Protein AF-I7MDF4-F1 (afdb_monomer_lite)

Organism: Tetrahymena thermophila (strain SB210) (NCBI:txid312017)

Sequence (665 aa):
MFRKQDFKKLDLLGSGKKHTKIFKVQHLQTGKIYALKEIEAKTLDKLNEYKEEAVQLSKVQNCNNVIKFHGYYFSETQYQTFRLGIITEFMDHNTNLEMIYRKRKKLGIQWKESELVTIMFSLISVCSLLQQKGICHRDIKPANIFIMENGEVKLIDFGESKDYFYDPEDESKNTYTMATIRGTPQYLSPILWKAHVVDGNSRYVEHNIYKSDVFSSGLLIYQLAAIEEVTGFNNKTPQTDGEQLIKQALIELEKKYSNQFVNIIALMLIFEESGRPSFVEIEQLFIEHENQARETANLKEPKKRKLNEYIRMYNQQFNTLLKAQPIGSQSVSKSTQLISQQQSNNLSKQSNKENQNINGDSNTNGNPTSTKSAINKENYGQFYKESTLILNENCYWFEFGGSSIGKFSIHKQKWKIAQNPDKTNFPYHFSTIYIPEQKGYFLLGGQSNINFRTFVNGKMAISKNPMPVIKNFFPAVYYSHRVYTFGGYDSNLKVQLSSCECYNIQAEKWQSIGDLIIPRSQSAGCRINDNEILIFGGYNKEKGTLDSIERYLINENKFEVTNIKLPIPLRRFMVVRVSNNNALILGGLTKFSKESQKVFKLEYDKKEIIELESLEKGGVIENEILVDNEDYMHIFLEHANGTSPHSHIKYYYDPKATRYVTKQE

Structure (mmCIF, N/CA/C/O backbone):
data_AF-I7MDF4-F1
#
_entry.id   AF-I7MDF4-F1
#
loop_
_atom_site.group_PDB
_atom_site.id
_atom_site.type_symbol
_atom_site.label_atom_id
_atom_site.label_alt_id
_atom_site.label_comp_id
_atom_site.label_asym_id
_atom_site.label_entity_id
_atom_site.label_seq_id
_atom_site.pdbx_PDB_ins_code
_atom_site.Cartn_x
_atom_site.Cartn_y
_atom_site.Cartn_z
_atom_site.occupancy
_atom_site.B_iso_or_equiv
_atom_site.auth_seq_id
_atom_site.auth_comp_id
_atom_site.auth_asym_id
_atom_site.auth_atom_id
_atom_site.pdbx_PDB_model_num
ATOM 1 N N . MET A 1 1 ? -19.307 -7.081 -9.061 1.00 60.81 1 MET A N 1
ATOM 2 C CA . MET A 1 1 ? -18.605 -5.789 -8.886 1.00 60.81 1 MET A CA 1
ATOM 3 C C . MET A 1 1 ? -19.633 -4.691 -9.094 1.00 60.81 1 MET A C 1
ATOM 5 O O . MET A 1 1 ? -20.417 -4.829 -10.024 1.00 60.81 1 MET A O 1
ATOM 9 N N . PHE A 1 2 ? -19.682 -3.676 -8.230 1.00 80.88 2 PHE A N 1
ATOM 10 C CA . PHE A 1 2 ? -20.614 -2.557 -8.404 1.00 80.88 2 PHE A CA 1
ATOM 11 C C . PHE A 1 2 ? -20.127 -1.568 -9.467 1.00 80.88 2 PHE A C 1
ATOM 13 O O . PHE A 1 2 ? -18.939 -1.508 -9.787 1.00 80.88 2 PHE A O 1
ATOM 20 N N . ARG A 1 3 ? -21.048 -0.745 -9.961 1.00 85.62 3 ARG A N 1
ATOM 21 C CA . ARG A 1 3 ? -20.817 0.388 -10.859 1.00 85.62 3 ARG A CA 1
ATOM 22 C C . ARG A 1 3 ? -21.513 1.623 -10.289 1.00 85.62 3 ARG A C 1
ATOM 24 O O . ARG A 1 3 ? -22.535 1.519 -9.616 1.00 85.62 3 ARG A O 1
ATOM 31 N N . LYS A 1 4 ? -21.026 2.811 -10.652 1.00 86.50 4 LYS A N 1
ATOM 32 C CA . LYS A 1 4 ? -21.635 4.111 -10.301 1.00 86.50 4 LYS A CA 1
ATOM 33 C C . LYS A 1 4 ? -23.145 4.186 -10.584 1.00 86.50 4 LYS A C 1
ATOM 35 O O . LYS A 1 4 ? -23.876 4.801 -9.819 1.00 86.50 4 LYS A O 1
ATOM 40 N N . GLN A 1 5 ? -23.597 3.571 -11.679 1.00 90.50 5 GLN A N 1
ATOM 41 C CA . GLN A 1 5 ? -24.998 3.575 -12.117 1.00 90.50 5 GLN A CA 1
ATOM 42 C C . GLN A 1 5 ? -25.924 2.667 -11.293 1.00 90.50 5 GLN A C 1
ATOM 44 O O . GLN A 1 5 ? -27.137 2.793 -11.405 1.00 90.50 5 GLN A O 1
ATOM 49 N N . ASP A 1 6 ? -25.380 1.765 -10.472 1.00 90.69 6 ASP A N 1
ATOM 50 C CA . ASP A 1 6 ? -26.178 0.815 -9.686 1.00 90.69 6 ASP A CA 1
ATOM 51 C C . ASP A 1 6 ? -26.769 1.471 -8.413 1.00 90.69 6 ASP A C 1
ATOM 53 O O . ASP A 1 6 ? -27.542 0.845 -7.686 1.00 90.69 6 ASP A O 1
ATOM 57 N N . PHE A 1 7 ? -26.430 2.741 -8.141 1.00 94.50 7 PHE A N 1
ATOM 58 C CA . PHE A 1 7 ? -26.804 3.475 -6.930 1.00 94.50 7 PHE A CA 1
ATOM 59 C C . PHE A 1 7 ? -27.512 4.808 -7.212 1.00 94.50 7 PHE A C 1
ATOM 61 O O . PHE A 1 7 ? -27.009 5.667 -7.937 1.00 94.50 7 PHE A O 1
ATOM 68 N N . LYS A 1 8 ? -28.629 5.042 -6.517 1.00 96.06 8 LYS A N 1
ATOM 69 C CA . LYS A 1 8 ? -29.268 6.358 -6.377 1.00 96.06 8 LYS A CA 1
ATOM 70 C C . LYS A 1 8 ? -28.742 7.050 -5.120 1.00 96.06 8 LYS A C 1
ATOM 72 O O . LYS A 1 8 ? -28.795 6.476 -4.035 1.00 96.06 8 LYS A O 1
ATOM 77 N N . LYS A 1 9 ? -28.276 8.295 -5.240 1.00 96.31 9 LYS A N 1
ATOM 78 C CA . LYS A 1 9 ? -27.936 9.131 -4.075 1.00 96.31 9 LYS A CA 1
ATOM 79 C C . LYS A 1 9 ? -29.210 9.657 -3.417 1.00 96.31 9 LYS A C 1
ATOM 81 O O . LYS A 1 9 ? -30.132 10.063 -4.122 1.00 96.31 9 LYS A O 1
ATOM 86 N N . LEU A 1 10 ? -29.245 9.616 -2.087 1.00 95.50 10 LEU A N 1
ATOM 87 C CA . LEU A 1 10 ? -30.339 10.137 -1.269 1.00 95.50 10 LEU A CA 1
ATOM 88 C C . LEU A 1 10 ? -29.880 11.409 -0.550 1.00 95.50 10 LEU A C 1
ATOM 90 O O . LEU A 1 10 ? -30.269 12.503 -0.941 1.00 95.50 10 LEU A O 1
ATOM 94 N N . ASP A 1 11 ? -28.966 11.257 0.412 1.00 94.62 11 ASP A N 1
ATOM 95 C CA . ASP A 1 11 ? -28.508 12.329 1.301 1.00 94.62 11 ASP A CA 1
ATOM 96 C C . ASP A 1 11 ? -26.980 12.504 1.208 1.00 94.62 11 ASP A C 1
ATOM 98 O O . ASP A 1 11 ? -26.244 11.535 0.989 1.00 94.62 11 ASP A O 1
ATOM 102 N N . LEU A 1 12 ? -26.477 13.725 1.419 1.00 92.69 12 LEU A N 1
ATOM 103 C CA . LEU A 1 12 ? -25.055 13.979 1.687 1.00 92.69 12 LEU A CA 1
ATOM 104 C C . LEU A 1 12 ? -24.830 13.900 3.203 1.00 92.69 12 LEU A C 1
ATOM 106 O O . LEU A 1 12 ? -25.300 14.760 3.939 1.00 92.69 12 LEU A O 1
ATOM 110 N N . LEU A 1 13 ? -24.099 12.883 3.657 1.00 86.44 13 LEU A N 1
ATOM 111 C CA . LEU A 1 13 ? -23.798 12.649 5.075 1.00 86.44 13 LEU A CA 1
ATOM 112 C C . LEU A 1 13 ? -22.610 13.488 5.566 1.00 86.44 13 LEU A C 1
ATOM 114 O O . LEU A 1 13 ? -22.514 13.789 6.751 1.00 86.44 13 LEU A O 1
ATOM 118 N N . GLY A 1 14 ? -21.707 13.883 4.664 1.00 81.69 14 GLY A N 1
ATOM 119 C CA . GLY A 1 14 ? -20.625 14.810 4.988 1.00 81.69 14 GLY A CA 1
ATOM 120 C C . GLY A 1 14 ? -19.620 15.021 3.858 1.00 81.69 14 GLY A C 1
ATOM 121 O O . GLY A 1 14 ? -19.549 14.254 2.896 1.00 81.69 14 GLY A O 1
ATOM 122 N N . SER A 1 15 ? -18.806 16.067 3.990 1.00 77.75 15 SER A N 1
ATOM 123 C CA . SER A 1 15 ? -17.621 16.314 3.162 1.00 77.75 15 SER A CA 1
ATOM 124 C C . SER A 1 15 ? -16.358 16.066 3.985 1.00 77.75 15 SER A C 1
ATOM 126 O O . SER A 1 15 ? -16.105 16.778 4.956 1.00 77.75 15 SER A O 1
ATOM 128 N N . GLY A 1 16 ? -15.572 15.063 3.600 1.00 64.81 16 GLY A N 1
ATOM 129 C CA . GLY A 1 16 ? -14.300 14.745 4.246 1.00 64.81 16 GLY A CA 1
ATOM 130 C C . GLY A 1 16 ? -13.157 15.652 3.779 1.00 64.81 16 GLY A C 1
ATOM 131 O O . GLY A 1 16 ? -13.315 16.504 2.900 1.00 64.81 16 GLY A O 1
ATOM 132 N N . LYS A 1 17 ? -11.957 15.433 4.329 1.00 62.03 17 LYS A N 1
ATOM 133 C CA . LYS A 1 17 ? -10.730 16.084 3.839 1.00 62.03 17 LYS A CA 1
ATOM 134 C C . LYS A 1 17 ? -10.488 15.722 2.356 1.00 62.03 17 LYS A C 1
ATOM 136 O O . LYS A 1 17 ? -10.841 14.631 1.912 1.00 62.03 17 LYS A O 1
ATOM 141 N N . LYS A 1 18 ? -9.839 16.625 1.604 1.00 59.88 18 LYS A N 1
ATOM 142 C CA . LYS A 1 18 ? -9.292 16.395 0.242 1.00 59.88 18 LYS A CA 1
ATOM 143 C C . LYS A 1 18 ? -10.295 15.785 -0.765 1.00 59.88 18 LYS A C 1
ATOM 145 O O . LYS A 1 18 ? -10.162 14.631 -1.149 1.00 59.88 18 LYS A O 1
ATOM 150 N N . HIS A 1 19 ? -11.273 16.572 -1.223 1.00 71.94 19 HIS A N 1
ATOM 151 C CA . HIS A 1 19 ? -12.239 16.183 -2.276 1.00 71.94 19 HIS A CA 1
ATOM 152 C C . HIS A 1 19 ? -13.082 14.916 -1.987 1.00 71.94 19 HIS A C 1
ATOM 154 O O . HIS A 1 19 ? -13.641 14.322 -2.909 1.00 71.94 19 HIS A O 1
ATOM 160 N N . THR A 1 20 ? -13.221 14.532 -0.715 1.00 84.12 20 THR A N 1
ATOM 161 C CA . THR A 1 20 ? -14.034 13.385 -0.279 1.00 84.12 20 THR A CA 1
ATOM 162 C C . THR A 1 20 ? -15.472 13.808 0.030 1.00 84.12 20 THR A C 1
ATOM 164 O O . THR A 1 20 ? -15.693 14.806 0.720 1.00 84.12 20 THR A O 1
ATOM 167 N N . LYS A 1 21 ? -16.467 13.033 -0.412 1.00 90.44 21 LYS A N 1
ATOM 168 C CA . LYS A 1 21 ? -17.887 13.197 -0.055 1.00 90.44 21 LYS A CA 1
ATOM 169 C C . LYS A 1 21 ? -18.497 11.856 0.338 1.00 90.44 21 LYS A C 1
ATOM 171 O O . LYS A 1 21 ? -18.356 10.878 -0.390 1.00 90.44 21 LYS A O 1
ATOM 176 N N . ILE A 1 22 ? -19.196 11.826 1.467 1.00 91.25 22 ILE A N 1
ATOM 177 C CA . ILE A 1 22 ? -19.890 10.642 1.977 1.00 91.25 22 ILE A CA 1
ATOM 178 C C . ILE A 1 22 ? -21.384 10.820 1.706 1.00 91.25 22 ILE A C 1
ATOM 180 O O . ILE A 1 22 ? -21.995 11.778 2.177 1.00 91.25 22 ILE A O 1
ATOM 184 N N . PHE A 1 23 ? -21.972 9.906 0.941 1.00 94.50 23 PHE A N 1
ATOM 185 C CA . PHE A 1 23 ? -23.389 9.903 0.580 1.00 94.50 23 PHE A CA 1
ATOM 186 C C . PHE A 1 23 ? -24.104 8.698 1.186 1.00 94.50 23 PHE A C 1
ATOM 188 O O . PHE A 1 23 ? -23.566 7.592 1.200 1.00 94.50 23 PHE A O 1
ATOM 195 N N . LYS A 1 24 ? -25.359 8.886 1.583 1.00 96.06 24 LYS A N 1
ATOM 196 C CA . LYS A 1 24 ? -26.319 7.795 1.759 1.00 96.06 24 LYS A CA 1
ATOM 197 C C . LYS A 1 24 ? -26.858 7.432 0.382 1.00 96.06 24 LYS A C 1
ATOM 199 O O . LYS A 1 24 ? -27.324 8.310 -0.352 1.00 96.06 24 LYS A O 1
ATOM 204 N N . VAL A 1 25 ? -26.794 6.158 0.021 1.00 97.06 25 VAL A N 1
ATOM 205 C CA . VAL A 1 25 ? -27.221 5.678 -1.298 1.00 97.06 25 VAL A CA 1
ATOM 206 C C . VAL A 1 25 ? -28.153 4.487 -1.186 1.00 97.06 25 VAL A C 1
ATOM 208 O O . VAL A 1 25 ? -28.050 3.687 -0.261 1.00 97.06 25 VAL A O 1
ATOM 211 N N . GLN A 1 26 ? -29.042 4.356 -2.162 1.00 97.12 26 GLN A N 1
ATOM 212 C CA . GLN A 1 26 ? -29.882 3.186 -2.364 1.00 97.12 26 GLN A CA 1
ATOM 213 C C . GLN A 1 26 ? -29.363 2.399 -3.567 1.00 97.12 26 GLN A C 1
ATOM 215 O O . GLN A 1 26 ? -29.218 2.961 -4.653 1.00 97.12 26 GLN A O 1
ATOM 220 N N . HIS A 1 27 ? -29.098 1.106 -3.392 1.00 95.94 27 HIS A N 1
ATOM 221 C CA . HIS A 1 27 ? -28.790 0.212 -4.506 1.00 95.94 27 HIS A CA 1
ATOM 222 C C . HIS A 1 27 ? -30.072 -0.093 -5.287 1.00 95.94 27 HIS A C 1
ATOM 224 O O . HIS A 1 27 ? -31.027 -0.633 -4.726 1.00 95.94 27 HIS A O 1
ATOM 230 N N . LEU A 1 28 ? -30.106 0.260 -6.572 1.00 94.44 28 LEU A N 1
ATOM 231 C CA . LEU A 1 28 ? -31.332 0.265 -7.378 1.00 94.44 28 LEU A CA 1
ATOM 232 C C . LEU A 1 28 ? -31.963 -1.125 -7.522 1.00 94.44 28 LEU A C 1
ATOM 234 O O . LEU A 1 28 ? -33.180 -1.246 -7.463 1.00 94.44 28 LEU A O 1
ATOM 238 N N . GLN A 1 29 ? -31.149 -2.174 -7.669 1.00 92.56 29 GLN A N 1
ATOM 239 C CA . GLN A 1 29 ? -31.643 -3.535 -7.907 1.00 92.56 29 GLN A CA 1
ATOM 240 C C . GLN A 1 29 ? -32.225 -4.207 -6.650 1.00 92.56 29 GLN A C 1
ATOM 242 O O . GLN A 1 29 ? -33.046 -5.110 -6.770 1.00 92.56 29 GLN A O 1
ATOM 247 N N . THR A 1 30 ? -31.793 -3.810 -5.446 1.00 94.56 30 THR A N 1
ATOM 248 C CA . THR A 1 30 ? -32.175 -4.491 -4.188 1.00 94.56 30 THR A CA 1
ATOM 249 C C . THR A 1 30 ? -32.876 -3.587 -3.177 1.00 94.56 30 THR A C 1
ATOM 251 O O . THR A 1 30 ? -33.207 -4.040 -2.086 1.00 94.56 30 THR A O 1
ATOM 254 N N . GLY A 1 31 ? -33.043 -2.295 -3.477 1.00 93.81 31 GLY A N 1
ATOM 255 C CA . GLY A 1 31 ? -33.636 -1.300 -2.579 1.00 93.81 31 GLY A CA 1
ATOM 256 C C . GLY A 1 31 ? -32.829 -0.991 -1.308 1.00 93.81 31 GLY A C 1
ATOM 257 O O . GLY A 1 31 ? -33.184 -0.054 -0.590 1.00 93.81 31 GLY A O 1
ATOM 258 N N . LYS A 1 32 ? -31.748 -1.733 -1.022 1.00 96.25 32 LYS A N 1
ATOM 259 C CA . LYS A 1 32 ? -30.967 -1.629 0.219 1.00 96.25 32 LYS A CA 1
ATOM 260 C C . LYS A 1 32 ? -30.160 -0.328 0.289 1.00 96.25 32 LYS A C 1
ATOM 262 O O . LYS A 1 32 ? -29.596 0.128 -0.708 1.00 96.25 32 LYS A O 1
ATOM 267 N N . ILE A 1 33 ? -30.088 0.233 1.497 1.00 97.25 33 ILE A N 1
ATOM 268 C CA . ILE A 1 33 ? -29.319 1.436 1.827 1.00 97.25 33 ILE A CA 1
ATOM 269 C C . ILE A 1 33 ? -27.865 1.084 2.177 1.00 97.25 33 ILE A C 1
ATOM 271 O O . ILE A 1 33 ? -27.599 0.095 2.864 1.00 97.25 33 ILE A O 1
ATOM 275 N N . TYR A 1 34 ? -26.941 1.922 1.711 1.00 96.56 34 TYR A N 1
ATOM 276 C CA . TYR A 1 34 ? -25.495 1.842 1.923 1.00 96.56 34 TYR A CA 1
ATOM 277 C C . TYR A 1 34 ? -24.912 3.245 2.146 1.00 96.56 34 TYR A C 1
ATOM 279 O O . TYR A 1 34 ? -25.547 4.252 1.813 1.00 96.56 34 TYR A O 1
ATOM 287 N N . ALA A 1 35 ? -23.685 3.316 2.662 1.00 95.19 35 ALA A N 1
ATOM 288 C CA . ALA A 1 35 ? -22.870 4.523 2.590 1.00 95.19 35 ALA A CA 1
ATOM 289 C C . ALA A 1 35 ? -21.884 4.423 1.411 1.00 95.19 35 ALA A C 1
ATOM 291 O O . ALA A 1 35 ? -21.319 3.364 1.138 1.00 95.19 35 ALA A O 1
ATOM 292 N N . LEU A 1 36 ? -21.696 5.537 0.703 1.00 94.50 36 LEU A N 1
ATOM 293 C CA . LEU A 1 36 ? -20.773 5.700 -0.420 1.00 94.50 36 LEU A CA 1
ATOM 294 C C . LEU A 1 36 ? -19.778 6.813 -0.083 1.00 94.50 36 LEU A C 1
ATOM 296 O O . LEU A 1 36 ? -20.155 7.985 -0.064 1.00 94.50 36 LEU A O 1
ATOM 300 N N . LYS A 1 37 ? -18.507 6.463 0.125 1.00 92.06 37 LYS A N 1
ATOM 301 C CA . LYS A 1 37 ? -17.389 7.418 0.186 1.00 92.06 37 LYS A CA 1
ATOM 302 C C . LYS A 1 37 ? -16.888 7.623 -1.248 1.00 92.06 37 LYS A C 1
ATOM 304 O O . LYS A 1 37 ? -16.191 6.769 -1.792 1.00 92.06 37 LYS A O 1
ATOM 309 N N . GLU A 1 38 ? -17.300 8.717 -1.892 1.00 91.44 38 GLU A N 1
ATOM 310 C CA . GLU A 1 38 ? -16.703 9.174 -3.154 1.00 91.44 38 GLU A CA 1
ATOM 311 C C . GLU A 1 38 ? -15.456 10.005 -2.855 1.00 91.44 38 GLU A C 1
ATOM 313 O O . GLU A 1 38 ? -15.526 10.988 -2.116 1.00 91.44 38 GLU A O 1
ATOM 318 N N . ILE A 1 39 ? -14.336 9.652 -3.481 1.00 88.88 39 ILE A N 1
ATOM 319 C CA . ILE A 1 39 ? -13.084 10.408 -3.418 1.00 88.88 39 ILE A CA 1
ATOM 320 C C . ILE A 1 39 ? -12.669 10.750 -4.849 1.00 88.88 39 ILE A C 1
ATOM 322 O O . ILE A 1 39 ? -12.568 9.858 -5.694 1.00 88.88 39 ILE A O 1
ATOM 326 N N . GLU A 1 40 ? -12.449 12.036 -5.136 1.00 87.69 40 GLU A N 1
ATOM 327 C CA . GLU A 1 40 ? -11.988 12.502 -6.450 1.00 87.69 40 GLU A CA 1
ATOM 328 C C . GLU A 1 40 ? -10.484 12.820 -6.445 1.00 87.69 40 GLU A C 1
ATOM 330 O O . GLU A 1 40 ? -9.979 13.528 -5.571 1.00 87.69 40 GLU A O 1
ATOM 335 N N . ALA A 1 41 ? -9.766 12.307 -7.445 1.00 82.25 41 ALA A N 1
ATOM 336 C CA . ALA A 1 41 ? -8.324 12.443 -7.596 1.00 82.25 41 ALA A CA 1
ATOM 337 C C . ALA A 1 41 ? -7.945 12.886 -9.018 1.00 82.25 41 ALA A C 1
ATOM 339 O O . ALA A 1 41 ? -8.498 12.407 -10.006 1.00 82.25 41 ALA A O 1
ATOM 340 N N . LYS A 1 42 ? -6.945 13.769 -9.131 1.00 80.88 42 LYS A N 1
ATOM 341 C CA . LYS A 1 42 ? -6.417 14.235 -10.429 1.00 80.88 42 LYS A CA 1
ATOM 342 C C . LYS A 1 42 ? -5.504 13.220 -11.135 1.00 80.88 42 LYS A C 1
ATOM 344 O O . LYS A 1 42 ? -5.193 13.410 -12.301 1.00 80.88 42 LYS A O 1
ATOM 349 N N . THR A 1 43 ? -5.043 12.177 -10.442 1.00 74.94 43 THR A N 1
ATOM 350 C CA . THR A 1 43 ? -4.139 11.149 -10.987 1.00 74.94 43 THR A CA 1
ATOM 351 C C . THR A 1 43 ? -4.493 9.764 -10.454 1.00 74.94 43 THR A C 1
ATOM 353 O O . THR A 1 43 ? -5.035 9.634 -9.353 1.00 74.94 43 THR A O 1
ATOM 356 N N . LEU A 1 44 ? -4.140 8.725 -11.219 1.00 71.25 44 LEU A N 1
ATOM 357 C CA . LEU A 1 44 ? -4.299 7.326 -10.810 1.00 71.25 44 LEU A CA 1
ATOM 358 C C . LEU A 1 44 ? -3.415 6.966 -9.608 1.00 71.25 44 LEU A C 1
ATOM 360 O O . LEU A 1 44 ? -3.873 6.226 -8.747 1.00 71.25 44 LEU A O 1
ATOM 364 N N . ASP A 1 45 ? -2.210 7.540 -9.483 1.00 70.31 45 ASP A N 1
ATOM 365 C CA . ASP A 1 45 ? -1.362 7.396 -8.283 1.00 70.31 45 ASP A CA 1
ATOM 366 C C . ASP A 1 45 ? -2.130 7.769 -7.005 1.00 70.31 45 ASP A C 1
ATOM 368 O O . ASP A 1 45 ? -2.265 6.974 -6.077 1.00 70.31 45 ASP A O 1
ATOM 372 N N . LYS A 1 46 ? -2.710 8.977 -6.993 1.00 69.38 46 LYS A N 1
ATOM 373 C CA . LYS A 1 46 ? -3.443 9.518 -5.844 1.00 69.38 46 LYS A CA 1
ATOM 374 C C . LYS A 1 46 ? -4.725 8.723 -5.571 1.00 69.38 46 LYS A C 1
ATOM 376 O O . LYS A 1 46 ? -5.121 8.587 -4.419 1.00 69.38 46 LYS A O 1
ATOM 381 N N . LEU A 1 47 ? -5.354 8.185 -6.619 1.00 75.62 47 LEU A N 1
ATOM 382 C CA . LEU A 1 47 ? -6.512 7.297 -6.525 1.00 75.62 47 LEU A CA 1
ATOM 383 C C . LEU A 1 47 ? -6.149 5.917 -5.949 1.00 75.62 47 LEU A C 1
ATOM 385 O O . LEU A 1 47 ? -6.942 5.344 -5.208 1.00 75.62 47 LEU A O 1
ATOM 389 N N . ASN A 1 48 ? -4.960 5.399 -6.265 1.00 70.38 48 ASN A N 1
ATOM 390 C CA . ASN A 1 48 ? -4.443 4.142 -5.729 1.00 70.38 48 ASN A CA 1
ATOM 391 C C . ASN A 1 48 ? -4.038 4.274 -4.254 1.00 70.38 48 ASN A C 1
ATOM 393 O O . ASN A 1 48 ? -4.332 3.360 -3.493 1.00 70.38 48 ASN A O 1
ATOM 397 N N . GLU A 1 49 ? -3.497 5.416 -3.815 1.00 72.06 49 GLU A N 1
ATOM 398 C CA . GLU A 1 49 ? -3.369 5.707 -2.373 1.00 72.06 49 GLU A CA 1
ATOM 399 C C . GLU A 1 49 ? -4.739 5.647 -1.670 1.00 72.06 49 GLU A C 1
ATOM 401 O O . GLU A 1 49 ? -4.876 5.035 -0.618 1.00 72.06 49 GLU A O 1
ATOM 406 N N . TYR A 1 50 ? -5.794 6.217 -2.264 1.00 75.31 50 TYR A N 1
ATOM 407 C CA . TYR A 1 50 ? -7.149 6.128 -1.699 1.00 75.31 50 TYR A CA 1
ATOM 408 C C . TYR A 1 50 ? -7.776 4.723 -1.807 1.00 75.31 50 TYR A C 1
ATOM 410 O O . TYR A 1 50 ? -8.693 4.395 -1.056 1.00 75.31 50 TYR A O 1
ATOM 418 N N . LYS A 1 51 ? -7.277 3.868 -2.708 1.00 80.56 51 LYS A N 1
ATOM 419 C CA . LYS A 1 51 ? -7.660 2.451 -2.816 1.00 80.56 51 LYS A CA 1
ATOM 420 C C . LYS A 1 51 ? -7.113 1.626 -1.645 1.00 80.56 51 LYS A C 1
ATOM 422 O O . LYS A 1 51 ? -7.704 0.592 -1.340 1.00 80.56 51 LYS A O 1
ATOM 427 N N . GLU A 1 52 ? -6.042 2.067 -0.973 1.00 77.69 52 GLU A N 1
ATOM 428 C CA . GLU A 1 52 ? -5.472 1.363 0.187 1.00 77.69 52 GLU A CA 1
ATOM 429 C C . GLU A 1 52 ? -6.520 1.151 1.288 1.00 77.69 52 GLU A C 1
ATOM 431 O O . GLU A 1 52 ? -6.623 0.040 1.796 1.00 77.69 52 GLU A O 1
ATOM 436 N N . GLU A 1 53 ? -7.380 2.137 1.572 1.00 80.38 53 GLU A N 1
ATOM 437 C CA . GLU A 1 53 ? -8.493 2.012 2.533 1.00 80.38 53 GLU A CA 1
ATOM 438 C C . GLU A 1 53 ? -9.428 0.839 2.191 1.00 80.38 53 GLU A C 1
ATOM 440 O O . GLU A 1 53 ? -9.760 0.022 3.050 1.00 80.38 53 GLU A O 1
ATOM 445 N N . ALA A 1 54 ? -9.823 0.715 0.920 1.00 80.19 54 ALA A N 1
ATOM 446 C CA . ALA A 1 54 ? -10.674 -0.379 0.454 1.00 80.19 54 ALA A CA 1
ATOM 447 C C . ALA A 1 54 ? -9.966 -1.746 0.545 1.00 80.19 54 ALA A C 1
ATOM 449 O O . ALA A 1 54 ? -10.618 -2.765 0.783 1.00 80.19 54 ALA A O 1
ATOM 450 N N . VAL A 1 55 ? -8.635 -1.777 0.401 1.00 81.38 55 VAL A N 1
ATOM 451 C CA . VAL A 1 55 ? -7.820 -2.983 0.619 1.00 81.38 55 VAL A CA 1
ATOM 452 C C . VAL A 1 55 ? -7.742 -3.328 2.110 1.00 81.38 55 VAL A C 1
ATOM 454 O O . VAL A 1 55 ? -8.004 -4.484 2.446 1.00 81.38 55 VAL A O 1
ATOM 457 N N . GLN A 1 56 ? -7.486 -2.361 3.002 1.00 80.69 56 GLN A N 1
ATOM 458 C CA . GLN A 1 56 ? -7.489 -2.579 4.458 1.00 80.69 56 GLN A CA 1
ATOM 459 C C . GLN A 1 56 ? -8.835 -3.152 4.909 1.00 80.69 56 GLN A C 1
ATOM 461 O O . GLN A 1 56 ? -8.886 -4.232 5.498 1.00 80.69 56 GLN A O 1
ATOM 466 N N . LEU A 1 57 ? -9.937 -2.489 4.537 1.00 83.38 57 LEU A N 1
ATOM 467 C CA . LEU A 1 57 ? -11.294 -2.940 4.847 1.00 83.38 57 LEU A CA 1
ATOM 468 C C . LEU A 1 57 ? -11.562 -4.364 4.340 1.00 83.38 57 LEU A C 1
ATOM 470 O O . LEU A 1 57 ? -12.180 -5.149 5.058 1.00 83.38 57 LEU A O 1
ATOM 474 N N . SER A 1 58 ? -11.075 -4.737 3.150 1.00 83.06 58 SER A N 1
ATOM 475 C CA . SER A 1 58 ? -11.281 -6.086 2.599 1.00 83.06 58 SER A CA 1
ATOM 476 C C . SER A 1 58 ? -10.663 -7.208 3.451 1.00 83.06 58 SER A C 1
ATOM 478 O O . SER A 1 58 ? -11.256 -8.282 3.555 1.00 83.06 58 SER A O 1
ATOM 480 N N . LYS A 1 59 ? -9.536 -6.951 4.133 1.00 81.44 59 LYS A N 1
ATOM 481 C CA . LYS A 1 59 ? -8.829 -7.921 5.001 1.00 81.44 59 LYS A CA 1
ATOM 482 C C . LYS A 1 59 ? -9.542 -8.189 6.334 1.00 81.44 59 LYS A C 1
ATOM 484 O O . LYS A 1 59 ? -9.284 -9.190 7.011 1.00 81.44 59 LYS A O 1
ATOM 489 N N . VAL A 1 60 ? -10.452 -7.300 6.726 1.00 82.06 60 VAL A N 1
ATOM 490 C CA . VAL A 1 60 ? -11.107 -7.297 8.045 1.00 82.06 60 VAL A CA 1
ATOM 491 C C . VAL A 1 60 ? -12.618 -7.537 7.969 1.00 82.06 60 VAL A C 1
ATOM 493 O O . VAL A 1 60 ? -13.321 -7.359 8.955 1.00 82.06 60 VAL A O 1
ATOM 496 N N . GLN A 1 61 ? -13.133 -8.028 6.835 1.00 79.19 61 GLN A N 1
ATOM 497 C CA . GLN A 1 61 ? -14.577 -8.251 6.630 1.00 79.19 61 GLN A CA 1
ATOM 498 C C . GLN A 1 61 ? -15.235 -9.336 7.489 1.00 79.19 61 GLN A C 1
ATOM 500 O O . GLN A 1 61 ? -16.462 -9.381 7.573 1.00 79.19 61 GLN A O 1
ATOM 505 N N . ASN A 1 62 ? -14.439 -10.161 8.167 1.00 76.69 62 ASN A N 1
ATOM 506 C CA . ASN A 1 62 ? -14.932 -11.135 9.142 1.00 76.69 62 ASN A CA 1
ATOM 507 C C . ASN A 1 62 ? -14.972 -10.565 10.579 1.00 76.69 62 ASN A C 1
ATOM 509 O O . ASN A 1 62 ? -15.293 -11.297 11.509 1.00 76.69 62 ASN A O 1
ATOM 513 N N . CYS A 1 63 ? -14.626 -9.287 10.780 1.00 83.06 63 CYS A N 1
ATOM 514 C CA . CYS A 1 63 ? -14.611 -8.626 12.085 1.00 83.06 63 CYS A CA 1
ATOM 515 C C . CYS A 1 63 ? -15.908 -7.815 12.281 1.00 83.06 63 CYS A C 1
ATOM 517 O O . CYS A 1 63 ? -16.064 -6.753 11.680 1.00 83.06 63 CYS A O 1
ATOM 519 N N . ASN A 1 64 ? -16.834 -8.278 13.130 1.00 85.25 64 ASN A N 1
ATOM 520 C CA . ASN A 1 64 ? -18.139 -7.618 13.333 1.00 85.25 64 ASN A CA 1
ATOM 521 C C . ASN A 1 64 ? -18.023 -6.159 13.814 1.00 85.25 64 ASN A C 1
ATOM 523 O O . ASN A 1 64 ? -18.811 -5.308 13.399 1.00 85.25 64 ASN A O 1
ATOM 527 N N . ASN A 1 65 ? -17.009 -5.865 14.630 1.00 90.69 65 ASN A N 1
ATOM 528 C CA . ASN A 1 65 ? -16.709 -4.548 15.205 1.00 90.69 65 ASN A CA 1
ATOM 529 C C . ASN A 1 65 ? -15.917 -3.627 14.250 1.00 90.69 65 ASN A C 1
ATOM 531 O O . ASN A 1 65 ? -15.426 -2.574 14.651 1.00 90.69 65 ASN A O 1
ATOM 535 N N . VAL A 1 66 ? -15.810 -3.988 12.968 1.00 92.69 66 VAL A N 1
ATOM 536 C CA . VAL A 1 66 ? -15.337 -3.112 11.885 1.00 92.69 66 VAL A CA 1
ATOM 537 C C . VAL A 1 66 ? -16.490 -2.842 10.915 1.00 92.69 66 VAL A C 1
ATOM 539 O O . VAL A 1 66 ? -17.427 -3.637 10.806 1.00 92.69 66 VAL A O 1
ATOM 542 N N . ILE A 1 67 ? -16.469 -1.703 10.222 1.00 92.44 67 ILE A N 1
ATOM 543 C CA . ILE A 1 67 ? -17.463 -1.388 9.193 1.00 92.44 67 ILE A CA 1
ATOM 544 C C . ILE A 1 67 ? -17.418 -2.374 8.011 1.00 92.44 67 ILE A C 1
ATOM 546 O O . ILE A 1 67 ? -16.372 -2.653 7.415 1.00 92.44 67 ILE A O 1
ATOM 550 N N . LYS A 1 68 ? -18.588 -2.901 7.647 1.00 91.62 68 LYS A N 1
ATOM 551 C CA . LYS A 1 68 ? -18.741 -3.851 6.546 1.00 91.62 68 LYS A CA 1
ATOM 552 C C . LYS A 1 68 ? -18.590 -3.148 5.201 1.00 91.62 68 LYS A C 1
ATOM 554 O O . LYS A 1 68 ? -19.357 -2.250 4.861 1.00 91.62 68 LYS A O 1
ATOM 559 N N . PHE A 1 69 ? -17.617 -3.586 4.419 1.00 91.69 69 PHE A N 1
ATOM 560 C CA . PHE A 1 69 ? -17.321 -3.142 3.066 1.00 91.69 69 PHE A CA 1
ATOM 561 C C . PHE A 1 69 ? -17.983 -4.090 2.066 1.00 91.69 69 PHE A C 1
ATOM 563 O O . PHE A 1 69 ? -17.760 -5.298 2.070 1.00 91.69 69 PHE A O 1
ATOM 570 N N . HIS A 1 70 ? -18.812 -3.528 1.192 1.00 89.94 70 HIS A N 1
ATOM 571 C CA . HIS A 1 70 ? -19.571 -4.285 0.199 1.00 89.94 70 HIS A CA 1
ATOM 572 C C . HIS A 1 70 ? -18.941 -4.243 -1.201 1.00 89.94 70 HIS A C 1
ATOM 574 O O . HIS A 1 70 ? -19.340 -5.013 -2.073 1.00 89.94 70 HIS A O 1
ATOM 580 N N . GLY A 1 71 ? -17.954 -3.374 -1.424 1.00 89.69 71 GLY A N 1
ATOM 581 C CA . GLY A 1 71 ? -17.184 -3.304 -2.662 1.00 89.69 71 GLY A CA 1
ATOM 582 C C . GLY A 1 71 ? -16.826 -1.874 -3.048 1.00 89.69 71 GLY A C 1
ATOM 583 O O . GLY A 1 71 ? -17.133 -0.919 -2.341 1.00 89.69 71 GLY A O 1
ATOM 584 N N . TYR A 1 72 ? -16.183 -1.724 -4.201 1.00 90.62 72 TYR A N 1
ATOM 585 C CA . TYR A 1 72 ? -15.787 -0.427 -4.738 1.00 90.62 72 TYR A CA 1
ATOM 586 C C . TYR A 1 72 ? -15.997 -0.363 -6.251 1.00 90.62 72 TYR A C 1
ATOM 588 O O . TYR A 1 72 ? -16.129 -1.399 -6.909 1.00 90.62 72 TYR A O 1
ATOM 596 N N . TYR A 1 73 ? -16.026 0.853 -6.793 1.00 88.62 73 TYR A N 1
ATOM 597 C CA . TYR A 1 73 ? -16.012 1.117 -8.230 1.00 88.62 73 TYR A CA 1
ATOM 598 C C . TYR A 1 73 ? -15.076 2.279 -8.571 1.00 88.62 73 TYR A C 1
ATOM 600 O O . TYR A 1 73 ? -14.833 3.165 -7.749 1.00 88.62 73 TYR A O 1
ATOM 608 N N . PHE A 1 74 ? -14.616 2.309 -9.820 1.00 86.19 74 PHE A N 1
ATOM 609 C CA . PHE A 1 74 ? -13.991 3.483 -10.424 1.00 86.19 74 PHE A CA 1
ATOM 610 C C . PHE A 1 74 ? -14.933 4.123 -11.448 1.00 86.19 74 PHE A C 1
ATOM 612 O O . PHE A 1 74 ? -15.750 3.443 -12.071 1.00 86.19 74 PHE A O 1
ATOM 619 N N . SER A 1 75 ? -14.818 5.435 -11.633 1.00 82.88 75 SER A N 1
ATOM 620 C CA . SER A 1 75 ? -15.425 6.148 -12.759 1.00 82.88 75 SER A CA 1
ATOM 621 C C . SER A 1 75 ? -14.613 7.390 -13.102 1.00 82.88 75 SER A C 1
ATOM 623 O O . SER A 1 75 ? -14.291 8.168 -12.203 1.00 82.88 75 SER A O 1
ATOM 625 N N . GLU A 1 76 ? -14.344 7.613 -14.382 1.00 79.00 76 GLU A N 1
ATOM 626 C CA . GLU A 1 76 ? -13.791 8.875 -14.877 1.00 79.00 76 GLU A CA 1
ATOM 627 C C . GLU A 1 76 ? -14.836 10.009 -14.789 1.00 79.00 76 GLU A C 1
ATOM 629 O O . GLU A 1 76 ? -16.049 9.765 -14.705 1.00 79.00 76 GLU A O 1
ATOM 634 N N . THR A 1 77 ? -14.375 11.259 -14.752 1.00 73.81 77 THR A N 1
ATOM 635 C CA . THR A 1 77 ? -15.224 12.457 -14.783 1.00 73.81 77 THR A CA 1
ATOM 636 C C . THR A 1 77 ? -15.097 13.213 -16.105 1.00 73.81 77 THR A C 1
ATOM 638 O O . THR A 1 77 ? -14.167 13.026 -16.881 1.00 73.81 77 THR A O 1
ATOM 641 N N . GLN A 1 78 ? -16.014 14.159 -16.309 1.00 68.81 78 GLN A N 1
ATOM 642 C CA . GLN A 1 78 ? -16.020 15.113 -17.425 1.00 68.81 78 GLN A CA 1
ATOM 643 C C . GLN A 1 78 ? -14.738 15.968 -17.525 1.00 68.81 78 GLN A C 1
ATOM 645 O O . GLN A 1 78 ? -14.506 16.593 -18.554 1.00 68.81 78 GLN A O 1
ATOM 650 N N . TYR A 1 79 ? -13.917 16.010 -16.469 1.00 66.06 79 TYR A N 1
ATOM 651 C CA . TYR A 1 79 ? -12.751 16.888 -16.335 1.00 66.06 79 TYR A CA 1
ATOM 652 C C . TYR A 1 79 ? -11.418 16.120 -16.298 1.00 66.06 79 TYR A C 1
ATOM 654 O O . TYR A 1 79 ? -10.442 16.626 -15.747 1.00 66.06 79 TYR A O 1
ATOM 662 N N . GLN A 1 80 ? -11.379 14.891 -16.833 1.00 70.50 80 GLN A N 1
ATOM 663 C CA . GLN A 1 80 ? -10.201 14.001 -16.812 1.00 70.50 80 GLN A CA 1
ATOM 664 C C . GLN A 1 80 ? -9.677 13.704 -15.388 1.00 70.50 80 GLN A C 1
ATOM 666 O O . GLN A 1 80 ? -8.501 13.400 -15.186 1.00 70.50 80 GLN A O 1
ATOM 671 N N . THR A 1 81 ? -10.551 13.790 -14.378 1.00 78.69 81 THR A N 1
ATOM 672 C CA . THR A 1 81 ? -10.270 13.324 -13.013 1.00 78.69 81 THR A CA 1
ATOM 673 C C . THR A 1 81 ? -10.886 11.946 -12.793 1.00 78.69 81 THR A C 1
ATOM 675 O O . THR A 1 81 ? -11.837 11.546 -13.467 1.00 78.69 81 THR A O 1
ATOM 678 N N . PHE A 1 82 ? -10.362 11.208 -11.821 1.00 83.06 82 PHE A N 1
ATOM 679 C CA . PHE A 1 82 ? -10.836 9.876 -11.469 1.00 83.06 82 PHE A CA 1
ATOM 680 C C . PHE A 1 82 ? -11.617 9.929 -10.157 1.00 83.06 82 PHE A C 1
ATOM 682 O O . PHE A 1 82 ? -11.199 10.594 -9.208 1.00 83.06 82 PHE A O 1
ATOM 689 N N . ARG A 1 83 ? -12.729 9.194 -10.070 1.00 87.69 83 ARG A N 1
ATOM 690 C CA . ARG A 1 83 ? -13.449 8.954 -8.814 1.00 87.69 83 ARG A CA 1
ATOM 691 C C . ARG A 1 83 ? -13.376 7.494 -8.407 1.00 87.69 83 ARG A C 1
ATOM 693 O O . ARG A 1 83 ? -13.654 6.605 -9.211 1.00 87.69 83 ARG A O 1
ATOM 700 N N . LEU A 1 84 ? -13.067 7.286 -7.134 1.00 89.88 84 LEU A N 1
ATOM 701 C CA . LEU A 1 84 ? -13.206 6.028 -6.414 1.00 89.88 84 LEU A CA 1
ATOM 702 C C . LEU A 1 84 ? -14.479 6.134 -5.572 1.00 89.88 84 LEU A C 1
ATOM 704 O O . LEU A 1 84 ? -14.627 7.082 -4.803 1.00 89.88 84 LEU A O 1
ATOM 708 N N . GLY A 1 85 ? -15.399 5.187 -5.735 1.00 91.75 85 GLY A N 1
ATOM 709 C CA . GLY A 1 85 ? -16.542 5.007 -4.845 1.00 91.75 85 GLY A CA 1
ATOM 710 C C . GLY A 1 85 ? -16.331 3.776 -3.973 1.00 91.75 85 GLY A C 1
ATOM 711 O O . GLY A 1 85 ? -16.317 2.666 -4.501 1.00 91.75 85 GLY A O 1
ATOM 712 N N . ILE A 1 86 ? -16.171 3.962 -2.663 1.00 91.81 86 ILE A N 1
ATOM 713 C CA . ILE A 1 86 ? -16.097 2.885 -1.662 1.00 91.81 86 ILE A CA 1
ATOM 714 C C . ILE A 1 86 ? -17.503 2.699 -1.076 1.00 91.81 86 ILE A C 1
ATOM 716 O O . ILE A 1 86 ? -18.090 3.666 -0.590 1.00 91.81 86 ILE A O 1
ATOM 720 N N . ILE A 1 87 ? -18.045 1.478 -1.131 1.00 93.62 87 ILE A N 1
ATOM 721 C CA . ILE A 1 87 ? -19.377 1.127 -0.618 1.00 93.62 87 ILE A CA 1
ATOM 722 C C . ILE A 1 87 ? -19.242 0.370 0.701 1.00 93.62 87 ILE A C 1
ATOM 724 O O . ILE A 1 87 ? -18.660 -0.719 0.747 1.00 93.62 87 ILE A O 1
ATOM 728 N N . THR A 1 88 ? -19.850 0.900 1.757 1.00 93.94 88 THR A N 1
ATOM 729 C CA . THR A 1 88 ? -19.957 0.247 3.068 1.00 93.94 88 THR A CA 1
ATOM 730 C C . THR A 1 88 ? -21.414 0.112 3.501 1.00 93.94 88 THR A C 1
ATOM 732 O O . THR A 1 88 ? -22.325 0.674 2.887 1.00 93.94 88 THR A O 1
ATOM 735 N N . GLU A 1 89 ? -21.664 -0.631 4.576 1.00 93.62 89 GLU A N 1
ATOM 736 C CA . GLU A 1 89 ? -22.930 -0.521 5.301 1.00 93.62 89 GLU A CA 1
ATOM 737 C C . GLU A 1 89 ? -23.192 0.932 5.737 1.00 93.62 89 GLU A C 1
ATOM 739 O O . GLU A 1 89 ? -22.266 1.731 5.911 1.00 93.62 89 GLU A O 1
ATOM 744 N N . PHE A 1 90 ? -24.472 1.288 5.843 1.00 94.62 90 PHE A N 1
ATOM 745 C CA . PHE A 1 90 ? -24.902 2.590 6.339 1.00 94.62 90 PHE A CA 1
ATOM 746 C C . PHE A 1 90 ? -25.054 2.530 7.860 1.00 94.62 90 PHE A C 1
ATOM 748 O O . PHE A 1 90 ? -25.810 1.703 8.364 1.00 94.62 90 PHE A O 1
ATOM 755 N N . MET A 1 91 ? -24.373 3.435 8.560 1.00 92.88 91 MET A N 1
ATOM 756 C CA . MET A 1 91 ? -24.524 3.657 9.998 1.00 92.88 91 MET A CA 1
ATOM 757 C C . MET A 1 91 ? -25.319 4.946 10.228 1.00 92.88 91 MET A C 1
ATOM 759 O O . MET A 1 91 ? -25.060 5.948 9.557 1.00 92.88 91 MET A O 1
ATOM 763 N N . ASP A 1 92 ? -26.258 4.950 11.177 1.00 90.75 92 ASP A N 1
ATOM 764 C CA . ASP A 1 92 ? -26.961 6.182 11.538 1.00 90.75 92 ASP A CA 1
ATOM 765 C C . ASP A 1 92 ? -26.037 7.121 12.329 1.00 90.75 92 ASP A C 1
ATOM 767 O O . ASP A 1 92 ? -25.459 6.748 13.347 1.00 90.75 92 ASP A O 1
ATOM 771 N N . HIS A 1 93 ? -25.931 8.373 11.884 1.00 88.25 93 HIS A N 1
ATOM 772 C CA . HIS A 1 93 ? -25.139 9.420 12.528 1.00 88.25 93 HIS A CA 1
ATOM 773 C C . HIS A 1 93 ? -25.483 9.645 14.013 1.00 88.25 93 HIS A C 1
ATOM 775 O O . HIS A 1 93 ? -24.617 10.080 14.772 1.00 88.25 93 HIS A O 1
ATOM 781 N N . ASN A 1 94 ? -26.704 9.308 14.449 1.00 90.75 94 ASN A N 1
ATOM 782 C CA . ASN A 1 94 ? -27.109 9.384 15.855 1.00 90.75 94 ASN A CA 1
ATOM 783 C C . ASN A 1 94 ? -26.334 8.416 16.764 1.00 90.75 94 ASN A C 1
ATOM 785 O O . ASN A 1 94 ? -26.216 8.694 17.958 1.00 90.75 94 ASN A O 1
ATOM 789 N N . THR A 1 95 ? -25.805 7.306 16.230 1.00 94.81 95 THR A N 1
ATOM 790 C CA . THR A 1 95 ? -25.025 6.330 17.009 1.00 94.81 95 THR A CA 1
ATOM 791 C C . THR A 1 95 ? -23.513 6.570 16.948 1.00 94.81 95 THR A C 1
ATOM 793 O O . THR A 1 95 ? -22.742 5.818 17.541 1.00 94.81 95 THR A O 1
ATOM 796 N N . ASN A 1 96 ? -23.062 7.643 16.287 1.00 95.75 96 ASN A N 1
ATOM 797 C CA . ASN A 1 96 ? -21.661 8.059 16.298 1.00 95.75 96 ASN A CA 1
ATOM 798 C C . ASN A 1 96 ? -21.235 8.559 17.691 1.00 95.75 96 ASN A C 1
ATOM 800 O O . ASN A 1 96 ? -21.925 9.370 18.317 1.00 95.75 96 ASN A O 1
ATOM 804 N N . LEU A 1 97 ? -20.074 8.117 18.171 1.00 96.81 97 LEU A N 1
ATOM 805 C CA . LEU A 1 97 ? -19.638 8.350 19.547 1.00 96.81 97 LEU A CA 1
ATOM 806 C C . LEU A 1 97 ? -19.323 9.828 19.841 1.00 96.81 97 LEU A C 1
ATOM 808 O O . LEU A 1 97 ? -19.611 10.291 20.943 1.00 96.81 97 LEU A O 1
ATOM 812 N N . GLU A 1 98 ? -18.840 10.605 18.863 1.00 95.19 98 GLU A N 1
ATOM 813 C CA . GLU A 1 98 ? -18.680 12.067 18.993 1.00 95.19 98 GLU A CA 1
ATOM 814 C C . GLU A 1 98 ? -20.034 12.762 19.222 1.00 95.19 98 GLU A C 1
ATOM 816 O O . GLU A 1 98 ? -20.154 13.641 20.078 1.00 95.19 98 GLU A O 1
ATOM 821 N N . MET A 1 99 ? -21.078 12.351 18.492 1.00 95.19 99 MET A N 1
ATOM 822 C CA . MET A 1 99 ? -22.431 12.902 18.643 1.00 95.19 99 MET A CA 1
ATOM 823 C C . MET A 1 99 ? -23.032 12.544 20.008 1.00 95.19 99 MET A C 1
ATOM 825 O O . MET A 1 99 ? -23.595 13.412 20.683 1.00 95.19 99 MET A O 1
ATOM 829 N N . ILE A 1 100 ? -22.863 11.292 20.447 1.00 96.44 100 ILE A N 1
ATOM 830 C CA . ILE A 1 100 ? -23.299 10.819 21.769 1.00 96.44 100 ILE A CA 1
ATOM 831 C C . ILE A 1 100 ? -22.570 11.585 22.884 1.00 96.44 100 ILE A C 1
ATOM 833 O O . ILE A 1 100 ? -23.225 12.095 23.795 1.00 96.44 100 ILE A O 1
ATOM 837 N N . TYR A 1 101 ? -21.242 11.728 22.794 1.00 96.50 101 TYR A N 1
ATOM 838 C CA . TYR A 1 101 ? -20.422 12.488 23.744 1.00 96.50 101 TYR A CA 1
ATOM 839 C C . TYR A 1 101 ? -20.864 13.955 23.827 1.00 96.50 101 TYR A C 1
ATOM 841 O O . TYR A 1 101 ? -21.160 14.440 24.920 1.00 96.50 101 TYR A O 1
ATOM 849 N N . ARG A 1 102 ? -21.014 14.652 22.691 1.00 95.44 102 ARG A N 1
ATOM 850 C CA . ARG A 1 102 ? -21.488 16.050 22.656 1.00 95.44 102 ARG A CA 1
ATOM 851 C C . ARG A 1 102 ? -22.879 16.210 23.262 1.00 95.44 102 ARG A C 1
ATOM 853 O O . ARG A 1 102 ? -23.109 17.157 24.015 1.00 95.44 102 ARG A O 1
ATOM 860 N N . LYS A 1 103 ? -23.803 15.288 22.968 1.00 95.62 103 LYS A N 1
ATOM 861 C CA . LYS A 1 103 ? -25.161 15.283 23.535 1.00 95.62 103 LYS A CA 1
ATOM 862 C C . LYS A 1 103 ? -25.131 15.077 25.051 1.00 95.62 103 LYS A C 1
ATOM 864 O O . LYS A 1 103 ? -25.794 15.824 25.765 1.00 95.62 103 LYS A O 1
ATOM 869 N N . ARG A 1 104 ? -24.332 14.124 25.544 1.00 96.50 104 ARG A N 1
ATOM 870 C CA . ARG A 1 104 ? -24.122 13.873 26.980 1.00 96.50 104 ARG A CA 1
ATOM 871 C C . ARG A 1 104 ? -23.506 15.080 27.691 1.00 96.50 104 ARG A C 1
ATOM 873 O O . ARG A 1 104 ? -24.107 15.574 28.642 1.00 96.50 104 ARG A O 1
ATOM 880 N N . LYS A 1 105 ? -22.405 15.630 27.164 1.00 95.38 105 LYS A N 1
ATOM 881 C CA . LYS A 1 105 ? -21.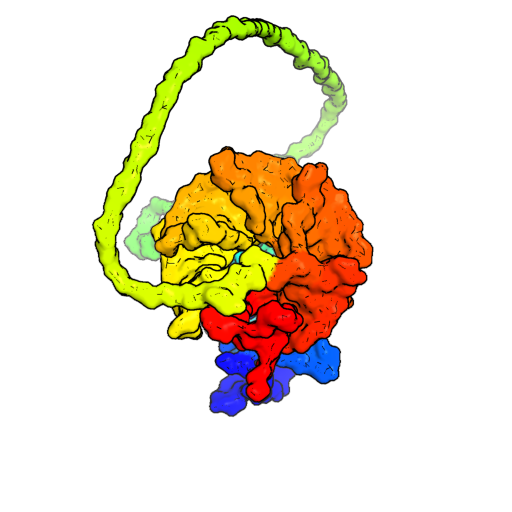719 16.831 27.677 1.00 95.38 105 LYS A CA 1
ATOM 882 C C . LYS A 1 105 ? -22.651 18.043 27.759 1.00 95.38 105 LYS A C 1
ATOM 884 O O . LYS A 1 105 ? -22.710 18.687 28.800 1.00 95.38 105 LYS A O 1
ATOM 889 N N . LYS A 1 106 ? -23.451 18.309 26.715 1.00 95.94 106 LYS A N 1
ATOM 890 C CA . LYS A 1 106 ? -24.447 19.402 26.708 1.00 95.94 106 LYS A CA 1
ATOM 891 C C . LYS A 1 106 ? -25.551 19.230 27.764 1.00 95.94 106 LYS A C 1
ATOM 893 O O . LYS A 1 106 ? -26.097 20.226 28.226 1.00 95.94 106 LYS A O 1
ATOM 898 N N . LEU A 1 107 ? -25.897 17.993 28.119 1.00 95.69 107 LEU A N 1
ATOM 899 C CA . LEU A 1 107 ? -26.949 17.671 29.091 1.00 95.69 107 LEU A CA 1
ATOM 900 C C . LEU A 1 107 ? -26.411 17.405 30.512 1.00 95.69 107 LEU A C 1
ATOM 902 O O . LEU A 1 107 ? -27.196 17.069 31.392 1.00 95.69 107 LEU A O 1
ATOM 906 N N . GLY A 1 108 ? -25.095 17.505 30.741 1.00 93.88 108 GLY A N 1
ATOM 907 C CA . GLY A 1 108 ? -24.459 17.150 32.019 1.00 93.88 108 GLY A CA 1
ATOM 908 C C . GLY A 1 108 ? -24.496 15.651 32.362 1.00 93.88 108 GLY A C 1
ATOM 909 O O . GLY A 1 108 ? -24.178 15.269 33.487 1.00 93.88 108 GLY A O 1
ATOM 910 N N . ILE A 1 109 ? -24.884 14.793 31.413 1.00 95.25 109 ILE A N 1
ATOM 911 C CA . ILE A 1 109 ? -25.090 13.357 31.636 1.00 95.25 109 ILE A CA 1
ATOM 912 C C . ILE A 1 109 ? -23.737 12.641 31.640 1.00 95.25 109 ILE A C 1
ATOM 914 O O . ILE A 1 109 ? -23.090 12.515 30.600 1.00 95.25 109 ILE A O 1
ATOM 918 N N . GLN A 1 110 ? -23.345 12.129 32.805 1.00 94.50 110 GLN A N 1
ATOM 919 C CA . GLN A 1 110 ? -22.203 11.226 32.957 1.00 94.50 110 GLN A CA 1
ATOM 920 C C . GLN A 1 110 ? -22.505 9.845 32.345 1.00 94.50 110 GLN A C 1
ATOM 922 O O . GLN A 1 110 ? -23.666 9.462 32.168 1.00 94.50 110 GLN A O 1
ATOM 927 N N . TRP A 1 111 ? -21.460 9.086 32.022 1.00 96.56 111 TRP A N 1
ATOM 928 C CA . TRP A 1 111 ? -21.586 7.688 31.599 1.00 96.56 111 TRP A CA 1
ATOM 929 C C . TRP A 1 111 ? -21.617 6.756 32.815 1.00 96.56 111 TRP A C 1
ATOM 931 O O . TRP A 1 111 ? -21.038 7.064 33.856 1.00 96.56 111 TRP A O 1
ATOM 941 N N . LYS A 1 112 ? -22.262 5.593 32.690 1.00 94.69 112 LYS A N 1
ATOM 942 C CA . LYS A 1 112 ? -22.129 4.519 33.687 1.00 94.69 112 LYS A CA 1
ATOM 943 C C . LYS A 1 112 ? -20.847 3.729 33.434 1.00 94.69 112 LYS A C 1
ATOM 945 O O . LYS A 1 112 ? -20.484 3.507 32.281 1.00 94.69 112 LYS A O 1
ATOM 950 N N . GLU A 1 113 ? -20.222 3.217 34.494 1.00 91.19 113 GLU A N 1
ATOM 951 C CA . GLU A 1 113 ? -19.022 2.377 34.369 1.00 91.19 113 GLU A CA 1
ATOM 952 C C . GLU A 1 113 ? -19.252 1.174 33.443 1.00 91.19 113 GLU A C 1
ATOM 954 O O . GLU A 1 113 ? -18.421 0.895 32.590 1.00 91.19 113 GLU A O 1
ATOM 959 N N . SER A 1 114 ? -20.419 0.527 33.518 1.00 84.44 114 SER A N 1
ATOM 960 C CA . SER A 1 114 ? -20.765 -0.594 32.636 1.00 84.44 114 SER A CA 1
ATOM 961 C C . SER A 1 114 ? -20.868 -0.216 31.154 1.00 84.44 114 SER A C 1
ATOM 963 O O . SER A 1 114 ? -20.535 -1.035 30.306 1.00 84.44 114 SER A O 1
ATOM 965 N N . GLU A 1 115 ? -21.270 1.013 30.812 1.00 91.19 115 GLU A N 1
ATOM 966 C CA . GLU A 1 115 ? -21.237 1.485 29.419 1.00 91.19 115 GLU A CA 1
ATOM 967 C C . GLU A 1 115 ? -19.789 1.689 28.954 1.00 91.19 115 GLU A C 1
ATOM 969 O O . GLU A 1 115 ? -19.415 1.272 27.858 1.00 91.19 115 GLU A O 1
ATOM 974 N N . LEU A 1 116 ? -18.962 2.303 29.805 1.00 95.25 116 LEU A N 1
ATOM 975 C CA . LEU A 1 116 ? -17.558 2.582 29.510 1.00 95.25 116 LEU A CA 1
ATOM 976 C C . LEU A 1 116 ? -16.725 1.299 29.410 1.00 95.25 116 LEU A C 1
ATOM 978 O O . LEU A 1 116 ? -15.865 1.215 28.540 1.00 95.25 116 LEU A O 1
ATOM 982 N N . VAL A 1 117 ? -16.991 0.296 30.254 1.00 87.19 117 VAL A N 1
ATOM 983 C CA . VAL A 1 117 ? -16.346 -1.026 30.215 1.00 87.19 117 VAL A CA 1
ATOM 984 C C . VAL A 1 117 ? -16.698 -1.767 28.925 1.00 87.19 117 VAL A C 1
ATOM 986 O O . VAL A 1 117 ? -15.788 -2.270 28.272 1.00 87.19 117 VAL A O 1
ATOM 989 N N . THR A 1 118 ? -17.967 -1.781 28.497 1.00 85.75 118 THR A N 1
ATOM 990 C CA . THR A 1 118 ? -18.361 -2.400 27.216 1.00 85.75 118 THR A CA 1
ATOM 991 C C . THR A 1 118 ? -17.676 -1.721 26.028 1.00 85.75 118 THR A C 1
ATOM 993 O O . THR A 1 118 ? -17.127 -2.404 25.162 1.00 85.75 118 THR A O 1
ATOM 996 N N . ILE A 1 119 ? -17.632 -0.383 26.009 1.00 93.94 119 ILE A N 1
ATOM 997 C CA . ILE A 1 119 ? -16.940 0.389 24.964 1.00 93.94 119 ILE A CA 1
ATOM 998 C C . ILE A 1 119 ? -15.430 0.110 24.983 1.00 93.94 119 ILE A C 1
ATOM 1000 O O . ILE A 1 119 ? -14.848 -0.161 23.934 1.00 93.94 119 ILE A O 1
ATOM 1004 N N . MET A 1 120 ? -14.799 0.142 26.161 1.00 94.56 120 MET A N 1
ATOM 1005 C CA . MET A 1 120 ? -13.366 -0.103 26.349 1.00 94.56 120 MET A CA 1
ATOM 1006 C C . MET A 1 120 ? -12.976 -1.519 25.905 1.00 94.56 120 MET A C 1
ATOM 1008 O O . MET A 1 120 ? -12.059 -1.667 25.102 1.00 94.56 120 MET A O 1
ATOM 1012 N N . PHE A 1 121 ? -13.676 -2.550 26.383 1.00 88.25 121 PHE A N 1
ATOM 1013 C CA . PHE A 1 121 ? -13.378 -3.945 26.053 1.00 88.25 121 PHE A CA 1
ATOM 1014 C C . PHE A 1 121 ? -13.595 -4.236 24.564 1.00 88.25 121 PHE A C 1
ATOM 1016 O O . PHE A 1 121 ? -12.718 -4.800 23.912 1.00 88.25 121 PHE A O 1
ATOM 1023 N N . SER A 1 122 ? -14.716 -3.776 23.996 1.00 90.44 122 SER A N 1
ATOM 1024 C CA . SER A 1 122 ? -15.006 -3.932 22.566 1.00 90.44 122 SER A CA 1
ATOM 1025 C C . SER A 1 122 ? -13.953 -3.234 21.689 1.00 90.44 122 SER A C 1
ATOM 1027 O O . SER A 1 122 ? -13.508 -3.812 20.697 1.00 90.44 122 SER A O 1
ATOM 1029 N N . LEU A 1 123 ? -13.489 -2.038 22.086 1.00 95.56 123 LEU A N 1
ATOM 1030 C CA . LEU A 1 123 ? -12.416 -1.301 21.407 1.00 95.56 123 LEU A CA 1
ATOM 1031 C C . LEU A 1 123 ? -11.060 -2.014 21.511 1.00 95.56 123 LEU A C 1
ATOM 1033 O O . LEU A 1 123 ? -10.333 -2.097 20.524 1.00 95.56 123 LEU A O 1
ATOM 1037 N N . ILE A 1 124 ? -10.721 -2.549 22.685 1.00 91.81 124 ILE A N 1
ATOM 1038 C CA . ILE A 1 124 ? -9.474 -3.293 22.897 1.00 91.81 124 ILE A CA 1
ATOM 1039 C C . ILE A 1 124 ? -9.465 -4.579 22.070 1.00 91.81 124 ILE A C 1
ATOM 1041 O O . ILE A 1 124 ? -8.479 -4.835 21.383 1.00 91.81 124 ILE A O 1
ATOM 1045 N N . SER A 1 125 ? -10.561 -5.342 22.068 1.00 88.81 125 SER A N 1
ATOM 1046 C CA . SER A 1 125 ? -10.637 -6.617 21.350 1.00 88.81 125 SER A CA 1
ATOM 1047 C C . SER A 1 125 ? -10.575 -6.440 19.830 1.00 88.81 125 SER A C 1
ATOM 1049 O O . SER A 1 125 ? -9.786 -7.107 19.155 1.00 88.81 125 SER A O 1
ATOM 1051 N N . VAL A 1 126 ? -11.297 -5.462 19.262 1.00 92.50 126 VAL A N 1
ATOM 1052 C CA . VAL A 1 126 ? -11.182 -5.187 17.820 1.00 92.50 126 VAL A CA 1
ATOM 1053 C C . VAL A 1 126 ? -9.779 -4.700 17.444 1.00 92.50 126 VAL A C 1
ATOM 1055 O O . VAL A 1 126 ? -9.244 -5.138 16.427 1.00 92.50 126 VAL A O 1
ATOM 1058 N N . CYS A 1 127 ? -9.135 -3.865 18.265 1.00 94.25 127 CYS A N 1
ATOM 1059 C CA . CYS A 1 127 ? -7.767 -3.410 18.009 1.00 94.25 127 CYS A CA 1
ATOM 1060 C C . CYS A 1 127 ? -6.712 -4.513 18.218 1.00 94.25 127 CYS A C 1
ATOM 1062 O O . CYS A 1 127 ? -5.723 -4.537 17.487 1.00 94.25 127 CYS A O 1
ATOM 1064 N N . SER A 1 128 ? -6.936 -5.465 19.129 1.00 90.00 128 SER A N 1
ATOM 1065 C CA . SER A 1 128 ? -6.125 -6.682 19.277 1.00 90.00 128 SER A CA 1
ATOM 1066 C C . SER A 1 128 ? -6.223 -7.555 18.022 1.00 90.00 128 SER A C 1
ATOM 1068 O O . SER A 1 128 ? -5.204 -7.906 17.428 1.00 90.00 128 SER A O 1
ATOM 1070 N N . LEU A 1 129 ? -7.438 -7.803 17.525 1.00 88.00 129 LEU A N 1
ATOM 1071 C CA . LEU A 1 129 ? -7.680 -8.547 16.285 1.00 88.00 129 LEU A CA 1
ATOM 1072 C C . LEU A 1 129 ? -7.110 -7.847 15.033 1.00 88.00 129 LEU A C 1
ATOM 1074 O O . LEU A 1 129 ? -6.748 -8.517 14.064 1.00 88.00 129 LEU A O 1
ATOM 1078 N N . LEU A 1 130 ? -7.010 -6.513 15.034 1.00 89.38 130 LEU A N 1
ATOM 1079 C CA . LEU A 1 130 ? -6.279 -5.761 14.009 1.00 89.38 130 LEU A CA 1
ATOM 1080 C C . LEU A 1 130 ? -4.759 -5.945 14.162 1.00 89.38 130 LEU A C 1
ATOM 1082 O O . LEU A 1 130 ? -4.103 -6.305 13.184 1.00 89.38 130 LEU A O 1
ATOM 1086 N N . GLN A 1 131 ? -4.211 -5.798 15.374 1.00 88.69 131 GLN A N 1
ATOM 1087 C CA . GLN A 1 131 ? -2.785 -5.994 15.675 1.00 88.69 131 GLN A CA 1
ATOM 1088 C C . GLN A 1 131 ? -2.304 -7.404 15.287 1.00 88.69 131 GLN A C 1
ATOM 1090 O O . GLN A 1 131 ? -1.280 -7.534 14.620 1.00 88.69 131 GLN A O 1
ATOM 1095 N N . GLN A 1 132 ? -3.071 -8.450 15.613 1.00 83.75 132 GLN A N 1
ATOM 1096 C CA . GLN A 1 132 ? -2.795 -9.846 15.231 1.00 83.75 132 GLN A CA 1
ATOM 1097 C C . GLN A 1 132 ? -2.800 -10.074 13.707 1.00 83.75 132 GLN A C 1
ATOM 1099 O O . GLN A 1 132 ? -2.176 -11.010 13.214 1.00 83.75 132 GLN A O 1
ATOM 1104 N N . LYS A 1 133 ? -3.485 -9.213 12.942 1.00 82.19 133 LYS A N 1
ATOM 1105 C CA . LYS A 1 133 ? -3.486 -9.209 11.469 1.00 82.19 133 LYS A CA 1
ATOM 1106 C C . LYS A 1 133 ? -2.425 -8.285 10.860 1.00 82.19 133 LYS A C 1
ATOM 1108 O O . LYS A 1 133 ? -2.405 -8.129 9.641 1.00 82.19 133 LYS A O 1
ATOM 1113 N N . GLY A 1 134 ? -1.578 -7.657 11.678 1.00 83.25 134 GLY A N 1
ATOM 1114 C CA . GLY A 1 134 ? -0.590 -6.678 11.225 1.00 83.25 134 GLY A CA 1
ATOM 1115 C C . GLY A 1 134 ? -1.188 -5.325 10.817 1.00 83.25 134 GLY A C 1
ATOM 1116 O O . GLY A 1 134 ? -0.579 -4.597 10.039 1.00 83.25 134 GLY A O 1
ATOM 1117 N N . ILE A 1 135 ? -2.392 -4.982 11.286 1.00 84.94 135 ILE A N 1
ATOM 1118 C CA . ILE A 1 135 ? -3.110 -3.755 10.910 1.00 84.94 135 ILE A CA 1
ATOM 1119 C C . ILE A 1 135 ? -3.199 -2.814 12.116 1.00 84.94 135 ILE A C 1
ATOM 1121 O O . ILE A 1 135 ? -3.553 -3.215 13.222 1.00 84.94 135 ILE A O 1
ATOM 1125 N N . CYS A 1 136 ? -2.918 -1.532 11.893 1.00 87.56 136 CYS A N 1
ATOM 1126 C CA . CYS A 1 136 ? -3.108 -0.450 12.866 1.00 87.56 136 CYS A CA 1
ATOM 1127 C C . CYS A 1 136 ? -4.042 0.628 12.293 1.00 87.56 136 CYS A C 1
ATOM 1129 O O . CYS A 1 136 ? -4.063 0.844 11.077 1.00 87.56 136 CYS A O 1
ATOM 1131 N N . HIS A 1 137 ? -4.814 1.306 13.146 1.00 90.06 137 HIS A N 1
ATOM 1132 C CA . HIS A 1 137 ? -5.843 2.263 12.723 1.00 90.06 137 HIS A CA 1
ATOM 1133 C C . HIS A 1 137 ? -5.272 3.668 12.495 1.00 90.06 137 HIS A C 1
ATOM 1135 O O . HIS A 1 137 ? -5.605 4.293 11.484 1.00 90.06 137 HIS A O 1
ATOM 1141 N N . ARG A 1 138 ? -4.418 4.148 13.412 1.00 90.06 138 ARG A N 1
ATOM 1142 C CA . ARG A 1 138 ? -3.668 5.423 13.371 1.00 90.06 138 ARG A CA 1
ATOM 1143 C C . ARG A 1 138 ? -4.497 6.719 13.370 1.00 90.06 138 ARG A C 1
ATOM 1145 O O . ARG A 1 138 ? -3.956 7.791 13.106 1.00 90.06 138 ARG A O 1
ATOM 1152 N N . ASP A 1 139 ? -5.789 6.646 13.688 1.00 92.00 139 ASP A N 1
ATOM 1153 C CA . ASP A 1 139 ? -6.673 7.812 13.887 1.00 92.00 139 ASP A CA 1
ATOM 1154 C C . ASP A 1 139 ? -7.856 7.468 14.822 1.00 92.00 139 ASP A C 1
ATOM 1156 O O . ASP A 1 139 ? -8.999 7.849 14.568 1.00 92.00 139 ASP A O 1
ATOM 1160 N N . ILE A 1 140 ? -7.602 6.709 15.898 1.00 95.62 140 ILE A N 1
ATOM 1161 C CA . ILE A 1 140 ? -8.617 6.405 16.925 1.00 95.62 140 ILE A CA 1
ATOM 1162 C C . ILE A 1 140 ? -9.068 7.705 17.611 1.00 95.62 140 ILE A C 1
ATOM 1164 O O . ILE A 1 140 ? -8.259 8.416 18.205 1.00 95.62 140 ILE A O 1
ATOM 1168 N N . LYS A 1 141 ? -10.369 8.002 17.524 1.00 94.38 141 LYS A N 1
ATOM 1169 C CA . LYS A 1 141 ? -11.054 9.163 18.127 1.00 94.38 141 LYS A CA 1
ATOM 1170 C C . LYS A 1 141 ? -12.578 8.939 18.101 1.00 94.38 141 LYS A C 1
ATOM 1172 O O . LYS A 1 141 ? -13.030 8.161 17.256 1.00 94.38 141 LYS A O 1
ATOM 1177 N N . PRO A 1 142 ? -13.396 9.647 18.905 1.00 95.19 142 PRO A N 1
ATOM 1178 C CA . PRO A 1 142 ? -14.846 9.420 18.956 1.00 95.19 142 PRO A CA 1
ATOM 1179 C C . PRO A 1 142 ? -15.557 9.525 17.599 1.00 95.19 142 PRO A C 1
ATOM 1181 O O . PRO A 1 142 ? -16.462 8.749 17.313 1.00 95.19 142 PRO A O 1
ATOM 1184 N N . ALA A 1 143 ? -15.126 10.436 16.721 1.00 92.06 143 ALA A N 1
ATOM 1185 C CA . ALA A 1 143 ? -15.732 10.597 15.396 1.00 92.06 143 ALA A CA 1
ATOM 1186 C C . ALA A 1 143 ? -15.576 9.363 14.481 1.00 92.06 143 ALA A C 1
ATOM 1188 O O . ALA A 1 143 ? -16.416 9.160 13.605 1.00 92.06 143 ALA A O 1
ATOM 1189 N N . ASN A 1 144 ? -14.554 8.525 14.705 1.00 94.69 144 ASN A N 1
ATOM 1190 C CA . ASN A 1 144 ? -14.303 7.299 13.938 1.00 94.69 144 ASN A CA 1
ATOM 1191 C C . ASN A 1 144 ? -14.929 6.045 14.593 1.00 94.69 144 ASN A C 1
ATOM 1193 O O . ASN A 1 144 ? -14.683 4.924 14.148 1.00 94.69 144 ASN A O 1
ATOM 1197 N N . ILE A 1 145 ? -15.752 6.218 15.637 1.00 96.81 145 ILE A N 1
ATOM 1198 C CA . ILE A 1 145 ? -16.419 5.130 16.361 1.00 96.81 145 ILE A CA 1
ATOM 1199 C C . ILE A 1 145 ? -17.940 5.299 16.312 1.00 96.81 145 ILE A C 1
ATOM 1201 O O . ILE A 1 145 ? -18.476 6.385 16.532 1.00 96.81 145 ILE A O 1
ATOM 1205 N N . PHE A 1 146 ? -18.645 4.198 16.065 1.00 96.12 146 PHE A N 1
ATOM 1206 C CA . PHE A 1 146 ? -20.095 4.087 16.225 1.00 96.12 146 PHE A CA 1
ATOM 1207 C C . PHE A 1 146 ? -20.420 3.081 17.329 1.00 96.12 146 PHE A C 1
ATOM 1209 O O . PHE A 1 146 ? -19.687 2.112 17.515 1.00 96.12 146 PHE A O 1
ATOM 1216 N N . ILE A 1 147 ? -21.514 3.312 18.049 1.00 95.38 147 ILE A N 1
ATOM 1217 C CA . ILE A 1 147 ? -22.038 2.404 19.070 1.00 95.38 147 ILE A CA 1
ATOM 1218 C C . ILE A 1 147 ? -23.149 1.547 18.456 1.00 95.38 147 ILE A C 1
ATOM 1220 O O . ILE A 1 147 ? -24.047 2.053 17.778 1.00 95.38 147 ILE A O 1
ATOM 1224 N N . MET A 1 148 ? -23.055 0.240 18.669 1.00 90.69 148 MET A N 1
ATOM 1225 C CA . MET A 1 148 ? -24.020 -0.765 18.224 1.00 90.69 148 MET A CA 1
ATOM 1226 C C . MET A 1 148 ? -25.155 -0.928 19.254 1.00 90.69 148 MET A C 1
ATOM 1228 O O . MET A 1 148 ? -25.046 -0.475 20.391 1.00 90.69 148 MET A O 1
ATOM 1232 N N . GLU A 1 149 ? -26.256 -1.589 18.883 1.00 88.12 149 GLU A N 1
ATOM 1233 C CA . GLU A 1 149 ? -27.436 -1.760 19.760 1.00 88.12 149 GLU A CA 1
ATOM 1234 C C . GLU A 1 149 ? -27.141 -2.546 21.055 1.00 88.12 149 GLU A C 1
ATOM 1236 O O . GLU A 1 149 ? -27.787 -2.328 22.076 1.00 88.12 149 GLU A O 1
ATOM 1241 N N . ASN A 1 150 ? -26.124 -3.413 21.037 1.00 82.62 150 ASN A N 1
ATOM 1242 C CA . ASN A 1 150 ? -25.588 -4.137 22.197 1.00 82.62 150 ASN A CA 1
ATOM 1243 C C . ASN A 1 150 ? -24.585 -3.317 23.042 1.00 82.62 150 ASN A C 1
ATOM 1245 O O . ASN 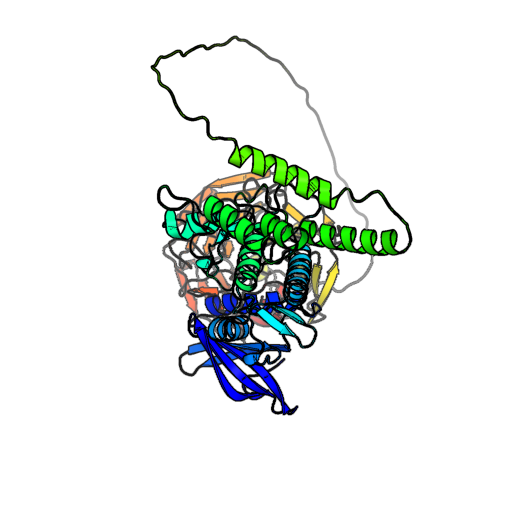A 1 150 ? -24.047 -3.835 24.017 1.00 82.62 150 ASN A O 1
ATOM 1249 N N . GLY A 1 151 ? -24.310 -2.059 22.682 1.00 87.69 151 GLY A N 1
ATOM 1250 C CA . GLY A 1 151 ? -23.347 -1.182 23.360 1.00 87.69 151 GLY A CA 1
ATOM 1251 C C . GLY A 1 151 ? -21.884 -1.359 22.934 1.00 87.69 151 GLY A C 1
ATOM 1252 O O . GLY A 1 151 ? -21.033 -0.588 23.374 1.00 87.69 151 GLY A O 1
ATOM 1253 N N . GLU A 1 152 ? -21.580 -2.331 22.070 1.00 89.69 152 GLU A N 1
ATOM 1254 C CA . GLU A 1 152 ? -20.242 -2.524 21.498 1.00 89.69 152 GLU A CA 1
ATOM 1255 C C . GLU A 1 152 ? -19.847 -1.395 20.534 1.00 89.69 152 GLU A C 1
ATOM 1257 O O . GLU A 1 152 ? -20.697 -0.680 19.993 1.00 89.69 152 GLU A O 1
ATOM 1262 N N . VAL A 1 153 ? -18.545 -1.269 20.259 1.00 94.44 153 VAL A N 1
ATOM 1263 C CA . VAL A 1 153 ? -18.042 -0.341 19.243 1.00 94.44 153 VAL A CA 1
ATOM 1264 C C . VAL A 1 153 ? -18.015 -0.969 17.850 1.00 94.44 153 VAL A C 1
ATOM 1266 O O . VAL A 1 153 ? -17.816 -2.175 17.677 1.00 94.44 153 VAL A O 1
ATOM 1269 N N . LYS A 1 154 ? -18.131 -0.110 16.838 1.00 94.69 154 LYS A N 1
ATOM 1270 C CA . LYS A 1 154 ? -17.773 -0.382 15.446 1.00 94.69 154 LYS A CA 1
ATOM 1271 C C . LYS A 1 154 ? -16.821 0.703 14.937 1.00 94.69 154 LYS A C 1
ATOM 1273 O O . LYS A 1 154 ? -17.172 1.885 14.937 1.00 94.69 154 LYS A O 1
ATOM 1278 N N . LEU A 1 155 ? -15.627 0.295 14.508 1.00 94.50 155 LEU A N 1
ATOM 1279 C CA . LEU A 1 155 ? -14.597 1.170 13.940 1.00 94.50 155 LEU A CA 1
ATOM 1280 C C . LEU A 1 155 ? -14.890 1.519 12.474 1.00 94.50 155 LEU A C 1
ATOM 1282 O O . LEU A 1 155 ? -15.272 0.645 11.684 1.00 94.50 155 LEU A O 1
ATOM 1286 N N . ILE A 1 156 ? -14.666 2.785 12.108 1.00 88.50 156 ILE A N 1
ATOM 1287 C CA . ILE A 1 156 ? -14.856 3.322 10.754 1.00 88.50 156 ILE A CA 1
ATOM 1288 C C . ILE A 1 156 ? -13.636 4.136 10.274 1.00 88.50 156 ILE A C 1
ATOM 1290 O O . ILE A 1 156 ? -12.826 4.586 11.072 1.00 88.50 156 ILE A O 1
ATOM 1294 N N . ASP A 1 157 ? -13.564 4.387 8.962 1.00 80.50 157 ASP A N 1
ATOM 1295 C CA . ASP A 1 157 ? -12.529 5.191 8.281 1.00 80.50 157 ASP A CA 1
ATOM 1296 C C . ASP A 1 157 ? -11.080 4.688 8.463 1.00 80.50 157 ASP A C 1
ATOM 1298 O O . ASP A 1 157 ? -10.261 5.243 9.196 1.00 80.50 157 ASP A O 1
ATOM 1302 N N . PHE A 1 158 ? -10.739 3.653 7.692 1.00 78.88 158 PHE A N 1
ATOM 1303 C CA . PHE A 1 158 ? -9.388 3.084 7.624 1.00 78.88 158 PHE A CA 1
ATOM 1304 C C . PHE A 1 158 ? -8.447 3.896 6.700 1.00 78.88 158 PHE A C 1
ATOM 1306 O O . PHE A 1 158 ? -7.405 3.399 6.272 1.00 78.88 158 PHE A O 1
ATOM 1313 N N . GLY A 1 159 ? -8.789 5.150 6.365 1.00 70.00 159 GLY A N 1
ATOM 1314 C CA . GLY A 1 159 ? -8.044 5.989 5.415 1.00 70.00 159 GLY A CA 1
ATOM 1315 C C . GLY A 1 159 ? -6.631 6.394 5.858 1.00 70.00 159 GLY A C 1
ATOM 1316 O O . GLY A 1 159 ? -5.817 6.788 5.023 1.00 70.00 159 GLY A O 1
ATOM 1317 N N . GLU A 1 160 ? -6.320 6.275 7.152 1.00 71.88 160 GLU A N 1
ATOM 1318 C CA . GLU A 1 160 ? -4.971 6.477 7.707 1.00 71.88 160 GLU A CA 1
ATOM 1319 C C . GLU A 1 160 ? -4.336 5.171 8.232 1.00 71.88 160 GLU A C 1
ATOM 1321 O O . GLU A 1 160 ? -3.200 5.180 8.715 1.00 71.88 160 GLU A O 1
ATOM 1326 N N . SER A 1 161 ? -5.035 4.040 8.109 1.00 67.75 161 SER A N 1
ATOM 1327 C CA . SER A 1 161 ? -4.573 2.719 8.551 1.00 67.75 161 SER A CA 1
ATOM 1328 C C . SER A 1 161 ? -3.458 2.168 7.663 1.00 67.75 161 SER A C 1
ATOM 1330 O O . SER A 1 161 ? -3.225 2.659 6.556 1.00 67.75 161 SER A O 1
ATOM 1332 N N . LYS A 1 162 ? -2.726 1.160 8.148 1.00 62.50 162 LYS A N 1
ATOM 1333 C CA . LYS A 1 162 ? -1.614 0.570 7.392 1.00 62.50 162 LYS A CA 1
ATOM 1334 C C . LYS A 1 162 ? -1.395 -0.903 7.733 1.00 62.50 162 LYS A C 1
ATOM 1336 O O . LYS A 1 162 ? -1.398 -1.262 8.908 1.00 62.50 162 LYS A O 1
ATOM 1341 N N . ASP A 1 163 ? -1.124 -1.696 6.698 1.00 51.22 163 ASP A N 1
ATOM 1342 C CA . ASP A 1 163 ? -0.527 -3.027 6.807 1.00 51.22 163 ASP A CA 1
ATOM 1343 C C . ASP A 1 163 ? 0.932 -2.966 7.289 1.00 51.22 163 ASP A C 1
ATOM 1345 O O . ASP A 1 163 ? 1.736 -2.142 6.829 1.00 51.22 163 ASP A O 1
ATOM 1349 N N . TYR A 1 164 ? 1.296 -3.928 8.126 1.00 54.75 164 TYR A N 1
ATOM 1350 C CA . TYR A 1 164 ? 2.662 -4.331 8.414 1.00 54.75 164 TYR A CA 1
ATOM 1351 C C . TYR A 1 164 ? 2.742 -5.860 8.452 1.00 54.75 164 TYR A C 1
ATOM 1353 O O . TYR A 1 164 ? 1.818 -6.522 8.916 1.00 54.75 164 TYR A O 1
ATOM 1361 N N . PHE A 1 165 ? 3.839 -6.438 7.964 1.00 45.38 165 PHE A N 1
ATOM 1362 C CA . PHE A 1 165 ? 4.045 -7.879 8.091 1.00 45.38 165 PHE A CA 1
ATOM 1363 C C . PHE A 1 165 ? 4.481 -8.190 9.526 1.00 45.38 165 PHE A C 1
ATOM 1365 O O . PHE A 1 165 ? 5.489 -7.667 9.996 1.00 45.38 165 PHE A O 1
ATOM 1372 N N . TYR A 1 166 ? 3.701 -9.019 10.216 1.00 39.62 166 TYR A N 1
ATOM 1373 C CA . TYR A 1 166 ? 4.088 -9.621 11.485 1.00 39.62 166 TYR A CA 1
ATOM 1374 C C . TYR A 1 166 ? 4.824 -10.926 11.178 1.00 39.62 166 TYR A C 1
ATOM 1376 O O . TYR A 1 166 ? 4.209 -11.876 10.694 1.00 39.62 166 TYR A O 1
ATOM 1384 N N . ASP A 1 167 ? 6.135 -10.945 11.412 1.00 39.81 167 ASP A N 1
ATOM 1385 C CA . ASP A 1 167 ? 6.937 -12.167 11.408 1.00 39.81 167 ASP A CA 1
ATOM 1386 C C . ASP A 1 167 ? 7.026 -12.688 12.856 1.00 39.81 167 ASP A C 1
ATOM 1388 O O . ASP A 1 167 ? 7.595 -11.987 13.702 1.00 39.81 167 ASP A O 1
ATOM 1392 N N . PRO A 1 168 ? 6.447 -13.864 13.176 1.00 38.25 168 PRO A N 1
ATOM 1393 C CA . PRO A 1 168 ? 6.475 -14.417 14.529 1.00 38.25 168 PRO A CA 1
ATOM 1394 C C . PRO A 1 168 ? 7.873 -14.820 15.018 1.00 38.25 168 PRO A C 1
ATOM 1396 O O . PRO A 1 168 ? 8.039 -15.041 16.215 1.00 38.25 168 PRO A O 1
ATOM 1399 N N . GLU A 1 169 ? 8.865 -14.954 14.129 1.00 37.91 169 GLU A N 1
ATOM 1400 C CA . GLU A 1 169 ? 10.198 -15.472 14.476 1.00 37.91 169 GLU A CA 1
ATOM 1401 C C . GLU A 1 169 ? 11.221 -14.365 14.817 1.00 37.91 169 GLU A C 1
ATOM 1403 O O . GLU A 1 169 ? 12.301 -14.662 15.329 1.00 37.91 169 GLU A O 1
ATOM 1408 N N . ASP A 1 170 ? 10.882 -13.081 14.620 1.00 41.22 170 ASP A N 1
ATOM 1409 C CA . ASP A 1 170 ? 11.707 -11.936 15.045 1.00 41.22 170 ASP A CA 1
ATOM 1410 C C . ASP A 1 170 ? 10.878 -10.862 15.774 1.00 41.22 170 ASP A C 1
ATOM 1412 O O . ASP A 1 170 ? 10.566 -9.787 15.245 1.00 41.22 170 ASP A O 1
ATOM 1416 N N . GLU A 1 171 ? 10.564 -11.135 17.045 1.00 41.88 171 GLU A N 1
ATOM 1417 C CA . GLU A 1 171 ? 9.930 -10.175 17.963 1.00 41.88 171 GLU A CA 1
ATOM 1418 C C . GLU A 1 171 ? 10.741 -8.874 18.126 1.00 41.88 171 GLU A C 1
ATOM 1420 O O . GLU A 1 171 ? 10.184 -7.827 18.462 1.00 41.88 171 GLU A O 1
ATOM 1425 N N . SER A 1 172 ? 12.058 -8.908 17.871 1.00 38.69 172 SER A N 1
ATOM 1426 C CA . SER A 1 172 ? 12.977 -7.811 18.202 1.00 38.69 172 SER A CA 1
ATOM 1427 C C . SER A 1 172 ? 12.957 -6.636 17.217 1.00 38.69 172 SER A C 1
ATOM 1429 O O . SER A 1 172 ? 13.398 -5.546 17.581 1.00 38.69 172 SER A O 1
ATOM 1431 N N . LYS A 1 173 ? 12.451 -6.824 15.985 1.00 40.84 173 LYS A N 1
ATOM 1432 C CA . LYS A 1 173 ? 12.540 -5.808 14.907 1.00 40.84 173 LYS A CA 1
ATOM 1433 C C . LYS A 1 173 ? 11.206 -5.363 14.301 1.00 40.84 173 LYS A C 1
ATOM 1435 O O . LYS A 1 173 ? 11.172 -4.345 13.618 1.00 40.84 173 LYS A O 1
ATOM 1440 N N . ASN A 1 174 ? 10.104 -6.075 14.537 1.00 48.47 174 ASN A N 1
ATOM 1441 C CA . ASN A 1 174 ? 8.883 -5.926 13.725 1.00 48.47 174 ASN A CA 1
ATOM 1442 C C . ASN A 1 174 ? 7.809 -4.951 14.255 1.00 48.47 174 ASN A C 1
ATOM 1444 O O . ASN A 1 174 ? 6.692 -4.935 13.738 1.00 48.47 174 ASN A O 1
ATOM 1448 N N . THR A 1 175 ? 8.111 -4.113 15.256 1.00 53.94 175 THR A N 1
ATOM 1449 C CA . THR A 1 175 ? 7.130 -3.141 15.799 1.00 53.94 175 THR A CA 1
ATOM 1450 C C . THR A 1 175 ? 7.563 -1.675 15.807 1.00 53.94 175 THR A C 1
ATOM 1452 O O . THR A 1 175 ? 6.687 -0.810 15.738 1.00 53.94 175 THR A O 1
ATOM 1455 N N . TYR A 1 176 ? 8.863 -1.370 15.840 1.00 53.22 176 TYR A N 1
ATOM 1456 C CA . TYR A 1 176 ? 9.361 -0.003 15.660 1.00 53.22 176 TYR A CA 1
ATOM 1457 C C . TYR A 1 176 ? 9.486 0.293 14.170 1.00 53.22 176 TYR A C 1
ATOM 1459 O O . TYR A 1 176 ? 10.162 -0.422 13.434 1.00 53.22 176 TYR A O 1
ATOM 1467 N N . THR A 1 177 ? 8.765 1.311 13.695 1.00 52.97 177 THR A N 1
ATOM 1468 C CA . THR A 1 177 ? 8.718 1.619 12.260 1.00 52.97 177 THR A CA 1
ATOM 1469 C C . THR A 1 177 ? 8.790 3.120 12.024 1.00 52.97 177 THR A C 1
ATOM 1471 O O . THR A 1 177 ? 8.112 3.896 12.696 1.00 52.97 177 THR A O 1
ATOM 1474 N N . MET A 1 178 ? 9.586 3.533 11.034 1.00 50.44 178 MET A N 1
ATOM 1475 C CA . MET A 1 178 ? 9.683 4.922 10.570 1.00 50.44 178 MET A CA 1
ATOM 1476 C C . MET A 1 178 ? 8.405 5.312 9.799 1.00 50.44 178 MET A C 1
ATOM 1478 O O . MET A 1 178 ? 8.357 5.301 8.563 1.00 50.44 178 MET A O 1
ATOM 1482 N N . ALA A 1 179 ? 7.337 5.607 10.535 1.00 56.16 179 ALA A N 1
ATOM 1483 C CA . ALA A 1 179 ? 5.999 5.856 10.014 1.00 56.16 179 ALA A CA 1
ATOM 1484 C C . ALA A 1 179 ? 5.741 7.351 9.781 1.00 56.16 179 ALA A C 1
ATOM 1486 O O . ALA A 1 179 ? 6.246 8.214 10.494 1.00 56.16 179 ALA A O 1
ATOM 1487 N N . THR A 1 180 ? 4.922 7.679 8.775 1.00 59.72 180 THR A N 1
ATOM 1488 C CA . THR A 1 180 ? 4.447 9.057 8.570 1.00 59.72 180 THR A CA 1
ATOM 1489 C C . THR A 1 180 ? 3.595 9.482 9.760 1.00 59.72 180 THR A C 1
ATOM 1491 O O . THR A 1 180 ? 2.694 8.731 10.143 1.00 59.72 180 THR A O 1
ATOM 1494 N N . ILE A 1 181 ? 3.795 10.688 10.290 1.00 71.00 181 ILE A N 1
ATOM 1495 C CA . ILE A 1 181 ? 2.903 11.202 11.334 1.00 71.00 181 ILE A CA 1
ATOM 1496 C C . ILE A 1 181 ? 1.530 11.479 10.710 1.00 71.00 181 ILE A C 1
ATOM 1498 O O . ILE A 1 181 ? 1.410 12.261 9.764 1.00 71.00 181 ILE A O 1
ATOM 1502 N N . ARG A 1 182 ? 0.504 10.787 11.207 1.00 68.44 182 ARG A N 1
ATOM 1503 C CA . ARG A 1 182 ? -0.902 10.906 10.799 1.00 68.44 182 ARG A CA 1
ATOM 1504 C C . ARG A 1 182 ? -1.802 10.747 12.030 1.00 68.44 182 ARG A C 1
ATOM 1506 O O . ARG A 1 182 ? -1.316 10.348 13.084 1.00 68.44 182 ARG A O 1
ATOM 1513 N N . GLY A 1 183 ? -3.083 11.074 11.878 1.00 74.38 183 GLY A N 1
ATOM 1514 C CA . GLY A 1 183 ? -4.071 11.092 12.958 1.00 74.38 183 GLY A CA 1
ATOM 1515 C C . GLY A 1 183 ? -4.548 12.505 13.305 1.00 74.38 183 GLY A C 1
ATOM 1516 O O . GLY A 1 183 ? -4.240 13.484 12.617 1.00 74.38 183 GLY A O 1
ATOM 1517 N N . THR A 1 184 ? -5.334 12.616 14.372 1.00 84.19 184 THR A N 1
ATOM 1518 C CA . THR A 1 184 ? -5.914 13.878 14.853 1.00 84.19 184 THR A CA 1
ATOM 1519 C C . THR A 1 184 ? -5.110 14.389 16.062 1.00 84.19 184 THR A C 1
ATOM 1521 O O . THR A 1 184 ? -5.057 13.666 17.053 1.00 84.19 184 THR A O 1
ATOM 1524 N N . PRO A 1 185 ? -4.506 15.603 16.039 1.00 88.19 185 PRO A N 1
ATOM 1525 C CA . PRO A 1 185 ? -3.490 16.031 17.015 1.00 88.19 185 PRO A CA 1
ATOM 1526 C C . PRO A 1 185 ? -3.820 15.806 18.498 1.00 88.19 185 PRO A C 1
ATOM 1528 O O . PRO A 1 185 ? -2.969 15.328 19.240 1.00 88.19 185 PRO A O 1
ATOM 1531 N N . GLN A 1 186 ? -5.059 16.075 18.920 1.00 90.50 186 GLN A N 1
ATOM 1532 C CA . GLN A 1 186 ? -5.527 15.885 20.302 1.00 90.50 186 GLN A CA 1
ATOM 1533 C C . GLN A 1 186 ? -5.428 14.429 20.811 1.00 90.50 186 GLN A C 1
ATOM 1535 O O . GLN A 1 186 ? -5.369 14.222 22.017 1.00 90.50 186 GLN A O 1
ATOM 1540 N N . TYR A 1 187 ? -5.386 13.438 19.913 1.00 94.12 187 TYR A N 1
ATOM 1541 C CA . TYR A 1 187 ? -5.348 12.005 20.242 1.00 94.12 187 TYR A CA 1
ATOM 1542 C C . TYR A 1 187 ? -3.996 11.344 19.924 1.00 94.12 187 TYR A C 1
ATOM 1544 O O . TYR A 1 187 ? -3.846 10.147 20.134 1.00 94.12 187 TYR A O 1
ATOM 1552 N N . LEU A 1 188 ? -3.002 12.086 19.414 1.00 93.38 188 LEU A N 1
ATOM 1553 C CA . LEU A 1 188 ? -1.677 11.524 19.119 1.00 93.38 188 LEU A CA 1
ATOM 1554 C C . LEU A 1 188 ? -0.977 11.050 20.400 1.00 93.38 188 LEU A C 1
ATOM 1556 O O . LEU A 1 188 ? -1.034 11.734 21.421 1.00 93.38 188 LEU A O 1
ATOM 1560 N N . SER A 1 189 ? -0.246 9.934 20.325 1.00 94.44 189 SER A N 1
ATOM 1561 C CA . SER A 1 189 ? 0.679 9.519 21.388 1.00 94.44 189 SER A CA 1
ATOM 1562 C C . SER A 1 189 ? 1.827 10.533 21.554 1.00 94.44 189 SER A C 1
ATOM 1564 O O . SER A 1 189 ? 2.123 11.267 20.606 1.00 94.44 189 SER A O 1
ATOM 1566 N N . PRO A 1 190 ? 2.514 10.600 22.712 1.00 93.69 190 PRO A N 1
ATOM 1567 C CA . PRO A 1 190 ? 3.469 11.679 22.978 1.00 93.69 190 PRO A CA 1
ATOM 1568 C C . PRO A 1 190 ? 4.623 11.796 21.978 1.00 93.69 190 PRO A C 1
ATOM 1570 O O . PRO A 1 190 ? 5.006 12.901 21.598 1.00 93.69 190 PRO A O 1
ATOM 1573 N N . ILE A 1 191 ? 5.136 10.663 21.488 1.00 91.25 191 ILE A N 1
ATOM 1574 C CA . ILE A 1 191 ? 6.189 10.624 20.464 1.00 91.25 191 ILE A CA 1
ATOM 1575 C C . ILE A 1 191 ? 5.709 11.182 19.111 1.00 91.25 191 ILE A C 1
ATOM 1577 O O . ILE A 1 191 ? 6.431 11.942 18.463 1.00 91.25 191 ILE A O 1
ATOM 1581 N N . LEU A 1 192 ? 4.458 10.897 18.724 1.00 89.69 192 LEU A N 1
ATOM 1582 C CA . LEU A 1 192 ? 3.821 11.475 17.538 1.00 89.69 192 LEU A CA 1
ATOM 1583 C C . LEU A 1 192 ? 3.518 12.966 17.727 1.00 89.69 192 LEU A C 1
ATOM 1585 O O . LEU A 1 192 ? 3.762 13.752 16.814 1.00 89.69 192 LEU A O 1
ATOM 1589 N N . TRP A 1 193 ? 3.011 13.368 18.897 1.00 89.00 193 TRP A N 1
ATOM 1590 C CA . TRP A 1 193 ? 2.736 14.770 19.215 1.00 89.00 193 TRP A CA 1
ATOM 1591 C C . TRP A 1 193 ? 4.013 15.612 19.169 1.00 89.00 193 TRP A C 1
ATOM 1593 O O . TRP A 1 193 ? 4.048 16.626 18.470 1.00 89.00 193 TRP A O 1
ATOM 1603 N N . LYS A 1 194 ? 5.083 15.168 19.841 1.00 87.06 194 LYS A N 1
ATOM 1604 C CA . LYS A 1 194 ? 6.376 15.859 19.847 1.00 87.06 194 LYS A CA 1
ATOM 1605 C C . LYS A 1 194 ? 6.905 16.043 18.423 1.00 87.06 194 LYS A C 1
ATOM 1607 O O . LYS A 1 194 ? 7.135 17.176 18.005 1.00 87.06 194 LYS A O 1
ATOM 1612 N N . ALA A 1 195 ? 7.002 14.963 17.649 1.00 84.06 195 ALA A N 1
ATOM 1613 C CA . ALA A 1 195 ? 7.542 15.022 16.293 1.00 84.06 195 ALA A CA 1
ATOM 1614 C C . ALA A 1 195 ? 6.674 15.855 15.320 1.00 84.06 195 ALA A C 1
ATOM 1616 O O . ALA A 1 195 ? 7.197 16.392 14.342 1.00 84.06 195 ALA A O 1
ATOM 1617 N N . HIS A 1 196 ? 5.365 15.985 15.580 1.00 78.38 196 HIS A N 1
ATOM 1618 C CA . HIS A 1 196 ? 4.425 16.725 14.730 1.00 78.38 196 HIS A CA 1
ATOM 1619 C C . HIS A 1 196 ? 4.292 18.210 15.084 1.00 78.38 196 HIS A C 1
ATOM 1621 O O . HIS A 1 196 ? 4.191 19.041 14.184 1.00 78.38 196 HIS A O 1
ATOM 1627 N N . VAL A 1 197 ? 4.246 18.529 16.381 1.00 76.25 197 VAL A N 1
ATOM 1628 C CA . VAL A 1 197 ? 3.845 19.847 16.906 1.00 76.25 197 VAL A CA 1
ATOM 1629 C C . VAL A 1 197 ? 5.014 20.597 17.546 1.00 76.25 197 VAL A C 1
ATOM 1631 O O . VAL A 1 197 ? 5.054 21.821 17.464 1.00 76.25 197 VAL A O 1
ATOM 1634 N N . VAL A 1 198 ? 5.971 19.888 18.156 1.00 73.25 198 VAL A N 1
ATOM 1635 C CA . VAL A 1 198 ? 7.120 20.497 18.854 1.00 73.25 198 VAL A CA 1
ATOM 1636 C C . VAL A 1 198 ? 8.342 20.582 17.936 1.00 73.25 198 VAL A C 1
ATOM 1638 O O . VAL A 1 198 ? 8.904 21.659 17.763 1.00 73.25 198 VAL A O 1
ATOM 1641 N N . ASP A 1 199 ? 8.729 19.470 17.306 1.00 77.25 199 ASP A N 1
ATOM 1642 C CA . ASP A 1 199 ? 9.961 19.389 16.505 1.00 77.25 199 ASP A CA 1
ATOM 1643 C C . ASP A 1 199 ? 9.778 19.941 15.069 1.00 77.25 199 ASP A C 1
ATOM 1645 O O . ASP A 1 199 ? 10.755 20.280 14.392 1.00 77.25 199 ASP A O 1
ATOM 1649 N N . GLY A 1 200 ? 8.526 20.023 14.591 1.00 56.66 200 GLY A N 1
ATOM 1650 C CA . GLY A 1 200 ? 8.055 20.736 13.387 1.00 56.66 200 GLY A CA 1
ATOM 1651 C C . GLY A 1 200 ? 8.531 20.236 12.010 1.00 56.66 200 GLY A C 1
ATOM 1652 O O . GLY A 1 200 ? 7.855 20.456 11.006 1.00 56.66 200 GLY A O 1
ATOM 1653 N N . ASN A 1 201 ? 9.674 19.555 11.939 1.00 51.44 201 ASN A N 1
ATOM 1654 C CA . ASN A 1 201 ? 10.383 19.240 10.691 1.00 51.44 201 ASN A CA 1
ATOM 1655 C C . ASN A 1 201 ? 10.243 17.770 10.248 1.00 51.44 201 ASN A C 1
ATOM 1657 O O . ASN A 1 201 ? 10.534 17.419 9.100 1.00 51.44 201 ASN A O 1
ATOM 1661 N N . SER A 1 202 ? 9.776 16.898 11.141 1.00 57.84 202 SER A N 1
ATOM 1662 C CA . SER A 1 202 ? 9.755 15.449 10.941 1.00 57.84 202 SER A CA 1
ATOM 1663 C C . SER A 1 202 ? 8.464 14.979 10.267 1.00 57.84 202 SER A C 1
ATOM 1665 O O . SER A 1 202 ? 7.439 14.778 10.907 1.00 57.84 202 SER A O 1
ATOM 1667 N N . ARG A 1 203 ? 8.508 14.715 8.952 1.00 61.69 203 ARG A N 1
ATOM 1668 C CA . ARG A 1 203 ? 7.393 14.033 8.247 1.00 61.69 203 ARG A CA 1
ATOM 1669 C C . ARG A 1 203 ? 7.210 12.564 8.654 1.00 61.69 203 ARG A C 1
ATOM 1671 O O . ARG A 1 203 ? 6.169 11.981 8.350 1.00 61.69 203 ARG A O 1
ATOM 1678 N N . TYR A 1 204 ? 8.205 11.980 9.315 1.00 72.38 204 TYR A N 1
ATOM 1679 C CA . TYR A 1 204 ? 8.198 10.611 9.817 1.00 72.38 204 TYR A CA 1
ATOM 1680 C C . TYR A 1 204 ? 8.802 10.583 11.218 1.00 72.38 204 TYR A C 1
ATOM 1682 O O . TYR A 1 204 ? 9.716 11.357 11.494 1.00 72.38 204 TYR A O 1
ATOM 1690 N N . VAL A 1 205 ? 8.342 9.663 12.059 1.00 81.31 205 VAL A N 1
ATOM 1691 C CA . VAL A 1 205 ? 8.974 9.332 13.340 1.00 81.31 205 VAL A CA 1
ATOM 1692 C C . VAL A 1 205 ? 9.077 7.814 13.454 1.00 81.31 205 VAL A C 1
ATOM 1694 O O . VAL A 1 205 ? 8.242 7.094 12.905 1.00 81.31 205 VAL A O 1
ATOM 1697 N N . GLU A 1 206 ? 10.119 7.326 14.116 1.00 82.12 206 GLU A N 1
ATOM 1698 C CA . GLU A 1 206 ? 10.203 5.925 14.515 1.00 82.12 206 GLU A CA 1
ATOM 1699 C C . GLU A 1 206 ? 9.467 5.752 15.842 1.00 82.12 206 GLU A C 1
ATOM 1701 O O . GLU A 1 206 ? 9.758 6.459 16.801 1.00 82.12 206 GLU A O 1
ATOM 1706 N N . HIS A 1 207 ? 8.463 4.879 15.860 1.00 85.75 207 HIS A N 1
ATOM 1707 C CA . HIS A 1 207 ? 7.640 4.606 17.037 1.00 85.75 207 HIS A CA 1
ATOM 1708 C C . HIS A 1 207 ? 6.952 3.245 16.900 1.00 85.75 207 HIS A C 1
ATOM 1710 O O . HIS A 1 207 ? 6.880 2.683 15.797 1.00 85.75 207 HIS A O 1
ATOM 1716 N N . ASN A 1 208 ? 6.385 2.739 17.994 1.00 89.50 208 ASN A N 1
ATOM 1717 C CA . ASN A 1 208 ? 5.499 1.586 17.954 1.00 89.50 208 ASN A CA 1
ATOM 1718 C C . ASN A 1 208 ? 4.064 2.026 17.604 1.00 89.50 208 ASN A C 1
ATOM 1720 O O . ASN A 1 208 ? 3.367 2.713 18.365 1.00 89.50 208 ASN A O 1
ATOM 1724 N N . ILE A 1 209 ? 3.621 1.610 16.415 1.00 88.31 209 ILE A N 1
ATOM 1725 C CA . ILE A 1 209 ? 2.330 1.990 15.823 1.00 88.31 209 ILE A CA 1
ATOM 1726 C C . ILE A 1 209 ? 1.138 1.490 16.651 1.00 88.31 209 ILE A C 1
ATOM 1728 O O . ILE A 1 209 ? 0.214 2.259 16.913 1.00 88.31 209 ILE A O 1
ATOM 1732 N N . TYR A 1 210 ? 1.194 0.253 17.156 1.00 91.25 210 TYR A N 1
ATOM 1733 C CA . TYR A 1 210 ? 0.121 -0.346 17.957 1.00 91.25 210 TYR A CA 1
ATOM 1734 C C . TYR A 1 210 ? 0.051 0.283 19.352 1.00 91.25 210 TYR A C 1
ATOM 1736 O O . TYR A 1 210 ? -1.020 0.700 19.789 1.00 91.25 210 TYR A O 1
ATOM 1744 N N . LYS A 1 211 ? 1.203 0.460 20.020 1.00 93.50 211 LYS A N 1
ATOM 1745 C CA . LYS A 1 211 ? 1.282 1.171 21.313 1.00 93.50 211 LYS A CA 1
ATOM 1746 C C . LYS A 1 211 ? 0.804 2.623 21.192 1.00 93.50 211 LYS A C 1
ATOM 1748 O O . LYS A 1 211 ? 0.379 3.210 22.184 1.00 93.50 211 LYS A O 1
ATOM 1753 N N . SER A 1 212 ? 0.868 3.230 20.008 1.00 94.31 212 SER A N 1
ATOM 1754 C CA . SER A 1 212 ? 0.332 4.577 19.792 1.00 94.31 212 SER A CA 1
ATOM 1755 C C . SER A 1 212 ? -1.195 4.590 19.708 1.00 94.31 212 SER A C 1
ATOM 1757 O O . SER A 1 212 ? -1.804 5.408 20.389 1.00 94.31 212 SER A O 1
ATOM 1759 N N . ASP A 1 213 ? -1.818 3.643 18.997 1.00 95.62 213 ASP A N 1
ATOM 1760 C CA . ASP A 1 213 ? -3.283 3.480 19.002 1.00 95.62 213 ASP A CA 1
ATOM 1761 C C . ASP A 1 213 ? -3.837 3.098 20.391 1.00 95.62 213 ASP A C 1
ATOM 1763 O O . ASP A 1 213 ? -4.950 3.511 20.732 1.00 95.62 213 ASP A O 1
ATOM 1767 N N . VAL A 1 214 ? -3.057 2.397 21.232 1.00 96.88 214 VAL A N 1
ATOM 1768 C CA . VAL A 1 214 ? -3.391 2.170 22.656 1.00 96.88 214 VAL A CA 1
ATOM 1769 C C . VAL A 1 214 ? -3.515 3.496 23.413 1.00 96.88 214 VAL A C 1
ATOM 1771 O O . VAL A 1 214 ? -4.501 3.696 24.121 1.00 96.88 214 VAL A O 1
ATOM 1774 N N . PHE A 1 215 ? -2.573 4.428 23.236 1.00 97.38 215 PHE A N 1
ATOM 1775 C CA . PHE A 1 215 ? -2.627 5.739 23.898 1.00 97.38 215 PHE A CA 1
ATOM 1776 C C . PHE A 1 215 ? -3.814 6.574 23.398 1.00 97.38 215 PHE A C 1
ATOM 1778 O O . PHE A 1 215 ? -4.571 7.107 24.207 1.00 97.38 215 PHE A O 1
ATOM 1785 N N . SER A 1 216 ? -4.043 6.609 22.079 1.00 97.50 216 SER A N 1
ATOM 1786 C CA . SER A 1 216 ? -5.218 7.244 21.461 1.00 97.50 216 SER A CA 1
ATOM 1787 C C . SER A 1 216 ? -6.534 6.709 22.047 1.00 97.50 216 SER A C 1
ATOM 1789 O O . SER A 1 216 ? -7.451 7.472 22.352 1.00 97.50 216 SER A O 1
ATOM 1791 N N . SER A 1 217 ? -6.609 5.390 22.258 1.00 98.00 217 SER A N 1
ATOM 1792 C CA . SER A 1 217 ? -7.748 4.715 22.895 1.00 98.00 217 SER A CA 1
ATOM 1793 C C . SER A 1 217 ? -7.886 5.079 24.378 1.00 98.00 217 SER A C 1
ATOM 1795 O O . SER A 1 217 ? -8.996 5.330 24.841 1.00 98.00 217 SER A O 1
ATOM 1797 N N . GLY A 1 218 ? -6.778 5.168 25.122 1.00 97.81 218 GLY A N 1
ATOM 1798 C CA . GLY A 1 218 ? -6.777 5.599 26.525 1.00 97.81 218 GLY A CA 1
ATOM 1799 C C . GLY A 1 218 ? -7.302 7.027 26.701 1.00 97.81 218 GLY A C 1
ATOM 1800 O O . GLY A 1 218 ? -8.141 7.274 27.567 1.00 97.81 218 GLY A O 1
ATOM 1801 N N . LEU A 1 219 ? -6.880 7.950 25.827 1.00 98.06 219 LEU A N 1
ATOM 1802 C CA . LEU A 1 219 ? -7.368 9.333 25.800 1.00 98.06 219 LEU A CA 1
ATOM 1803 C C . LEU A 1 219 ? -8.873 9.391 25.502 1.00 98.06 219 LEU A C 1
ATOM 1805 O O . LEU A 1 219 ? -9.607 10.131 26.156 1.00 98.06 219 LEU A O 1
ATOM 1809 N N . LEU A 1 220 ? -9.340 8.587 24.541 1.00 97.88 220 LEU A N 1
ATOM 1810 C CA . LEU A 1 220 ? -10.752 8.481 24.176 1.00 97.88 220 LEU A CA 1
ATOM 1811 C C . LEU A 1 220 ? -11.602 7.995 25.359 1.00 97.88 220 LEU A C 1
ATOM 1813 O O . LEU A 1 220 ? -12.601 8.631 25.691 1.00 97.88 220 LEU A O 1
ATOM 1817 N N . ILE A 1 221 ? -11.211 6.906 26.028 1.00 98.06 221 ILE A N 1
ATOM 1818 C CA . ILE A 1 221 ? -11.984 6.375 27.161 1.00 98.06 221 ILE A CA 1
ATOM 1819 C C . ILE A 1 221 ? -11.951 7.335 28.362 1.00 98.06 221 ILE A C 1
ATOM 1821 O O . ILE A 1 221 ? -12.998 7.555 28.974 1.00 98.06 221 ILE A O 1
ATOM 1825 N N . TYR A 1 222 ? -10.810 7.978 28.654 1.00 98.06 222 TYR A N 1
ATOM 1826 C CA . TYR A 1 222 ? -10.748 9.040 29.668 1.00 98.06 222 TYR A CA 1
ATOM 1827 C C . TYR A 1 222 ? -11.725 10.182 29.349 1.00 98.06 222 TYR A C 1
ATOM 1829 O O . TYR A 1 222 ? -12.506 10.586 30.208 1.00 98.06 222 TYR A O 1
ATOM 1837 N N . GLN A 1 223 ? -11.724 10.681 28.108 1.00 97.62 223 GLN A N 1
ATOM 1838 C CA . GLN A 1 223 ? -12.604 11.767 27.668 1.00 97.62 223 GLN A CA 1
ATOM 1839 C C . GLN A 1 223 ? -14.085 11.434 27.888 1.00 97.62 223 GLN A C 1
ATOM 1841 O O . GLN A 1 223 ? -14.836 12.289 28.364 1.00 97.62 223 GLN A O 1
ATOM 1846 N N . LEU A 1 224 ? -14.515 10.205 27.575 1.00 97.69 224 LEU A N 1
ATOM 1847 C CA . LEU A 1 224 ? -15.880 9.762 27.869 1.00 97.69 224 LEU A CA 1
ATOM 1848 C C . LEU A 1 224 ? -16.149 9.758 29.378 1.00 97.69 224 LEU A C 1
ATOM 1850 O O . LEU A 1 224 ? -17.148 10.321 29.818 1.00 97.69 224 LEU A O 1
ATOM 1854 N N . ALA A 1 225 ? -15.257 9.148 30.161 1.00 97.38 225 ALA A N 1
ATOM 1855 C CA . ALA A 1 225 ? -15.436 8.944 31.595 1.00 97.38 225 ALA A CA 1
ATOM 1856 C C . ALA A 1 225 ? -15.428 10.259 32.400 1.00 97.38 225 ALA A C 1
ATOM 1858 O O . ALA A 1 225 ? -16.179 10.397 33.368 1.00 97.38 225 ALA A O 1
ATOM 1859 N N . ALA A 1 226 ? -14.616 11.238 31.996 1.00 95.69 226 ALA A N 1
ATOM 1860 C CA . ALA A 1 226 ? -14.523 12.544 32.644 1.00 95.69 226 ALA A CA 1
ATOM 1861 C C . ALA A 1 226 ? -15.532 13.579 32.110 1.00 95.69 226 ALA A C 1
ATOM 1863 O O . ALA A 1 226 ? -15.851 14.523 32.827 1.00 95.69 226 ALA A O 1
ATOM 1864 N N . ILE A 1 227 ? -16.022 13.426 30.868 1.00 94.69 227 ILE A N 1
ATOM 1865 C CA . ILE A 1 227 ? -16.789 14.439 30.102 1.00 94.69 227 ILE A CA 1
ATOM 1866 C C . ILE A 1 227 ? -15.957 15.708 29.747 1.00 94.69 227 ILE A C 1
ATOM 1868 O O . ILE A 1 227 ? -16.436 16.661 29.126 1.00 94.69 227 ILE A O 1
ATOM 1872 N N . GLU A 1 228 ? -14.655 15.684 30.029 1.00 91.31 228 GLU A N 1
ATOM 1873 C CA . GLU A 1 228 ? -13.687 16.775 29.836 1.00 91.31 228 GLU A CA 1
ATOM 1874 C C . GLU A 1 228 ? -12.912 16.658 28.507 1.00 91.31 228 GLU A C 1
ATOM 1876 O O . GLU A 1 228 ? -13.212 15.801 27.676 1.00 91.31 228 GLU A O 1
ATOM 1881 N N . GLU A 1 229 ? -11.951 17.553 28.257 1.00 87.62 229 GLU A N 1
ATOM 1882 C CA . GLU A 1 229 ? -11.061 17.501 27.086 1.00 87.62 229 GLU A CA 1
ATOM 1883 C C . GLU A 1 229 ? -9.640 17.098 27.480 1.00 87.62 229 GLU A C 1
ATOM 1885 O O . GLU A 1 229 ? -9.096 17.591 28.460 1.00 87.62 229 GLU A O 1
ATOM 1890 N N . VAL A 1 230 ? -9.014 16.245 26.668 1.00 91.94 230 VAL A N 1
ATOM 1891 C CA . VAL A 1 230 ? -7.660 15.695 26.890 1.00 91.94 230 VAL A CA 1
ATOM 1892 C C . VAL A 1 230 ? -6.532 16.586 26.350 1.00 91.94 230 VAL A C 1
ATOM 1894 O O . VAL A 1 230 ? -5.414 16.139 26.092 1.00 91.94 230 VAL A O 1
ATOM 1897 N N . THR A 1 231 ? -6.825 17.861 26.108 1.00 88.25 231 THR A N 1
ATOM 1898 C CA . THR A 1 231 ? -5.907 18.795 25.453 1.00 88.25 231 THR A CA 1
ATOM 1899 C C . THR A 1 231 ? -4.656 19.011 26.311 1.00 88.25 231 THR A C 1
ATOM 1901 O O . THR A 1 231 ? -4.742 19.495 27.435 1.00 88.25 231 THR A O 1
ATOM 1904 N N . GLY A 1 232 ? -3.487 18.650 25.774 1.00 88.94 232 GLY A N 1
ATOM 1905 C CA . GLY A 1 232 ? -2.194 18.750 26.462 1.00 88.94 232 GLY A CA 1
ATOM 1906 C C . GLY A 1 232 ? -1.728 17.473 27.172 1.00 88.94 232 GLY A C 1
ATOM 1907 O O . GLY A 1 232 ? -0.556 17.402 27.529 1.00 88.94 232 GLY A O 1
ATOM 1908 N N . PHE A 1 233 ? -2.569 16.438 27.312 1.00 93.88 233 PHE A N 1
ATOM 1909 C CA . PHE A 1 233 ? -2.194 15.164 27.959 1.00 93.88 233 PHE A CA 1
ATOM 1910 C C . PHE A 1 233 ? -1.059 14.431 27.220 1.00 93.88 233 PHE A C 1
ATOM 1912 O O . PHE A 1 233 ? -0.315 13.664 27.820 1.00 93.88 233 PHE A O 1
ATOM 1919 N N . ASN A 1 234 ? -0.903 14.676 25.917 1.00 91.94 234 ASN A N 1
ATOM 1920 C CA . ASN A 1 234 ? 0.158 14.123 25.075 1.00 91.94 234 ASN A CA 1
ATOM 1921 C C . ASN A 1 234 ? 1.388 15.038 24.918 1.00 91.94 234 ASN A C 1
ATOM 1923 O O . ASN A 1 234 ? 2.345 14.659 24.243 1.00 91.94 234 ASN A O 1
ATOM 1927 N N . ASN A 1 235 ? 1.388 16.227 25.524 1.00 90.81 235 ASN A N 1
ATOM 1928 C CA . ASN A 1 235 ? 2.482 17.187 25.413 1.00 90.81 235 ASN A CA 1
ATOM 1929 C C . ASN A 1 235 ? 3.480 17.041 26.572 1.00 90.81 235 ASN A C 1
ATOM 1931 O O . ASN A 1 235 ? 3.071 16.815 27.706 1.00 90.81 235 ASN A O 1
ATOM 1935 N N . LYS A 1 236 ? 4.782 17.225 26.322 1.00 87.38 236 LYS A N 1
ATOM 1936 C CA . LYS A 1 236 ? 5.787 17.356 27.393 1.00 87.38 236 LYS A CA 1
ATOM 1937 C C . LYS A 1 236 ? 6.855 18.375 27.006 1.00 87.38 236 LYS A C 1
ATOM 1939 O O . LYS A 1 236 ? 7.813 18.065 26.302 1.00 87.38 236 LYS A O 1
ATOM 1944 N N . THR A 1 237 ? 6.653 19.608 27.453 1.00 84.19 237 THR A N 1
ATOM 1945 C CA . THR A 1 237 ? 7.564 20.751 27.284 1.00 84.19 237 THR A CA 1
ATOM 1946 C C . THR A 1 237 ? 7.776 21.439 28.638 1.00 84.19 237 THR A C 1
ATOM 1948 O O . THR A 1 237 ? 7.008 21.192 29.568 1.00 84.19 237 THR A O 1
ATOM 1951 N N . PRO A 1 238 ? 8.755 22.355 28.784 1.00 82.44 238 PRO A N 1
ATOM 1952 C CA . PRO A 1 238 ? 8.934 23.122 30.023 1.00 82.44 238 PRO A CA 1
ATOM 1953 C C . PRO A 1 238 ? 7.706 23.941 30.472 1.00 82.44 238 PRO A C 1
ATOM 1955 O O . PRO A 1 238 ? 7.678 24.422 31.598 1.00 82.44 238 PRO A O 1
ATOM 1958 N N . GLN A 1 239 ? 6.706 24.119 29.601 1.00 83.06 239 GLN A N 1
ATOM 1959 C CA . GLN A 1 239 ? 5.460 24.849 29.860 1.00 83.06 239 GLN A CA 1
ATOM 1960 C C . GLN A 1 239 ? 4.236 23.931 30.047 1.00 83.06 239 GLN A C 1
ATOM 1962 O O . GLN A 1 239 ? 3.145 24.421 30.331 1.00 83.06 239 GLN A O 1
ATOM 1967 N N . THR A 1 240 ? 4.354 22.618 29.827 1.00 86.69 240 THR A N 1
ATOM 1968 C CA . THR A 1 240 ? 3.228 21.671 29.913 1.00 86.69 240 THR A CA 1
ATOM 1969 C C . THR A 1 240 ? 3.751 20.256 30.133 1.00 86.69 240 THR A C 1
ATOM 1971 O O . THR A 1 240 ? 4.362 19.688 29.231 1.00 86.69 240 THR A O 1
ATOM 1974 N N . ASP A 1 241 ? 3.467 19.663 31.294 1.00 91.56 241 ASP A N 1
ATOM 1975 C CA . ASP A 1 241 ? 3.762 18.254 31.574 1.00 91.56 241 ASP A CA 1
ATOM 1976 C C . ASP A 1 241 ? 2.475 17.415 31.523 1.00 91.56 241 ASP A C 1
ATOM 1978 O O . ASP A 1 241 ? 1.757 17.265 32.514 1.00 91.56 241 ASP A O 1
ATOM 1982 N N . GLY A 1 242 ? 2.178 16.872 30.342 1.00 91.25 242 GLY A N 1
ATOM 1983 C CA . GLY A 1 242 ? 1.027 16.008 30.090 1.00 91.25 242 GLY A CA 1
ATOM 1984 C C . GLY A 1 242 ? 1.030 14.723 30.916 1.00 91.25 242 GLY A C 1
ATOM 1985 O O . GLY A 1 242 ? -0.039 14.215 31.241 1.00 91.25 242 GLY A O 1
ATOM 1986 N N . GLU A 1 243 ? 2.198 14.236 31.351 1.00 92.38 243 GLU A N 1
ATOM 1987 C CA . GLU A 1 243 ? 2.279 13.092 32.261 1.00 92.38 243 GLU A CA 1
ATOM 1988 C C . GLU A 1 243 ? 1.753 13.463 33.656 1.00 92.38 243 GLU A C 1
ATOM 1990 O O . GLU A 1 243 ? 1.028 12.681 34.270 1.00 92.38 243 GLU A O 1
ATOM 1995 N N . GLN A 1 244 ? 2.056 14.668 34.154 1.00 89.62 244 GLN A N 1
ATOM 1996 C CA . GLN A 1 244 ? 1.472 15.168 35.407 1.00 89.62 244 GLN A CA 1
ATOM 1997 C C . GLN A 1 244 ? -0.026 15.465 35.270 1.00 89.62 244 GLN A C 1
ATOM 1999 O O . GLN A 1 244 ? -0.785 15.141 36.185 1.00 89.62 244 GLN A O 1
ATOM 2004 N N . LEU A 1 245 ? -0.471 15.999 34.124 1.00 93.56 245 LEU A N 1
ATOM 2005 C CA . LEU A 1 245 ? -1.901 16.180 33.843 1.00 93.56 245 LEU A CA 1
ATOM 2006 C C . LEU A 1 245 ? -2.650 14.840 33.886 1.00 93.56 245 LEU A C 1
ATOM 2008 O O . LEU A 1 245 ? -3.654 14.740 34.585 1.00 93.56 245 LEU A O 1
ATOM 2012 N N . ILE A 1 246 ? -2.124 13.794 33.235 1.00 93.88 246 ILE A N 1
ATOM 2013 C CA . ILE A 1 246 ? -2.676 12.429 33.286 1.00 93.88 246 ILE A CA 1
ATOM 2014 C C . ILE A 1 246 ? -2.731 11.903 34.730 1.00 93.88 246 ILE A C 1
ATOM 2016 O O . ILE A 1 246 ? -3.745 11.335 35.131 1.00 93.88 246 ILE A O 1
ATOM 2020 N N . LYS A 1 247 ? -1.685 12.112 35.541 1.00 90.94 247 LYS A N 1
ATOM 2021 C CA . LYS A 1 247 ? -1.661 11.660 36.946 1.00 90.94 247 LYS A CA 1
ATOM 2022 C C . LYS A 1 247 ? -2.764 12.305 37.785 1.00 90.94 247 LYS A C 1
ATOM 2024 O O . LYS A 1 247 ? -3.483 11.588 38.475 1.00 90.94 247 LYS A O 1
ATOM 2029 N N . GLN A 1 248 ? -2.934 13.627 37.702 1.00 91.88 248 GLN A N 1
ATOM 2030 C CA . GLN A 1 248 ? -4.011 14.317 38.422 1.00 91.88 248 GLN A CA 1
ATOM 2031 C C . GLN A 1 248 ? -5.395 13.902 37.899 1.00 91.88 248 GLN A C 1
ATOM 2033 O O . GLN A 1 248 ? -6.305 13.651 38.685 1.00 91.88 248 GLN A O 1
ATOM 2038 N N . ALA A 1 249 ? -5.538 13.782 36.579 1.00 93.81 249 ALA A N 1
ATOM 2039 C CA . ALA A 1 249 ? -6.769 13.377 35.914 1.00 93.81 249 ALA A CA 1
ATOM 2040 C C . ALA A 1 249 ? -7.251 11.980 36.352 1.00 93.81 249 ALA A C 1
ATOM 2042 O O . ALA A 1 249 ? -8.437 11.788 36.611 1.00 93.81 249 ALA A O 1
ATOM 2043 N N . LEU A 1 250 ? -6.337 11.015 36.500 1.00 93.44 250 LEU A N 1
ATOM 2044 C CA . LEU A 1 250 ? -6.658 9.675 37.005 1.00 93.44 250 LEU A CA 1
ATOM 2045 C C . LEU A 1 250 ? -7.099 9.705 38.481 1.00 93.44 250 LEU A C 1
ATOM 2047 O O . LEU A 1 250 ? -8.080 9.050 38.821 1.00 93.44 250 LEU A O 1
ATOM 2051 N N . ILE A 1 251 ? -6.459 10.517 39.332 1.00 92.81 251 ILE A N 1
ATOM 2052 C CA . ILE A 1 251 ? -6.838 10.686 40.752 1.00 92.81 251 ILE A CA 1
ATOM 2053 C C . ILE A 1 251 ? -8.253 11.277 40.900 1.00 92.81 251 ILE A C 1
ATOM 2055 O O . ILE A 1 251 ? -8.997 10.893 41.802 1.00 92.81 251 ILE A O 1
ATOM 2059 N N . GLU A 1 252 ? -8.671 12.185 40.013 1.00 94.00 252 GLU A N 1
ATOM 2060 C CA . GLU A 1 252 ? -10.061 12.671 39.976 1.00 94.00 252 GLU A CA 1
ATOM 2061 C C . GLU A 1 252 ? -11.051 11.622 39.435 1.00 94.00 252 GLU A C 1
ATOM 2063 O O . GLU A 1 252 ? -12.245 11.675 39.745 1.00 94.00 252 GLU A O 1
ATOM 2068 N N . LEU A 1 253 ? -10.571 10.648 38.656 1.00 94.50 253 LEU A N 1
ATOM 2069 C CA . LEU A 1 253 ? -11.382 9.581 38.070 1.00 94.50 253 LEU A CA 1
ATOM 2070 C C . LEU A 1 253 ? -11.643 8.425 39.053 1.00 94.50 253 LEU A C 1
ATOM 2072 O O . LEU A 1 253 ? -12.758 7.902 39.080 1.00 94.50 253 LEU A O 1
ATOM 2076 N N . GLU A 1 254 ? -10.679 8.091 39.922 1.00 93.94 254 GLU A N 1
ATOM 2077 C CA . GLU A 1 254 ? -10.847 7.114 41.023 1.00 93.94 254 GLU A CA 1
ATOM 2078 C C . GLU A 1 254 ? -11.938 7.527 42.032 1.00 93.94 254 GLU A C 1
ATOM 2080 O O . GLU A 1 254 ? -12.493 6.689 42.736 1.00 93.94 254 GLU A O 1
ATOM 2085 N N . LYS A 1 255 ? -12.313 8.813 42.076 1.00 94.31 255 LYS A N 1
ATOM 2086 C CA . LYS A 1 255 ? -13.433 9.316 42.896 1.00 94.31 255 LYS A CA 1
ATOM 2087 C C . LYS A 1 255 ? -14.815 9.007 42.301 1.00 94.31 255 LYS A C 1
ATOM 2089 O O . LYS A 1 255 ? -15.821 9.244 42.968 1.00 94.31 255 LYS A O 1
ATOM 2094 N N . LYS A 1 256 ? -14.878 8.552 41.043 1.00 94.31 256 LYS A N 1
ATOM 2095 C CA . LYS A 1 256 ? -16.117 8.356 40.261 1.00 94.31 256 LYS A CA 1
ATOM 2096 C C . LYS A 1 256 ? -16.333 6.907 39.807 1.00 94.31 256 LYS A C 1
ATOM 2098 O O . LYS A 1 256 ? -17.483 6.496 39.675 1.00 94.31 256 LYS A O 1
ATOM 2103 N N . TYR A 1 257 ? -15.256 6.163 39.554 1.00 94.12 257 TYR A N 1
ATOM 2104 C CA . TYR A 1 257 ? -15.274 4.822 38.958 1.00 94.12 257 TYR A CA 1
ATOM 2105 C C . TYR A 1 257 ? -14.321 3.877 39.697 1.00 94.12 257 TYR A C 1
ATOM 2107 O O . TYR A 1 257 ? -13.410 4.327 40.392 1.00 94.12 257 TYR A O 1
ATOM 2115 N N . SER A 1 258 ? -14.499 2.565 39.534 1.00 85.94 258 SER A N 1
ATOM 2116 C CA . SER A 1 258 ? -13.673 1.567 40.213 1.00 85.94 258 SER A CA 1
ATOM 2117 C C . SER A 1 258 ? -12.189 1.683 39.854 1.00 85.94 258 SER A C 1
ATOM 2119 O O . SER A 1 258 ? -11.808 1.910 38.701 1.00 85.94 258 SER A O 1
ATOM 2121 N N . ASN A 1 259 ? -11.325 1.420 40.837 1.00 82.50 259 ASN A N 1
ATOM 2122 C CA . ASN A 1 259 ? -9.879 1.402 40.630 1.00 82.50 259 ASN A CA 1
ATOM 2123 C C . ASN A 1 259 ? -9.481 0.423 39.511 1.00 82.50 259 ASN A C 1
ATOM 2125 O O . ASN A 1 259 ? -8.501 0.672 38.821 1.00 82.50 259 ASN A O 1
ATOM 2129 N N . GLN A 1 260 ? -10.222 -0.670 39.289 1.00 79.50 260 GLN A N 1
ATOM 2130 C CA . GLN A 1 260 ? -9.941 -1.600 38.190 1.00 79.50 260 GLN A CA 1
ATOM 2131 C C . GLN A 1 260 ? -10.122 -0.928 36.822 1.00 79.50 260 GLN A C 1
ATOM 2133 O O . GLN A 1 260 ? -9.218 -0.999 35.991 1.00 79.50 260 GLN A O 1
ATOM 2138 N N . PHE A 1 261 ? -11.241 -0.231 36.611 1.00 85.06 261 PHE A N 1
ATOM 2139 C CA . PHE A 1 261 ? -11.498 0.535 35.391 1.00 85.06 261 PHE A CA 1
ATOM 2140 C C . PHE A 1 261 ? -10.442 1.634 35.177 1.00 85.06 261 PHE A C 1
ATOM 2142 O O . PHE A 1 261 ? -9.854 1.732 34.096 1.00 85.06 261 PHE A O 1
ATOM 2149 N N . VAL A 1 262 ? -10.129 2.411 36.220 1.00 91.00 262 VAL A N 1
ATOM 2150 C CA . VAL A 1 262 ? -9.156 3.515 36.127 1.00 91.00 262 VAL A CA 1
ATOM 2151 C C . VAL A 1 262 ? -7.723 3.012 35.904 1.00 91.00 262 VAL A C 1
ATOM 2153 O O . VAL A 1 262 ? -6.995 3.604 35.109 1.00 91.00 262 VAL A O 1
ATOM 2156 N N . ASN A 1 263 ? -7.318 1.887 36.506 1.00 85.62 263 ASN A N 1
ATOM 2157 C CA . ASN A 1 263 ? -5.990 1.304 36.271 1.00 85.62 263 ASN A CA 1
ATOM 2158 C C . ASN A 1 263 ? -5.796 0.833 34.820 1.00 85.62 263 ASN A C 1
ATOM 2160 O O . ASN A 1 263 ? -4.685 0.927 34.303 1.00 85.62 263 ASN A O 1
ATOM 2164 N N . ILE A 1 264 ? -6.847 0.380 34.127 1.00 87.19 264 ILE A N 1
ATOM 2165 C CA . ILE A 1 264 ? -6.739 0.015 32.704 1.00 87.19 264 ILE A CA 1
ATOM 2166 C C . ILE A 1 264 ? -6.510 1.272 31.850 1.00 87.19 264 ILE A C 1
ATOM 2168 O O . ILE A 1 264 ? -5.624 1.274 30.996 1.00 87.19 264 ILE A O 1
ATOM 2172 N N . ILE A 1 265 ? -7.209 2.377 32.138 1.00 94.50 265 ILE A N 1
ATOM 2173 C CA . ILE A 1 265 ? -6.939 3.680 31.500 1.00 94.50 265 ILE A CA 1
ATOM 2174 C C . ILE A 1 265 ? -5.500 4.134 31.794 1.00 94.50 265 ILE A C 1
ATOM 2176 O O . ILE A 1 265 ? -4.805 4.580 30.882 1.00 94.50 265 ILE A O 1
ATOM 2180 N N . ALA A 1 266 ? -5.021 3.970 33.032 1.00 91.56 266 ALA A N 1
ATOM 2181 C CA . ALA A 1 266 ? -3.653 4.315 33.420 1.00 91.56 266 ALA A CA 1
ATOM 2182 C C . ALA A 1 266 ? -2.596 3.521 32.629 1.00 91.56 266 ALA A C 1
ATOM 2184 O O . ALA A 1 266 ? -1.641 4.120 32.141 1.00 91.56 266 ALA A O 1
ATOM 2185 N N . LEU A 1 267 ? -2.796 2.209 32.429 1.00 88.81 267 LEU A N 1
ATOM 2186 C CA . LEU A 1 267 ? -1.938 1.373 31.575 1.00 88.81 267 LEU A CA 1
ATOM 2187 C C . LEU A 1 267 ? -1.924 1.867 30.120 1.00 88.81 267 LEU A C 1
ATOM 2189 O O . LEU A 1 267 ? -0.862 1.947 29.502 1.00 88.81 267 LEU A O 1
ATOM 2193 N N . MET A 1 268 ? -3.083 2.236 29.569 1.00 95.31 268 MET A N 1
ATOM 2194 C CA . MET A 1 268 ? -3.184 2.757 28.199 1.00 95.31 268 MET A CA 1
ATOM 2195 C C . MET A 1 268 ? -2.507 4.133 28.047 1.00 95.31 268 MET A C 1
ATOM 2197 O O . MET A 1 268 ? -1.918 4.419 27.004 1.00 95.31 268 MET A O 1
ATOM 2201 N N . LEU A 1 269 ? -2.547 4.960 29.097 1.00 95.94 269 LEU A N 1
ATOM 2202 C CA . LEU A 1 269 ? -1.983 6.313 29.152 1.00 95.94 269 LEU A CA 1
ATOM 2203 C C . LEU A 1 269 ? -0.534 6.390 29.673 1.00 95.94 269 LEU A C 1
ATOM 2205 O O . LEU A 1 269 ? -0.044 7.489 29.940 1.00 95.94 269 LEU A O 1
ATOM 2209 N N . ILE A 1 270 ? 0.197 5.272 29.773 1.00 91.31 270 ILE A N 1
ATOM 2210 C CA . ILE A 1 270 ? 1.636 5.313 30.086 1.00 91.31 270 ILE A CA 1
ATOM 2211 C C . ILE A 1 270 ? 2.358 6.153 29.022 1.00 91.31 270 ILE A C 1
ATOM 2213 O O . ILE A 1 270 ? 2.233 5.897 27.823 1.00 91.31 270 ILE A O 1
ATOM 2217 N N . PHE A 1 271 ? 3.097 7.176 29.459 1.00 89.06 271 PHE A N 1
ATOM 2218 C CA . PHE A 1 271 ? 3.654 8.209 28.579 1.00 89.06 271 PHE A CA 1
ATOM 2219 C C . PHE A 1 271 ? 4.772 7.671 27.669 1.00 89.06 271 PHE A C 1
ATOM 2221 O O . PHE A 1 271 ? 4.727 7.858 26.452 1.00 89.06 271 PHE A O 1
ATOM 2228 N N . GLU A 1 272 ? 5.709 6.914 28.243 1.00 86.00 272 GLU A N 1
ATOM 2229 C CA . GLU A 1 272 ? 6.780 6.220 27.519 1.00 86.00 272 GLU A CA 1
ATOM 2230 C C . GLU A 1 272 ? 6.256 4.948 26.831 1.00 86.00 272 GLU A C 1
ATOM 2232 O O . GLU A 1 272 ? 5.647 4.082 27.463 1.00 86.00 272 GLU A O 1
ATOM 2237 N N . GLU A 1 273 ? 6.486 4.803 25.523 1.00 88.56 273 GLU A N 1
ATOM 2238 C CA . GLU A 1 273 ? 5.874 3.719 24.731 1.00 88.56 273 GLU A CA 1
ATOM 2239 C C . GLU A 1 273 ? 6.428 2.315 25.025 1.00 88.56 273 GLU A C 1
ATOM 2241 O O . GLU A 1 273 ? 5.758 1.315 24.753 1.00 88.56 273 GLU A O 1
ATOM 2246 N N . SER A 1 274 ? 7.623 2.238 25.615 1.00 82.81 274 SER A N 1
ATOM 2247 C CA . SER A 1 274 ? 8.259 0.996 26.059 1.00 82.81 274 SER A CA 1
ATOM 2248 C C . SER A 1 274 ? 7.583 0.399 27.298 1.00 82.81 274 SER A C 1
ATOM 2250 O O . SER A 1 274 ? 7.479 -0.821 27.395 1.00 82.81 274 SER A O 1
ATOM 2252 N N . GLY A 1 275 ? 7.085 1.240 28.213 1.00 82.81 275 GLY A N 1
ATOM 2253 C CA . GLY A 1 275 ? 6.352 0.813 29.412 1.00 82.81 275 GLY A CA 1
ATOM 2254 C C . GLY A 1 275 ? 4.855 0.579 29.186 1.00 82.81 275 GLY A C 1
ATOM 2255 O O . GLY A 1 275 ? 4.207 -0.079 29.996 1.00 82.81 275 GLY A O 1
ATOM 2256 N N . ARG A 1 276 ? 4.290 1.109 28.096 1.00 91.62 276 ARG A N 1
ATOM 2257 C CA . ARG A 1 276 ? 2.883 0.916 27.715 1.00 91.62 276 ARG A CA 1
ATOM 2258 C C . ARG A 1 276 ? 2.666 -0.514 27.187 1.00 91.62 276 ARG A C 1
ATOM 2260 O O . ARG A 1 276 ? 3.468 -0.942 26.359 1.00 91.62 276 ARG A O 1
ATOM 2267 N N . PRO A 1 277 ? 1.612 -1.252 27.572 1.00 87.56 277 PRO A N 1
ATOM 2268 C CA . PRO A 1 277 ? 1.254 -2.532 26.948 1.00 87.56 277 PRO A CA 1
ATOM 2269 C C . PRO A 1 277 ? 0.559 -2.342 25.583 1.00 87.56 277 PRO A C 1
ATOM 2271 O O . PRO A 1 277 ? 0.127 -1.243 25.233 1.00 87.56 277 PRO A O 1
ATOM 2274 N N . SER A 1 278 ? 0.485 -3.404 24.779 1.00 89.44 278 SER A N 1
ATOM 2275 C CA . SER A 1 278 ? -0.244 -3.471 23.500 1.00 89.44 278 SER A CA 1
ATOM 2276 C C . SER A 1 278 ? -1.667 -4.013 23.671 1.00 89.44 278 SER A C 1
ATOM 2278 O O . SER A 1 278 ? -2.027 -4.487 24.747 1.00 89.44 278 SER A O 1
ATOM 2280 N N . PHE A 1 279 ? -2.495 -3.973 22.621 1.00 91.38 279 PHE A N 1
ATOM 2281 C CA . PHE A 1 279 ? -3.880 -4.445 22.726 1.00 91.38 279 PHE A CA 1
ATOM 2282 C C . PHE A 1 279 ? -3.979 -5.938 23.047 1.00 91.38 279 PHE A C 1
ATOM 2284 O O . PHE A 1 279 ? -4.840 -6.312 23.833 1.00 91.38 279 PHE A O 1
ATOM 2291 N N . VAL A 1 280 ? -3.071 -6.762 22.515 1.00 87.50 280 VAL A N 1
ATOM 2292 C CA . VAL A 1 280 ? -3.000 -8.203 22.818 1.00 87.50 280 VAL A CA 1
ATOM 2293 C C . VAL A 1 280 ? -2.674 -8.437 24.300 1.00 87.50 280 VAL A C 1
ATOM 2295 O O . VAL A 1 280 ? -3.324 -9.240 24.963 1.00 87.50 280 VAL A O 1
ATOM 2298 N N . GLU A 1 281 ? -1.712 -7.688 24.849 1.00 84.81 281 GLU A N 1
ATOM 2299 C CA . GLU A 1 281 ? -1.339 -7.769 26.270 1.00 84.81 281 GLU A CA 1
ATOM 2300 C C . GLU A 1 281 ? -2.482 -7.301 27.190 1.00 84.81 281 GLU A C 1
ATOM 2302 O O . GLU A 1 281 ? -2.721 -7.907 28.233 1.00 84.81 281 GLU A O 1
ATOM 2307 N N . ILE A 1 282 ? -3.223 -6.254 26.806 1.00 85.62 282 ILE A N 1
ATOM 2308 C CA . ILE A 1 282 ? -4.365 -5.756 27.589 1.00 85.62 282 ILE A CA 1
ATOM 2309 C C . ILE A 1 282 ? -5.569 -6.707 27.483 1.00 85.62 282 ILE A C 1
ATOM 2311 O O . ILE A 1 282 ? -6.202 -6.993 28.496 1.00 85.62 282 ILE A O 1
ATOM 2315 N N . GLU A 1 283 ? -5.886 -7.233 26.296 1.00 83.75 283 GLU A N 1
ATOM 2316 C CA . GLU A 1 283 ? -6.977 -8.200 26.095 1.00 83.75 283 GLU A CA 1
ATOM 2317 C C . GLU A 1 283 ? -6.755 -9.475 26.922 1.00 83.75 283 GLU A C 1
ATOM 2319 O O . GLU A 1 283 ? -7.672 -9.937 27.604 1.00 83.75 283 GLU A O 1
ATOM 2324 N N . GLN A 1 284 ? -5.519 -9.983 26.964 1.00 77.31 284 GLN A N 1
ATOM 2325 C CA . GLN A 1 284 ? -5.151 -11.123 27.806 1.00 77.31 284 GLN A CA 1
ATOM 2326 C C . GLN A 1 284 ? -5.411 -10.854 29.302 1.00 77.31 284 GLN A C 1
ATOM 2328 O O . GLN A 1 284 ? -5.903 -11.740 30.002 1.00 77.31 284 GLN A O 1
ATOM 2333 N N . LEU A 1 285 ? -5.162 -9.633 29.799 1.00 71.94 285 LEU A N 1
ATOM 2334 C CA . LEU A 1 285 ? -5.477 -9.256 31.187 1.00 71.94 285 LEU A CA 1
ATOM 2335 C C . LEU A 1 285 ? -6.989 -9.265 31.477 1.00 71.94 285 LEU A C 1
ATOM 2337 O O . LEU A 1 285 ? -7.384 -9.641 32.583 1.00 71.94 285 LEU A O 1
ATOM 2341 N N . PHE A 1 286 ? -7.837 -8.900 30.508 1.00 71.50 286 PHE A N 1
ATOM 2342 C CA . PHE A 1 286 ? -9.295 -9.038 30.636 1.00 71.50 286 PHE A CA 1
ATOM 2343 C C . PHE A 1 286 ? -9.723 -10.510 30.673 1.00 71.50 286 PHE A C 1
ATOM 2345 O O . PHE A 1 286 ? -10.488 -10.893 31.557 1.00 71.50 286 PHE A O 1
ATOM 2352 N N . ILE A 1 287 ? -9.207 -11.340 29.761 1.00 68.88 287 ILE A N 1
ATOM 2353 C CA . ILE A 1 287 ? -9.542 -12.772 29.674 1.00 68.88 287 ILE A CA 1
ATOM 2354 C C . ILE A 1 287 ? -9.110 -13.513 30.950 1.00 68.88 287 ILE A C 1
ATOM 2356 O O . ILE A 1 287 ? -9.886 -14.285 31.517 1.00 68.88 287 ILE A O 1
ATOM 2360 N N . GLU A 1 288 ? -7.898 -13.257 31.454 1.00 65.56 288 GLU A N 1
ATOM 2361 C CA . GLU A 1 288 ? -7.430 -13.836 32.720 1.00 65.56 288 GLU A CA 1
ATOM 2362 C C . GLU A 1 288 ? -8.271 -13.379 33.916 1.00 65.56 288 GLU A C 1
ATOM 2364 O O . GLU A 1 288 ? -8.537 -14.186 34.808 1.00 65.56 288 GLU A O 1
ATOM 2369 N N . HIS A 1 289 ? -8.719 -12.119 33.938 1.00 63.34 289 HIS A N 1
ATOM 2370 C CA . HIS A 1 289 ? -9.598 -11.618 34.991 1.00 63.34 289 HIS A CA 1
ATOM 2371 C C . HIS A 1 289 ? -10.994 -12.255 34.935 1.00 63.34 289 HIS A C 1
ATOM 2373 O O . HIS A 1 289 ? -11.507 -12.665 35.975 1.00 63.34 289 HIS A O 1
ATOM 2379 N N . GLU A 1 290 ? -11.606 -12.377 33.753 1.00 58.75 290 GLU A N 1
ATOM 2380 C CA . GLU A 1 290 ? -12.938 -12.979 33.625 1.00 58.75 290 GLU A CA 1
ATOM 2381 C C . GLU A 1 290 ? -12.922 -14.466 34.008 1.00 58.75 290 GLU A C 1
ATOM 2383 O O . GLU A 1 290 ? -13.791 -14.924 34.752 1.00 58.75 290 GLU A O 1
ATOM 2388 N N . ASN A 1 291 ? -11.897 -15.212 33.587 1.00 59.88 291 ASN A N 1
ATOM 2389 C CA . ASN A 1 291 ? -11.722 -16.604 33.997 1.00 59.88 291 ASN A CA 1
ATOM 2390 C C . ASN A 1 291 ? -11.524 -16.721 35.519 1.00 59.88 291 ASN A C 1
ATOM 2392 O O . ASN A 1 291 ? -12.239 -17.486 36.162 1.00 59.88 291 ASN A O 1
ATOM 2396 N N . GLN A 1 292 ? -10.671 -15.887 36.129 1.00 56.62 292 GLN A N 1
ATOM 2397 C CA . GLN A 1 292 ? -10.505 -15.847 37.593 1.00 56.62 292 GLN A CA 1
ATOM 2398 C C . GLN A 1 292 ? -11.802 -15.460 38.331 1.00 56.62 292 GLN A C 1
ATOM 2400 O O . GLN A 1 292 ? -12.055 -15.959 39.432 1.00 56.62 292 GLN A O 1
ATOM 2405 N N . ALA A 1 293 ? -12.652 -14.607 37.751 1.00 55.97 293 ALA A N 1
ATOM 2406 C CA . ALA A 1 293 ? -13.961 -14.262 38.309 1.00 55.97 293 ALA A CA 1
ATOM 2407 C C . ALA A 1 293 ? -14.950 -15.442 38.230 1.00 55.97 293 ALA A C 1
ATOM 2409 O O . ALA A 1 293 ? -15.627 -15.743 39.213 1.00 55.97 293 ALA A O 1
ATOM 2410 N N . ARG A 1 294 ? -14.986 -16.165 37.103 1.00 55.44 294 ARG A N 1
ATOM 2411 C CA . ARG A 1 294 ? -15.792 -17.389 36.918 1.00 55.44 294 ARG A CA 1
ATOM 2412 C C . ARG A 1 294 ? -15.332 -18.534 37.837 1.00 55.44 294 ARG A C 1
ATOM 2414 O O . ARG A 1 294 ? -16.161 -19.280 38.357 1.00 55.44 294 ARG A O 1
ATOM 2421 N N . GLU A 1 295 ? -14.028 -18.649 38.087 1.00 55.00 295 GLU A N 1
ATOM 2422 C CA . GLU A 1 295 ? -13.441 -19.611 39.032 1.00 55.00 295 GLU A CA 1
ATOM 2423 C C . GLU A 1 295 ? -13.750 -19.246 40.494 1.00 55.00 295 GLU A C 1
ATOM 2425 O O . GLU A 1 295 ? -14.217 -20.092 41.257 1.00 55.00 295 GLU A O 1
ATOM 2430 N N . THR A 1 296 ? -13.570 -17.981 40.893 1.00 51.09 296 THR A N 1
ATOM 2431 C CA . THR A 1 296 ? -13.873 -17.527 42.268 1.00 51.09 296 THR A CA 1
ATOM 2432 C C . THR A 1 296 ? -15.369 -17.435 42.575 1.00 51.09 296 THR A C 1
ATOM 2434 O O . THR A 1 296 ? -15.750 -17.551 43.737 1.00 51.09 296 THR A O 1
ATOM 2437 N N . ALA A 1 297 ? -16.245 -17.353 41.569 1.00 52.44 297 ALA A N 1
ATOM 2438 C CA . ALA A 1 297 ? -17.683 -17.559 41.760 1.00 52.44 297 ALA A CA 1
ATOM 2439 C C . ALA A 1 297 ? -18.022 -18.981 42.264 1.00 52.44 297 ALA A C 1
ATOM 2441 O O . ALA A 1 297 ? -19.026 -19.158 42.951 1.00 52.44 297 ALA A O 1
ATOM 2442 N N . ASN A 1 298 ? -17.174 -19.977 41.974 1.00 47.47 298 ASN A N 1
ATOM 2443 C CA . ASN A 1 298 ? -17.309 -21.355 42.461 1.00 47.47 298 ASN A CA 1
ATOM 2444 C C . ASN A 1 298 ? -16.437 -21.669 43.694 1.00 47.47 298 ASN A C 1
ATOM 2446 O O . ASN A 1 298 ? -16.621 -22.714 44.318 1.00 47.47 298 ASN A O 1
ATOM 2450 N N . LEU A 1 299 ? -15.490 -20.797 44.065 1.00 40.16 299 LEU A N 1
ATOM 2451 C CA . LEU A 1 299 ? -14.507 -21.052 45.123 1.00 40.16 299 LEU A CA 1
ATOM 2452 C C . LEU A 1 299 ? -14.344 -19.851 46.060 1.00 40.16 299 LEU A C 1
ATOM 2454 O O . LEU A 1 299 ? -13.839 -18.795 45.676 1.00 40.16 299 LEU A O 1
ATOM 2458 N N . LYS A 1 300 ? -14.703 -20.054 47.335 1.00 36.50 300 LYS A N 1
ATOM 2459 C CA . LYS A 1 300 ? -14.419 -19.097 48.415 1.00 36.50 300 LYS A CA 1
ATOM 2460 C C . LYS A 1 300 ? -12.905 -18.837 48.514 1.00 36.50 300 LYS A C 1
ATOM 2462 O O . LYS A 1 300 ? -12.094 -19.726 48.276 1.00 36.50 300 LYS A O 1
ATOM 2467 N N . GLU A 1 301 ? -12.565 -17.591 48.840 1.00 37.19 301 GLU A N 1
ATOM 2468 C CA . GLU A 1 301 ? -11.220 -16.993 48.797 1.00 37.19 301 GLU A CA 1
ATOM 2469 C C . GLU A 1 301 ? -10.099 -17.741 49.568 1.00 37.19 301 GLU A C 1
ATOM 2471 O O . GLU A 1 301 ? -10.414 -18.538 50.453 1.00 37.19 301 GLU A O 1
ATOM 2476 N N . PRO A 1 302 ? -8.790 -17.430 49.334 1.00 42.19 302 PRO A N 1
ATOM 2477 C CA . PRO A 1 302 ? -8.240 -16.347 48.485 1.00 42.19 302 PRO A CA 1
ATOM 2478 C C . PRO A 1 302 ? -7.079 -16.733 47.532 1.00 42.19 302 PRO A C 1
ATOM 2480 O O . PRO A 1 302 ? -6.133 -17.404 47.949 1.00 42.19 302 PRO A O 1
ATOM 2483 N N . LYS A 1 303 ? -7.027 -16.152 46.310 1.00 35.28 303 LYS A N 1
ATOM 2484 C CA . LYS A 1 303 ? -5.751 -15.930 45.565 1.00 35.28 303 LYS A CA 1
ATOM 2485 C C . LYS A 1 303 ? -5.773 -14.933 44.376 1.00 35.28 303 LYS A C 1
ATOM 2487 O O . LYS A 1 303 ? -5.061 -15.123 43.396 1.00 35.28 303 LYS A O 1
ATOM 2492 N N . LYS A 1 304 ? -6.493 -13.805 44.481 1.00 46.09 304 LYS A N 1
ATOM 2493 C CA . LYS A 1 304 ? -6.406 -12.672 43.521 1.00 46.09 304 LYS A CA 1
ATOM 2494 C C . LYS A 1 304 ? -4.969 -12.111 43.428 1.00 46.09 304 LYS A C 1
ATOM 2496 O O . LYS A 1 304 ? -4.594 -11.319 44.299 1.00 46.09 304 LYS A O 1
ATOM 2501 N N . ARG A 1 305 ? -4.158 -12.485 42.421 1.00 46.25 305 ARG A N 1
ATOM 2502 C CA . ARG A 1 305 ? -2.761 -11.993 42.310 1.00 46.25 305 ARG A CA 1
ATOM 2503 C C . ARG A 1 305 ? -2.292 -11.420 40.970 1.00 46.25 305 ARG A C 1
ATOM 2505 O O . ARG A 1 305 ? -1.828 -10.293 41.014 1.00 46.25 305 ARG A O 1
ATOM 2512 N N . LYS A 1 306 ? -2.440 -12.059 39.803 1.00 44.47 306 LYS A N 1
ATOM 2513 C CA . LYS A 1 306 ? -1.729 -11.586 38.585 1.00 44.47 306 LYS A CA 1
ATOM 2514 C C . LYS A 1 306 ? -2.056 -10.153 38.127 1.00 44.47 306 LYS A C 1
ATOM 2516 O O . LYS A 1 306 ? -1.140 -9.345 37.994 1.00 44.47 306 LYS A O 1
ATOM 2521 N N . LEU A 1 307 ? -3.336 -9.797 37.953 1.00 41.03 307 LEU A N 1
ATOM 2522 C CA . LEU A 1 307 ? -3.716 -8.415 37.601 1.00 41.03 307 LEU A CA 1
ATOM 2523 C C . LEU A 1 307 ? -3.304 -7.423 38.705 1.00 41.03 307 LEU A C 1
ATOM 2525 O O . LEU A 1 307 ? -2.781 -6.348 38.418 1.00 41.03 307 LEU A O 1
ATOM 2529 N N . ASN A 1 308 ? -3.460 -7.822 39.972 1.00 42.97 308 ASN A N 1
ATOM 2530 C CA . ASN A 1 308 ? -3.003 -7.042 41.121 1.00 42.97 308 ASN A CA 1
ATOM 2531 C C . ASN A 1 308 ? -1.477 -6.878 41.153 1.00 42.97 308 ASN A C 1
ATOM 2533 O O . ASN A 1 308 ? -1.013 -5.860 41.641 1.00 42.97 308 ASN A O 1
ATOM 2537 N N . GLU A 1 309 ? -0.686 -7.831 40.662 1.00 43.12 309 GLU A N 1
ATOM 2538 C CA . GLU A 1 309 ? 0.778 -7.756 40.641 1.00 43.12 309 GLU A CA 1
ATOM 2539 C C . GLU A 1 309 ? 1.266 -6.794 39.555 1.00 43.12 309 GLU A C 1
ATOM 2541 O O . GLU A 1 309 ? 2.082 -5.933 39.873 1.00 43.12 309 GLU A O 1
ATOM 2546 N N . TYR A 1 310 ? 0.684 -6.800 38.350 1.00 43.28 310 TYR A N 1
ATOM 2547 C CA . TYR A 1 310 ? 0.964 -5.763 37.342 1.00 43.28 310 TYR A CA 1
ATOM 2548 C C . TYR A 1 310 ? 0.523 -4.365 37.803 1.00 43.28 310 TYR A C 1
ATOM 2550 O O . TYR A 1 310 ? 1.317 -3.423 37.755 1.00 43.28 310 TYR A O 1
ATOM 2558 N N . ILE A 1 311 ? -0.696 -4.230 38.341 1.00 48.31 311 ILE A N 1
ATOM 2559 C CA . ILE A 1 311 ? -1.185 -2.968 38.921 1.00 48.31 311 ILE A CA 1
ATOM 2560 C C . ILE A 1 311 ? -0.296 -2.515 40.091 1.00 48.31 311 ILE A C 1
ATOM 2562 O O . ILE A 1 311 ? -0.027 -1.325 40.238 1.00 48.31 311 ILE A O 1
ATOM 2566 N N . ARG A 1 312 ? 0.210 -3.431 40.923 1.00 43.66 312 ARG A N 1
ATOM 2567 C CA . ARG A 1 312 ? 1.087 -3.113 42.062 1.00 43.66 312 ARG A CA 1
ATOM 2568 C C . ARG A 1 312 ? 2.503 -2.748 41.629 1.00 43.66 312 ARG A C 1
ATOM 2570 O O . ARG A 1 312 ? 3.056 -1.817 42.203 1.00 43.66 312 ARG A O 1
ATOM 2577 N N . MET A 1 313 ? 3.066 -3.4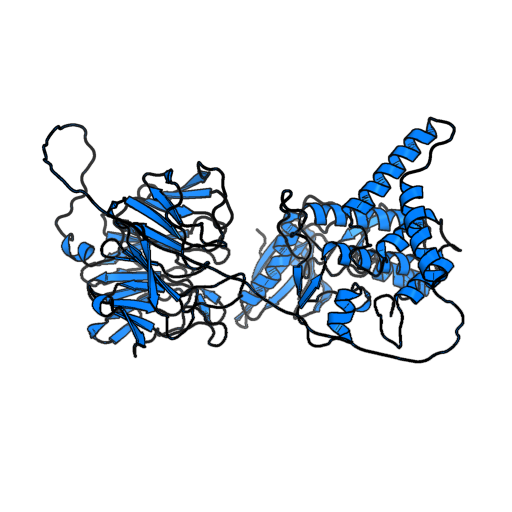12 40.621 1.00 41.66 313 MET A N 1
ATOM 2578 C CA . MET A 1 313 ? 4.359 -3.053 40.023 1.00 41.66 313 MET A CA 1
ATOM 2579 C C . MET A 1 313 ? 4.296 -1.665 39.376 1.00 41.66 313 MET A C 1
ATOM 2581 O O . MET A 1 313 ? 5.173 -0.838 39.627 1.00 41.66 313 MET A O 1
ATOM 2585 N N . TYR A 1 314 ? 3.223 -1.365 38.636 1.00 45.16 314 TYR A N 1
ATOM 2586 C CA . TYR A 1 314 ? 3.004 -0.025 38.094 1.00 45.16 314 TYR A CA 1
ATOM 2587 C C . TYR A 1 314 ? 2.802 1.011 39.208 1.00 45.16 314 TYR A C 1
ATOM 2589 O O . TYR A 1 314 ? 3.490 2.027 39.225 1.00 45.16 314 TYR A O 1
ATOM 2597 N N . ASN A 1 315 ? 1.970 0.726 40.216 1.00 42.50 315 ASN A N 1
ATOM 2598 C CA . ASN A 1 315 ? 1.812 1.601 41.383 1.00 42.50 315 ASN A CA 1
ATOM 2599 C C . ASN A 1 315 ? 3.121 1.807 42.164 1.00 42.50 315 ASN A C 1
ATOM 2601 O O . ASN A 1 315 ? 3.309 2.860 42.771 1.00 42.50 315 ASN A O 1
ATOM 2605 N N . GLN A 1 316 ? 4.049 0.849 42.142 1.00 43.97 316 GLN A N 1
ATOM 2606 C CA . GLN A 1 316 ? 5.370 0.976 42.756 1.00 43.97 316 GLN A CA 1
ATOM 2607 C C . GLN A 1 316 ? 6.278 1.920 41.944 1.00 43.97 316 GLN A C 1
ATOM 2609 O O . GLN A 1 316 ? 6.935 2.780 42.533 1.00 43.97 316 GLN A O 1
ATOM 2614 N N . GLN A 1 317 ? 6.245 1.864 40.606 1.00 37.41 317 GLN A N 1
ATOM 2615 C CA . GLN A 1 317 ? 6.883 2.867 39.735 1.00 37.41 317 GLN A CA 1
ATOM 2616 C C . GLN A 1 317 ? 6.237 4.259 39.882 1.00 37.41 317 GLN A C 1
ATOM 2618 O O . GLN A 1 317 ? 6.940 5.256 40.039 1.00 37.41 317 GLN A O 1
ATOM 2623 N N . PHE A 1 318 ? 4.906 4.334 39.927 1.00 40.84 318 PHE A N 1
ATOM 2624 C CA . PHE A 1 318 ? 4.123 5.562 40.106 1.00 40.84 318 PHE A CA 1
ATOM 2625 C C . PHE A 1 318 ? 4.427 6.254 41.447 1.00 40.84 318 PHE A C 1
ATOM 2627 O O . PHE A 1 318 ? 4.711 7.450 41.489 1.00 40.84 318 PHE A O 1
ATOM 2634 N N . ASN A 1 319 ? 4.480 5.489 42.544 1.00 40.31 319 ASN A N 1
ATOM 2635 C CA . ASN A 1 319 ? 4.912 5.985 43.856 1.00 40.31 319 ASN A CA 1
ATOM 2636 C C . ASN A 1 319 ? 6.397 6.380 43.892 1.00 40.31 319 ASN A C 1
ATOM 2638 O O . ASN A 1 319 ? 6.778 7.212 44.712 1.00 40.31 319 ASN A O 1
ATOM 2642 N N . THR A 1 320 ? 7.236 5.812 43.022 1.00 42.00 320 THR A N 1
ATOM 2643 C CA . THR A 1 320 ? 8.643 6.221 42.890 1.00 42.00 320 THR A CA 1
ATOM 2644 C C . THR A 1 320 ? 8.740 7.574 42.179 1.00 42.00 320 THR A C 1
ATOM 2646 O O . THR A 1 320 ? 9.433 8.464 42.665 1.00 42.00 320 THR A O 1
ATOM 2649 N N . LEU A 1 321 ? 7.961 7.781 41.111 1.00 35.38 321 LEU A N 1
ATOM 2650 C CA . LEU A 1 321 ? 7.825 9.073 40.424 1.00 35.38 321 LEU A CA 1
ATOM 2651 C C . LEU A 1 321 ? 7.258 10.177 41.336 1.00 35.38 321 LEU A C 1
ATOM 2653 O O . LEU A 1 321 ? 7.711 11.313 41.255 1.00 35.38 321 LEU A O 1
ATOM 2657 N N . LEU A 1 322 ? 6.318 9.854 42.233 1.00 36.81 322 LEU A N 1
ATOM 2658 C CA . LEU A 1 322 ? 5.791 10.801 43.231 1.00 36.81 322 LEU A CA 1
ATOM 2659 C C . LEU A 1 322 ? 6.775 11.122 44.368 1.00 36.81 322 LEU A C 1
ATOM 2661 O O . LEU A 1 322 ? 6.683 12.189 44.966 1.00 36.81 322 LEU A O 1
ATOM 2665 N N . LYS A 1 323 ? 7.715 10.221 44.682 1.00 38.22 323 LYS A N 1
ATOM 2666 C CA . LYS A 1 323 ? 8.723 10.417 45.743 1.00 38.22 323 LYS A CA 1
ATOM 2667 C C . LYS A 1 323 ? 10.045 11.001 45.238 1.00 38.22 323 LYS A C 1
ATOM 2669 O O . LYS A 1 323 ? 10.921 11.296 46.044 1.00 38.22 323 LYS A O 1
ATOM 2674 N N . ALA A 1 324 ? 10.184 11.223 43.932 1.00 33.72 324 ALA A N 1
ATOM 2675 C CA . ALA A 1 324 ? 11.382 11.770 43.295 1.00 33.72 324 ALA A CA 1
ATOM 2676 C C . ALA A 1 324 ? 11.553 13.304 43.454 1.00 33.72 324 ALA A C 1
ATOM 2678 O O . ALA A 1 324 ? 12.160 13.948 42.602 1.00 33.72 324 ALA A O 1
ATOM 2679 N N . GLN A 1 325 ? 11.056 13.894 44.550 1.00 33.03 325 GLN A N 1
ATOM 2680 C CA . GLN A 1 325 ? 11.369 15.271 44.958 1.00 33.03 325 GLN A CA 1
ATOM 2681 C C . GLN A 1 325 ? 11.953 15.320 46.381 1.00 33.03 325 GLN A C 1
ATOM 2683 O O . GLN A 1 325 ? 11.206 15.343 47.361 1.00 33.03 325 GLN A O 1
ATOM 2688 N N . PRO A 1 326 ? 13.285 15.416 46.517 1.00 33.00 326 PRO A N 1
ATOM 2689 C CA . PRO A 1 326 ? 13.925 15.997 47.688 1.00 33.00 326 PRO A CA 1
ATOM 2690 C C . PRO A 1 326 ? 13.880 17.530 47.597 1.00 33.00 326 PRO A C 1
ATOM 2692 O O . PRO A 1 326 ? 14.270 18.113 46.585 1.00 33.00 326 PRO A O 1
ATOM 2695 N N . ILE A 1 327 ? 13.442 18.192 48.668 1.00 29.45 327 ILE A N 1
ATOM 2696 C CA . ILE A 1 327 ? 13.531 19.654 48.803 1.00 29.45 327 ILE A CA 1
ATOM 2697 C C . ILE A 1 327 ? 15.010 20.043 48.992 1.00 29.45 327 ILE A C 1
ATOM 2699 O O . ILE A 1 327 ? 15.740 19.387 49.731 1.00 29.45 327 ILE A O 1
ATOM 2703 N N . GLY A 1 328 ? 15.451 21.071 48.261 1.00 28.53 328 GLY A N 1
ATOM 2704 C CA . GLY A 1 328 ? 16.849 21.287 47.873 1.00 28.53 328 GLY A CA 1
ATOM 2705 C C . GLY A 1 328 ? 17.912 21.563 48.948 1.00 28.53 328 GLY A C 1
ATOM 2706 O O . GLY A 1 328 ? 17.636 21.865 50.104 1.00 28.53 328 GLY A O 1
ATOM 2707 N N . SER A 1 329 ? 19.172 21.543 48.499 1.00 24.31 329 SER A N 1
ATOM 2708 C CA . SER A 1 329 ? 20.286 22.357 49.024 1.00 24.31 329 SER A CA 1
ATOM 2709 C C . SER A 1 329 ? 21.490 22.342 48.055 1.00 24.31 329 SER A C 1
ATOM 2711 O O . SER A 1 329 ? 21.462 21.687 47.015 1.00 24.31 329 SER A O 1
ATOM 2713 N N . GLN A 1 330 ? 22.498 23.174 48.330 1.00 25.12 330 GLN A N 1
ATOM 2714 C CA . GLN A 1 330 ? 23.561 23.604 47.406 1.00 25.12 330 GLN A CA 1
ATOM 2715 C C . GLN A 1 330 ? 24.750 22.615 47.312 1.00 25.12 330 GLN A C 1
ATOM 2717 O O . GLN A 1 330 ? 25.121 22.031 48.325 1.00 25.12 330 GLN A O 1
ATOM 2722 N N . SER A 1 331 ? 25.467 22.559 46.169 1.00 23.94 331 SER A N 1
ATOM 2723 C CA . SER A 1 331 ? 26.839 23.135 46.021 1.00 23.94 331 SER A CA 1
ATOM 2724 C C . SER A 1 331 ? 27.817 22.459 45.009 1.00 23.94 331 SER A C 1
ATOM 2726 O O . SER A 1 331 ? 28.123 21.278 45.069 1.00 23.94 331 SER A O 1
ATOM 2728 N N . VAL A 1 332 ? 28.367 23.288 44.105 1.00 23.66 332 VAL A N 1
ATOM 2729 C CA . VAL A 1 332 ? 29.813 23.488 43.799 1.00 23.66 332 VAL A CA 1
ATOM 2730 C C . VAL A 1 332 ? 30.739 22.304 43.368 1.00 23.66 332 VAL A C 1
ATOM 2732 O O . VAL A 1 332 ? 31.601 21.855 44.113 1.00 23.66 332 VAL A O 1
ATOM 2735 N N . SER A 1 333 ? 30.792 22.088 42.040 1.00 24.06 333 SER A N 1
ATOM 2736 C CA . SER A 1 333 ? 32.026 22.061 41.192 1.00 24.06 333 SER A CA 1
ATOM 2737 C C . SER A 1 333 ? 32.939 20.815 41.020 1.00 24.06 333 SER A C 1
ATOM 2739 O O . SER A 1 333 ? 33.061 19.973 41.898 1.00 24.06 333 SER A O 1
ATOM 2741 N N . LYS A 1 334 ? 33.703 20.869 39.901 1.00 25.78 334 LYS A N 1
ATOM 2742 C CA . LYS A 1 334 ? 34.970 20.168 39.543 1.00 25.78 334 LYS A CA 1
ATOM 2743 C C . LYS A 1 334 ? 34.927 18.661 39.200 1.00 25.78 334 LYS A C 1
ATOM 2745 O O . LYS A 1 334 ? 34.112 17.934 39.738 1.00 25.78 334 LYS A O 1
ATOM 2750 N N . SER A 1 335 ? 35.843 18.098 38.388 1.00 22.36 335 SER A N 1
ATOM 2751 C CA . SER A 1 335 ? 36.519 18.541 37.131 1.00 22.36 335 SER A CA 1
ATOM 2752 C C . SER A 1 335 ? 37.497 17.453 36.633 1.00 22.36 335 SER A C 1
ATOM 2754 O O . SER A 1 335 ? 38.245 16.927 37.457 1.00 22.36 335 SER A O 1
ATOM 2756 N N . THR A 1 336 ? 37.643 17.262 35.306 1.00 23.62 336 THR A N 1
ATOM 2757 C CA . THR A 1 336 ? 38.675 16.400 34.644 1.00 23.62 336 THR A CA 1
ATOM 2758 C C . THR A 1 336 ? 38.581 14.884 34.972 1.00 23.62 336 THR A C 1
ATOM 2760 O O . THR A 1 336 ? 37.804 14.503 35.836 1.00 23.62 336 THR A O 1
ATOM 2763 N N . GLN A 1 337 ? 39.239 13.937 34.278 1.00 25.80 337 GLN A N 1
ATOM 2764 C CA . GLN A 1 337 ? 40.383 14.004 33.339 1.00 25.80 337 GLN A CA 1
ATOM 2765 C C . GLN A 1 337 ? 40.252 13.012 32.146 1.00 25.80 337 GLN A C 1
ATOM 2767 O O . GLN A 1 337 ? 39.170 12.488 31.899 1.00 25.80 337 GLN A O 1
ATOM 2772 N N . LEU A 1 338 ? 41.319 12.814 31.353 1.00 21.98 338 LEU A N 1
ATOM 2773 C CA . LEU A 1 338 ? 41.308 12.224 29.998 1.00 21.98 338 LEU A CA 1
ATOM 2774 C C . LEU A 1 338 ? 42.619 11.436 29.703 1.00 21.98 338 LEU A C 1
ATOM 2776 O O . LEU A 1 338 ? 43.629 11.718 30.339 1.00 21.98 338 LEU A O 1
ATOM 2780 N N . ILE A 1 339 ? 42.609 10.577 28.661 1.00 23.78 339 ILE A N 1
ATOM 2781 C CA . ILE A 1 339 ? 43.754 9.972 27.905 1.00 23.78 339 ILE A CA 1
ATOM 2782 C C . ILE A 1 339 ? 44.428 8.675 28.431 1.00 23.78 339 ILE A C 1
ATOM 2784 O O . ILE A 1 339 ? 45.077 8.670 29.471 1.00 23.78 339 ILE A O 1
ATOM 2788 N N . SER A 1 340 ? 44.373 7.613 27.600 1.00 23.80 340 SER A N 1
ATOM 2789 C CA . SER A 1 340 ? 45.411 6.593 27.224 1.00 23.80 340 SER A CA 1
ATOM 2790 C C . SER A 1 340 ? 44.691 5.399 26.534 1.00 23.80 340 SER A C 1
ATOM 2792 O O . SER A 1 340 ? 43.600 5.052 26.970 1.00 23.80 340 SER A O 1
ATOM 2794 N N . GLN A 1 341 ? 45.057 4.753 25.406 1.00 23.75 341 GLN A N 1
ATOM 2795 C CA . GLN A 1 341 ? 46.258 4.620 24.538 1.00 23.75 341 GLN A CA 1
ATOM 2796 C C . GLN A 1 341 ? 47.461 3.870 25.166 1.00 23.75 341 GLN A C 1
ATOM 2798 O O . GLN A 1 341 ? 47.820 4.193 26.286 1.00 23.75 341 GLN A O 1
ATOM 2803 N N . GLN A 1 342 ? 48.153 2.904 24.519 1.00 23.94 342 GLN A N 1
ATOM 2804 C CA . GLN A 1 342 ? 48.031 2.291 23.169 1.00 23.94 342 GLN A CA 1
ATOM 2805 C C . GLN A 1 342 ? 48.851 0.960 23.037 1.00 23.94 342 GLN A C 1
ATOM 2807 O O . GLN A 1 342 ? 49.775 0.745 23.806 1.00 23.94 342 GLN A O 1
ATOM 2812 N N . GLN A 1 343 ? 48.551 0.147 22.001 1.00 23.41 343 GLN A N 1
ATOM 2813 C CA . GLN A 1 343 ? 49.439 -0.725 21.168 1.00 23.41 343 GLN A CA 1
ATOM 2814 C C . GLN A 1 343 ? 50.462 -1.758 21.734 1.00 23.41 343 GLN A C 1
ATOM 2816 O O . GLN A 1 343 ? 51.400 -1.415 22.446 1.00 23.41 343 GLN A O 1
ATOM 2821 N N . SER A 1 344 ? 50.450 -2.978 21.155 1.00 24.06 344 SER A N 1
ATOM 2822 C CA . SER A 1 344 ? 51.609 -3.713 20.542 1.00 24.06 344 SER A CA 1
ATOM 2823 C C . SER A 1 344 ? 51.060 -4.874 19.653 1.00 24.06 344 SER A C 1
ATOM 2825 O O . SER A 1 344 ? 50.060 -5.465 20.039 1.00 24.06 344 SER A O 1
ATOM 2827 N N . ASN A 1 345 ? 51.445 -5.100 18.378 1.00 25.23 345 ASN A N 1
ATOM 2828 C CA . ASN A 1 345 ? 52.682 -5.685 17.779 1.00 25.23 345 ASN A CA 1
ATOM 2829 C C . ASN A 1 345 ? 52.822 -7.228 17.983 1.00 25.23 345 ASN A C 1
ATOM 2831 O O . ASN A 1 345 ? 52.554 -7.687 19.083 1.00 25.23 345 ASN A O 1
ATOM 2835 N N . ASN A 1 346 ? 53.279 -8.092 17.043 1.00 24.08 346 ASN A N 1
ATOM 2836 C CA . ASN A 1 346 ? 53.728 -7.944 15.632 1.00 24.08 346 ASN A CA 1
ATOM 2837 C C . ASN A 1 346 ? 53.929 -9.320 14.897 1.00 24.08 346 ASN A C 1
ATOM 2839 O O . ASN A 1 346 ? 54.351 -10.253 15.563 1.00 24.08 346 ASN A O 1
ATOM 2843 N N . LEU A 1 347 ? 53.810 -9.369 13.543 1.00 23.02 347 LEU A N 1
ATOM 2844 C CA . LEU A 1 347 ? 54.611 -10.171 12.542 1.00 23.02 347 LEU A CA 1
ATOM 2845 C C . LEU A 1 347 ? 54.667 -11.748 12.608 1.00 23.02 347 LEU A C 1
ATOM 2847 O O . LEU A 1 347 ? 54.489 -12.319 13.668 1.00 23.02 347 LEU A O 1
ATOM 2851 N N . SER A 1 348 ? 54.969 -12.568 11.562 1.00 24.58 348 SER A N 1
ATOM 2852 C CA . SER A 1 348 ? 55.084 -12.423 10.073 1.00 24.58 348 SER A CA 1
ATOM 2853 C C . SER A 1 348 ? 55.313 -13.770 9.297 1.00 24.58 348 SER A C 1
ATOM 2855 O O . SER A 1 348 ? 55.699 -14.748 9.923 1.00 24.58 348 SER A O 1
ATOM 2857 N N . LYS A 1 349 ? 55.243 -13.735 7.935 1.00 25.14 349 LYS A N 1
ATOM 2858 C CA . LYS A 1 349 ? 55.888 -14.624 6.895 1.00 25.14 349 LYS A CA 1
ATOM 2859 C C . LYS A 1 349 ? 55.301 -16.044 6.625 1.00 25.14 349 LYS A C 1
ATOM 2861 O O . LYS A 1 349 ? 54.940 -16.745 7.552 1.00 25.14 349 LYS A O 1
ATOM 2866 N N . GLN A 1 350 ? 54.946 -16.400 5.367 1.00 23.20 350 GLN A N 1
ATOM 2867 C CA . GLN A 1 350 ? 55.727 -17.039 4.251 1.00 23.20 350 GLN A CA 1
ATOM 2868 C C . GLN A 1 350 ? 56.251 -18.463 4.573 1.00 23.20 350 GLN A C 1
ATOM 2870 O O . GLN A 1 350 ? 56.820 -18.636 5.638 1.00 23.20 350 GLN A O 1
ATOM 2875 N N . SER A 1 351 ? 56.224 -19.508 3.718 1.00 23.23 351 SER A N 1
ATOM 2876 C CA . SER A 1 351 ? 55.705 -19.791 2.340 1.00 23.23 351 SER A CA 1
ATOM 2877 C C . SER A 1 351 ? 55.732 -21.354 2.129 1.00 23.23 351 SER A C 1
ATOM 2879 O O . SER A 1 351 ? 55.813 -22.029 3.148 1.00 23.23 351 SER A O 1
ATOM 2881 N N . ASN A 1 352 ? 55.672 -22.072 0.983 1.00 23.53 352 ASN A N 1
ATOM 2882 C CA . ASN A 1 352 ? 55.736 -21.826 -0.480 1.00 23.53 352 ASN A CA 1
ATOM 2883 C C . ASN A 1 352 ? 55.306 -23.105 -1.289 1.00 23.53 352 ASN A C 1
ATOM 2885 O O . ASN A 1 352 ? 55.275 -24.171 -0.683 1.00 23.53 352 ASN A O 1
ATOM 2889 N N . LYS A 1 353 ? 55.168 -23.020 -2.638 1.00 25.64 353 LYS A N 1
ATOM 2890 C CA . LYS A 1 353 ? 55.196 -24.123 -3.664 1.00 25.64 353 LYS A CA 1
ATOM 2891 C C . LYS A 1 353 ? 54.096 -25.219 -3.632 1.00 25.64 353 LYS A C 1
ATOM 2893 O O . LYS A 1 353 ? 53.534 -25.491 -2.586 1.00 25.64 353 LYS A O 1
ATOM 2898 N N . GLU A 1 354 ? 53.765 -26.007 -4.667 1.00 22.88 354 GLU A N 1
ATOM 2899 C CA . GLU A 1 354 ? 53.814 -26.056 -6.158 1.00 22.88 354 GLU A CA 1
ATOM 2900 C C . GLU A 1 354 ? 53.662 -27.555 -6.531 1.00 22.88 354 GLU A C 1
ATOM 2902 O O . GLU A 1 354 ? 54.446 -28.360 -6.030 1.00 22.88 354 GLU A O 1
ATOM 2907 N N . ASN A 1 355 ? 52.741 -27.941 -7.431 1.00 24.83 355 ASN A N 1
ATOM 2908 C CA . ASN A 1 355 ? 52.982 -28.987 -8.453 1.00 24.83 355 ASN A CA 1
ATOM 2909 C C . ASN A 1 355 ? 51.838 -29.083 -9.491 1.00 24.83 355 ASN A C 1
ATOM 2911 O O . ASN A 1 355 ? 50.791 -28.463 -9.319 1.00 24.83 355 ASN A O 1
ATOM 2915 N N . GLN A 1 356 ? 52.078 -29.802 -10.595 1.00 23.88 356 GLN A N 1
ATOM 2916 C CA . GLN A 1 356 ? 51.301 -29.755 -11.851 1.00 23.88 356 GLN A CA 1
ATOM 2917 C C . GLN A 1 356 ? 50.705 -31.127 -12.274 1.00 23.88 356 GLN A C 1
ATOM 2919 O O . GLN A 1 356 ? 50.958 -32.131 -11.614 1.00 23.88 356 GLN A O 1
ATOM 2924 N N . ASN A 1 357 ? 50.072 -31.148 -13.466 1.00 23.34 357 ASN A N 1
ATOM 2925 C CA . ASN A 1 357 ? 49.972 -32.271 -14.433 1.00 23.34 357 ASN A CA 1
ATOM 2926 C C . ASN A 1 357 ? 48.866 -33.347 -14.238 1.00 23.34 357 ASN A C 1
ATOM 2928 O O . ASN A 1 357 ? 48.567 -33.714 -13.110 1.00 23.34 357 ASN A O 1
ATOM 2932 N N . ILE A 1 358 ? 48.263 -33.952 -15.288 1.00 24.39 358 ILE A N 1
ATOM 2933 C CA . ILE A 1 358 ? 48.030 -33.562 -16.714 1.00 24.39 358 ILE A CA 1
ATOM 2934 C C . ILE A 1 358 ? 46.994 -34.535 -17.365 1.00 24.39 358 ILE A C 1
ATOM 2936 O O . ILE A 1 358 ? 46.903 -35.671 -16.911 1.00 24.39 358 ILE A O 1
ATOM 2940 N N . ASN A 1 359 ? 46.308 -34.140 -18.459 1.00 23.39 359 ASN A N 1
ATOM 2941 C CA . ASN A 1 359 ? 45.455 -34.972 -19.365 1.00 23.39 359 ASN A CA 1
ATOM 2942 C C . ASN A 1 359 ? 44.209 -35.691 -18.755 1.00 23.39 359 ASN A C 1
ATOM 2944 O O . ASN A 1 359 ? 44.084 -35.813 -17.544 1.00 23.39 359 ASN A O 1
ATOM 2948 N N . GLY A 1 360 ? 43.220 -36.177 -19.532 1.00 23.17 360 GLY A N 1
ATOM 2949 C CA . GLY A 1 360 ? 42.945 -36.012 -20.975 1.00 23.17 360 GLY A CA 1
ATOM 2950 C C . GLY A 1 360 ? 41.767 -36.872 -21.508 1.00 23.17 360 GLY A C 1
ATOM 2951 O O . GLY A 1 360 ? 41.340 -37.813 -20.851 1.00 23.17 360 GLY A O 1
ATOM 2952 N N . ASP A 1 361 ? 41.289 -36.515 -22.708 1.00 23.36 361 ASP A N 1
ATOM 2953 C CA . ASP A 1 361 ? 40.517 -37.288 -23.715 1.00 23.36 361 ASP A CA 1
ATOM 2954 C C . ASP A 1 361 ? 39.112 -37.918 -23.485 1.00 23.36 361 ASP A C 1
ATOM 2956 O O . ASP A 1 361 ? 38.933 -38.977 -22.898 1.00 23.36 361 ASP A O 1
ATOM 2960 N N . SER A 1 362 ? 38.114 -37.243 -24.083 1.00 23.30 362 SER A N 1
ATOM 2961 C CA . SER A 1 362 ? 37.304 -37.627 -25.273 1.00 23.30 362 SER A CA 1
ATOM 2962 C C . SER A 1 362 ? 36.681 -39.039 -25.491 1.00 23.30 362 SER A C 1
ATOM 2964 O O . SER A 1 362 ? 37.312 -40.071 -25.287 1.00 23.30 362 SER A O 1
ATOM 2966 N N . ASN A 1 363 ? 35.469 -39.005 -26.106 1.00 23.47 363 ASN A N 1
ATOM 2967 C CA . ASN A 1 363 ? 34.672 -40.030 -26.850 1.00 23.47 363 ASN A CA 1
ATOM 2968 C C . ASN A 1 363 ? 33.351 -40.498 -26.182 1.00 23.47 363 ASN A C 1
ATOM 2970 O O . ASN A 1 363 ? 33.335 -40.736 -24.984 1.00 23.47 363 ASN A O 1
ATOM 2974 N N . THR A 1 364 ? 32.210 -40.787 -26.837 1.00 23.84 364 THR A N 1
ATOM 2975 C CA . THR A 1 364 ? 31.473 -40.376 -28.071 1.00 23.84 364 THR A CA 1
ATOM 2976 C C . THR A 1 364 ? 30.268 -41.337 -28.231 1.00 23.84 364 THR A C 1
ATOM 2978 O O . THR A 1 364 ? 30.432 -42.525 -27.985 1.00 23.84 364 THR A O 1
ATOM 2981 N N . ASN A 1 365 ? 29.144 -40.861 -28.792 1.00 23.94 365 ASN A N 1
ATOM 2982 C CA . ASN A 1 365 ? 28.064 -41.627 -29.470 1.00 23.94 365 ASN A CA 1
ATOM 2983 C C . ASN A 1 365 ? 27.130 -42.576 -28.663 1.00 23.94 365 ASN A C 1
ATOM 2985 O O . ASN A 1 365 ? 27.566 -43.409 -27.880 1.00 23.94 365 ASN A O 1
ATOM 2989 N N . GLY A 1 366 ? 25.817 -42.512 -28.960 1.00 22.94 366 GLY A N 1
ATOM 2990 C CA . GLY A 1 366 ? 24.788 -43.450 -28.460 1.00 22.94 366 GLY A CA 1
ATOM 2991 C C . GLY A 1 366 ? 23.336 -42.944 -28.598 1.00 22.94 366 GLY A C 1
ATOM 2992 O O . GLY A 1 366 ? 22.838 -42.246 -27.725 1.00 22.94 366 GLY A O 1
ATOM 2993 N N . ASN A 1 367 ? 22.656 -43.291 -29.696 1.00 21.95 367 ASN A N 1
ATOM 2994 C CA . ASN A 1 367 ? 21.241 -42.973 -30.024 1.00 21.95 367 ASN A CA 1
ATOM 2995 C C . ASN A 1 367 ? 20.347 -44.236 -29.796 1.00 21.95 367 ASN A C 1
ATOM 2997 O O . ASN A 1 367 ? 20.946 -45.277 -29.517 1.00 21.95 367 ASN A O 1
ATOM 3001 N N . PRO A 1 368 ? 18.995 -44.274 -29.994 1.00 37.47 368 PRO A N 1
ATOM 3002 C CA . PRO A 1 368 ? 18.022 -43.241 -30.418 1.00 37.47 368 PRO A CA 1
ATOM 3003 C C . PRO A 1 368 ? 16.651 -43.259 -29.644 1.00 37.47 368 PRO A C 1
ATOM 3005 O O . PRO A 1 368 ? 16.501 -43.914 -28.618 1.00 37.47 368 PRO A O 1
ATOM 3008 N N . THR A 1 369 ? 15.610 -42.636 -30.237 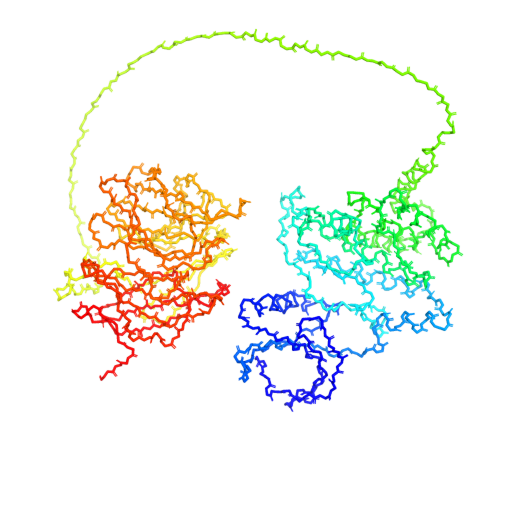1.00 23.50 369 THR A N 1
ATOM 3009 C CA . THR A 1 369 ? 14.143 -42.696 -29.936 1.00 23.50 369 THR A CA 1
ATOM 3010 C C . THR A 1 369 ? 13.601 -41.759 -28.827 1.00 23.50 369 THR A C 1
ATOM 3012 O O . THR A 1 369 ? 14.286 -41.509 -27.846 1.00 23.50 369 THR A O 1
ATOM 3015 N N . SER A 1 370 ? 12.393 -41.167 -28.913 1.00 25.00 370 SER A N 1
ATOM 3016 C CA . SER A 1 370 ? 11.349 -41.185 -29.966 1.00 25.00 370 SER A CA 1
ATOM 3017 C C . SER A 1 370 ? 10.647 -39.820 -30.180 1.00 25.00 370 SER A C 1
ATOM 3019 O O . SER A 1 370 ? 10.442 -39.033 -29.261 1.00 25.00 370 SER A O 1
ATOM 3021 N N . THR A 1 371 ? 10.271 -39.570 -31.440 1.00 29.33 371 THR A N 1
ATOM 3022 C CA . THR A 1 371 ? 9.236 -38.646 -31.968 1.00 29.33 371 THR A CA 1
ATOM 3023 C C . THR A 1 371 ? 8.623 -37.545 -31.075 1.00 29.33 371 THR A C 1
ATOM 3025 O O . THR A 1 371 ? 7.738 -37.807 -30.256 1.00 29.33 371 THR A O 1
ATOM 3028 N N . LYS A 1 372 ? 8.891 -36.283 -31.443 1.00 29.19 372 LYS A N 1
ATOM 3029 C CA . LYS A 1 372 ? 7.878 -35.210 -31.567 1.00 29.19 372 LYS A CA 1
ATOM 3030 C C . LYS A 1 372 ? 8.338 -34.166 -32.592 1.00 29.19 372 LYS A C 1
ATOM 3032 O O . LYS A 1 372 ? 9.518 -34.126 -32.927 1.00 29.19 372 LYS A O 1
ATOM 3037 N N . SER A 1 373 ? 7.397 -33.404 -33.149 1.00 29.75 373 SER A N 1
ATOM 3038 C CA . SER A 1 373 ? 7.601 -32.535 -34.319 1.00 29.75 373 SER A CA 1
ATOM 3039 C C . SER A 1 373 ? 8.727 -31.516 -34.119 1.00 29.75 373 SER A C 1
ATOM 3041 O O . SER A 1 373 ? 8.658 -30.687 -33.212 1.00 29.75 373 SER A O 1
ATOM 3043 N N . ALA A 1 374 ? 9.737 -31.556 -34.989 1.00 29.38 374 ALA A N 1
ATOM 3044 C CA . ALA A 1 374 ? 10.782 -30.541 -35.031 1.00 29.38 374 ALA A CA 1
ATOM 3045 C C . ALA A 1 374 ? 10.232 -29.215 -35.584 1.00 29.38 374 ALA A C 1
ATOM 3047 O O . ALA A 1 374 ? 9.409 -29.205 -36.497 1.00 29.38 374 ALA A O 1
ATOM 3048 N N . ILE A 1 375 ? 10.705 -28.097 -35.032 1.00 35.06 375 ILE A N 1
ATOM 3049 C CA . ILE A 1 375 ? 10.353 -26.751 -35.494 1.00 35.06 375 ILE A CA 1
ATOM 3050 C C . ILE A 1 375 ? 11.079 -26.483 -36.819 1.00 35.06 375 ILE A C 1
ATOM 3052 O O . ILE A 1 375 ? 12.313 -26.472 -36.848 1.00 35.06 375 ILE A O 1
ATOM 3056 N N . ASN A 1 376 ? 10.326 -26.245 -37.897 1.00 30.92 376 ASN A N 1
ATOM 3057 C CA . ASN A 1 376 ? 10.882 -25.886 -39.204 1.00 30.92 376 ASN A CA 1
ATOM 3058 C C . ASN A 1 376 ? 11.596 -24.529 -39.115 1.00 30.92 376 ASN A C 1
ATOM 3060 O O . ASN A 1 376 ? 10.975 -23.512 -38.817 1.00 30.92 376 ASN A O 1
ATOM 3064 N N . LYS A 1 377 ? 12.912 -24.513 -39.351 1.00 43.78 377 LYS A N 1
ATOM 3065 C CA . LYS A 1 377 ? 13.789 -23.372 -39.018 1.00 43.78 377 LYS A CA 1
ATOM 3066 C C . LYS A 1 377 ? 14.261 -22.530 -40.206 1.00 43.78 377 LYS A C 1
ATOM 3068 O O . LYS A 1 377 ? 15.024 -21.584 -40.012 1.00 43.78 377 LYS A O 1
ATOM 3073 N N . GLU A 1 378 ? 13.861 -22.884 -41.422 1.00 40.34 378 GLU A N 1
ATOM 3074 C CA . GLU A 1 378 ? 14.653 -22.561 -42.615 1.00 40.34 378 GLU A CA 1
ATOM 3075 C C . GLU A 1 378 ? 14.367 -21.172 -43.214 1.00 40.34 378 GLU A C 1
ATOM 3077 O O . GLU A 1 378 ? 15.301 -20.518 -43.668 1.00 40.34 378 GLU A O 1
ATOM 3082 N N . ASN A 1 379 ? 13.136 -20.651 -43.126 1.00 40.97 379 ASN A N 1
ATOM 3083 C CA . ASN A 1 379 ? 12.766 -19.396 -43.809 1.00 40.97 379 ASN A CA 1
ATOM 3084 C C . ASN A 1 379 ? 13.122 -18.097 -43.055 1.00 40.97 379 ASN A C 1
ATOM 3086 O O . ASN A 1 379 ? 13.332 -17.067 -43.693 1.00 40.97 379 ASN A O 1
ATOM 3090 N N . TYR A 1 380 ? 13.212 -18.121 -41.718 1.00 48.16 380 TYR A N 1
ATOM 3091 C CA . TYR A 1 380 ? 13.496 -16.925 -40.895 1.00 48.16 380 TYR A CA 1
ATOM 3092 C C . TYR A 1 380 ? 14.685 -17.083 -39.936 1.00 48.16 380 TYR A C 1
ATOM 3094 O O . TYR A 1 380 ? 14.980 -16.188 -39.140 1.00 48.16 380 TYR A O 1
ATOM 3102 N N . GLY A 1 381 ? 15.420 -18.196 -40.029 1.00 51.34 381 GLY A N 1
ATOM 3103 C CA . GLY A 1 381 ? 16.499 -18.562 -39.106 1.00 51.34 381 GLY A CA 1
ATOM 3104 C C . GLY A 1 381 ? 17.718 -17.628 -39.067 1.00 51.34 381 GLY A C 1
ATOM 3105 O O . GLY A 1 381 ? 18.629 -17.887 -38.282 1.00 51.34 381 GLY A O 1
ATOM 3106 N N . GLN A 1 382 ? 17.767 -16.567 -39.881 1.00 49.31 382 GLN A N 1
ATOM 3107 C CA . GLN A 1 382 ? 18.767 -15.496 -39.785 1.00 49.31 382 GLN A CA 1
ATOM 3108 C C . GLN A 1 382 ? 18.248 -14.278 -39.005 1.00 49.31 382 GLN A C 1
ATOM 3110 O O . GLN A 1 382 ? 18.922 -13.846 -38.076 1.00 49.31 382 GLN A O 1
ATOM 3115 N N . PHE A 1 383 ? 17.031 -13.794 -39.285 1.00 53.16 383 PHE A N 1
ATOM 3116 C CA . PHE A 1 383 ? 16.427 -12.658 -38.571 1.00 53.16 383 PHE A CA 1
ATOM 3117 C C . PHE A 1 383 ? 16.364 -12.905 -37.057 1.00 53.16 383 PHE A C 1
ATOM 3119 O O . PHE A 1 383 ? 16.844 -12.090 -36.271 1.00 53.16 383 PHE A O 1
ATOM 3126 N N . TYR A 1 384 ? 15.877 -14.077 -36.636 1.00 59.75 384 TYR A N 1
ATOM 3127 C CA . TYR A 1 384 ? 15.761 -14.391 -35.210 1.00 59.75 384 TYR A CA 1
ATOM 3128 C C . TYR A 1 384 ? 17.116 -14.544 -34.490 1.00 59.75 384 TYR A C 1
ATOM 3130 O O . TYR A 1 384 ? 17.179 -14.249 -33.298 1.00 59.75 384 TYR A O 1
ATOM 3138 N N . LYS A 1 385 ? 18.214 -14.907 -35.184 1.00 60.81 385 LYS A N 1
ATOM 3139 C CA . LYS A 1 385 ? 19.578 -14.917 -34.596 1.00 60.81 385 LYS A CA 1
ATOM 3140 C C . LYS A 1 385 ? 20.053 -13.517 -34.207 1.00 60.81 385 LYS A C 1
ATOM 3142 O O . LYS A 1 385 ? 20.844 -13.378 -33.281 1.00 60.81 385 LYS A O 1
ATOM 3147 N N . GLU A 1 386 ? 19.586 -12.495 -34.920 1.00 62.31 386 GLU A N 1
ATOM 3148 C CA . GLU A 1 386 ? 19.919 -11.096 -34.662 1.00 62.31 386 GLU A CA 1
ATOM 3149 C C . GLU A 1 386 ? 18.914 -10.399 -33.736 1.00 62.31 386 GLU A C 1
ATOM 3151 O O . GLU A 1 386 ? 19.056 -9.201 -33.496 1.00 62.31 386 GLU A O 1
ATOM 3156 N N . SER A 1 387 ? 17.923 -11.116 -33.207 1.00 71.62 387 SER A N 1
ATOM 3157 C CA . SER A 1 387 ? 16.910 -10.590 -32.287 1.00 71.62 387 SER A CA 1
ATOM 3158 C C . SER A 1 387 ? 17.193 -10.988 -30.831 1.00 71.62 387 SER A C 1
ATOM 3160 O O . SER A 1 387 ? 18.016 -11.864 -30.562 1.00 71.62 387 SER A O 1
ATOM 3162 N N . THR A 1 388 ? 16.477 -10.385 -29.882 1.00 74.25 388 THR A N 1
ATOM 3163 C CA . THR A 1 388 ? 16.314 -10.926 -28.516 1.00 74.25 388 THR A CA 1
ATOM 3164 C C . THR A 1 388 ? 14.906 -11.494 -28.291 1.00 74.25 388 THR A C 1
ATOM 3166 O O . THR A 1 388 ? 14.483 -11.651 -27.150 1.00 74.25 388 THR A O 1
ATOM 3169 N N . LEU A 1 389 ? 14.161 -11.785 -29.365 1.00 76.69 389 LEU A N 1
ATOM 3170 C CA . LEU A 1 389 ? 12.822 -12.377 -29.300 1.00 76.69 389 LEU A CA 1
ATOM 3171 C C . LEU A 1 389 ? 12.927 -13.863 -28.938 1.00 76.69 389 LEU A C 1
ATOM 3173 O O . LEU A 1 389 ? 13.694 -14.612 -29.549 1.00 76.69 389 LEU A O 1
ATOM 3177 N N . ILE A 1 390 ? 12.160 -14.309 -27.942 1.00 74.50 390 ILE A N 1
ATOM 3178 C CA . ILE A 1 390 ? 12.323 -15.659 -27.398 1.00 74.50 390 ILE A CA 1
ATOM 3179 C C . ILE A 1 390 ? 11.402 -16.652 -28.114 1.00 74.50 390 ILE A C 1
ATOM 3181 O O . ILE A 1 390 ? 10.196 -16.703 -27.873 1.00 74.50 390 ILE A O 1
ATOM 3185 N N . LEU A 1 391 ? 12.006 -17.516 -28.931 1.00 71.06 391 LEU A N 1
ATOM 3186 C CA . LEU A 1 391 ? 11.357 -18.697 -29.506 1.00 71.06 391 LEU A CA 1
ATOM 3187 C C . LEU A 1 391 ? 11.190 -19.787 -28.428 1.00 71.06 391 LEU A C 1
ATOM 3189 O O . LEU A 1 391 ? 12.073 -20.625 -28.224 1.00 71.06 391 LEU A O 1
ATOM 3193 N N . ASN A 1 392 ? 10.073 -19.754 -27.699 1.00 72.19 392 ASN A N 1
ATOM 3194 C CA . ASN A 1 392 ? 9.742 -20.696 -26.625 1.00 72.19 392 ASN A CA 1
ATOM 3195 C C . ASN A 1 392 ? 8.217 -20.863 -26.512 1.00 72.19 392 ASN A C 1
ATOM 3197 O O . ASN A 1 392 ? 7.487 -19.886 -26.424 1.00 72.19 392 ASN A O 1
ATOM 3201 N N . GLU A 1 393 ? 7.729 -22.104 -26.438 1.00 77.06 393 GLU A N 1
ATOM 3202 C CA . GLU A 1 393 ? 6.298 -22.431 -26.307 1.00 77.06 393 GLU A CA 1
ATOM 3203 C C . GLU A 1 393 ? 5.644 -21.938 -24.996 1.00 77.06 393 GLU A C 1
ATOM 3205 O O . GLU A 1 393 ? 4.420 -22.023 -24.840 1.00 77.06 393 GLU A O 1
ATOM 3210 N N . ASN A 1 394 ? 6.435 -21.528 -23.993 1.00 82.88 394 ASN A N 1
ATOM 3211 C CA . ASN A 1 394 ? 5.947 -21.267 -22.638 1.00 82.88 394 ASN A CA 1
ATOM 3212 C C . ASN A 1 394 ? 6.587 -20.033 -21.987 1.00 82.88 394 ASN A C 1
ATOM 3214 O O . ASN A 1 394 ? 7.808 -19.968 -21.853 1.00 82.88 394 ASN A O 1
ATOM 3218 N N . CYS A 1 395 ? 5.753 -19.132 -21.459 1.00 85.69 395 CYS A N 1
ATOM 3219 C CA . CYS A 1 395 ? 6.194 -18.043 -20.584 1.00 85.69 395 CYS A CA 1
ATOM 3220 C C . CYS A 1 395 ? 6.059 -18.465 -19.117 1.00 85.69 395 CYS A C 1
ATOM 3222 O O . CYS A 1 395 ? 5.143 -19.220 -18.772 1.00 85.69 395 CYS A O 1
ATOM 3224 N N . TYR A 1 396 ? 6.932 -17.959 -18.249 1.00 87.69 396 TYR A N 1
ATOM 3225 C CA . TYR A 1 396 ? 6.834 -18.165 -16.805 1.00 87.69 396 TYR A CA 1
ATOM 3226 C C . TYR A 1 396 ? 6.657 -16.833 -16.077 1.00 87.69 396 TYR A C 1
ATOM 3228 O O . TYR A 1 396 ? 7.264 -15.827 -16.432 1.00 87.69 396 TYR A O 1
ATOM 3236 N N . TRP A 1 397 ? 5.803 -16.848 -15.060 1.00 88.69 397 TRP A N 1
ATOM 3237 C CA . TRP A 1 397 ? 5.544 -15.747 -14.138 1.00 88.69 397 TRP A CA 1
ATOM 3238 C C . TRP A 1 397 ? 5.847 -16.234 -12.723 1.00 88.69 397 TRP A C 1
ATOM 3240 O O . TRP A 1 397 ? 5.592 -17.395 -12.397 1.00 88.69 397 TRP A O 1
ATOM 3250 N N . PHE A 1 398 ? 6.381 -15.353 -11.890 1.00 87.69 398 PHE A N 1
ATOM 3251 C CA . PHE A 1 398 ? 6.808 -15.655 -10.530 1.00 87.69 398 PHE A CA 1
ATOM 3252 C C . PHE A 1 398 ? 6.209 -14.588 -9.609 1.00 87.69 398 PHE A C 1
ATOM 3254 O O . PHE A 1 398 ? 6.365 -13.394 -9.856 1.00 87.69 398 PHE A O 1
ATOM 3261 N N . GLU A 1 399 ? 5.469 -15.008 -8.589 1.00 86.31 399 GLU A N 1
ATOM 3262 C CA . GLU A 1 399 ? 4.647 -14.115 -7.770 1.00 86.31 399 GLU A CA 1
ATOM 3263 C C . GLU A 1 399 ? 5.490 -13.264 -6.806 1.00 86.31 399 GLU A C 1
ATOM 3265 O O . GLU A 1 399 ? 6.063 -13.787 -5.852 1.00 86.31 399 GLU A O 1
ATOM 3270 N N . PHE A 1 400 ? 5.547 -11.944 -7.018 1.00 84.31 400 PHE A N 1
ATOM 3271 C CA . PHE A 1 400 ? 6.258 -11.024 -6.121 1.00 84.31 400 PHE A CA 1
ATOM 3272 C C . PHE A 1 400 ? 5.730 -11.118 -4.682 1.00 84.31 400 PHE A C 1
ATOM 3274 O O . PHE A 1 400 ? 4.573 -10.792 -4.418 1.00 84.31 400 PHE A O 1
ATOM 3281 N N . GLY A 1 401 ? 6.590 -11.532 -3.748 1.00 79.38 401 GLY A N 1
ATOM 3282 C CA . GLY A 1 401 ? 6.247 -11.677 -2.331 1.00 79.38 401 GLY A CA 1
ATOM 3283 C C . GLY A 1 401 ? 5.430 -12.918 -1.966 1.00 79.38 401 GLY A C 1
ATOM 3284 O O . GLY A 1 401 ? 5.227 -13.161 -0.776 1.00 79.38 401 GLY A O 1
ATOM 3285 N N . GLY A 1 402 ? 4.980 -13.696 -2.953 1.00 83.44 402 GLY A N 1
ATOM 3286 C CA . GLY A 1 402 ? 4.239 -14.944 -2.775 1.00 83.44 402 GLY A CA 1
ATOM 3287 C C . GLY A 1 402 ? 5.024 -16.155 -3.273 1.00 83.44 402 GLY A C 1
ATOM 3288 O O . GLY A 1 402 ? 6.200 -16.061 -3.622 1.00 83.44 402 GLY A O 1
ATOM 3289 N N . SER A 1 403 ? 4.377 -17.314 -3.288 1.00 87.31 403 SER A N 1
ATOM 3290 C CA . SER A 1 403 ? 4.991 -18.609 -3.605 1.00 87.31 403 SER A CA 1
ATOM 3291 C C . SER A 1 403 ? 4.511 -19.202 -4.935 1.00 87.31 403 SER A C 1
ATOM 3293 O O . SER A 1 403 ? 4.894 -20.320 -5.278 1.00 87.31 403 SER A O 1
ATOM 3295 N N . SER A 1 404 ? 3.672 -18.508 -5.706 1.00 87.75 404 SER A N 1
ATOM 3296 C CA . SER A 1 404 ? 3.123 -19.041 -6.959 1.00 87.75 404 SER A CA 1
ATOM 3297 C C . SER A 1 404 ? 4.092 -18.921 -8.142 1.00 87.75 404 SER A C 1
ATOM 3299 O O . SER A 1 404 ? 4.720 -17.887 -8.367 1.00 87.75 404 SER A O 1
ATOM 3301 N N . ILE A 1 405 ? 4.147 -19.975 -8.960 1.00 88.94 405 ILE A N 1
ATOM 3302 C CA . ILE A 1 405 ? 4.771 -19.986 -10.288 1.00 88.94 405 ILE A CA 1
ATOM 3303 C C . ILE A 1 405 ? 3.663 -20.177 -11.328 1.00 88.94 405 ILE A C 1
ATOM 3305 O O . ILE A 1 405 ? 3.006 -21.220 -11.385 1.00 88.94 405 ILE A O 1
ATOM 3309 N N . GLY A 1 406 ? 3.453 -19.174 -12.174 1.00 88.81 406 GLY A N 1
ATOM 3310 C CA . GLY A 1 406 ? 2.617 -19.283 -13.363 1.00 88.81 406 GLY A CA 1
ATOM 3311 C C . GLY A 1 406 ? 3.409 -19.854 -14.535 1.00 88.81 406 GLY A C 1
ATOM 3312 O O . GLY A 1 406 ? 4.515 -19.408 -14.820 1.00 88.81 406 GLY A O 1
ATOM 3313 N N . LYS A 1 407 ? 2.818 -20.799 -15.266 1.00 89.62 407 LYS A N 1
ATOM 3314 C CA . LYS A 1 407 ? 3.278 -21.231 -16.590 1.00 89.62 407 LYS A CA 1
ATOM 3315 C C . LYS A 1 407 ? 2.193 -20.948 -17.624 1.00 89.62 407 LYS A C 1
ATOM 3317 O O . LYS A 1 407 ? 1.158 -21.616 -17.621 1.00 89.62 407 LYS A O 1
ATOM 3322 N N . PHE A 1 408 ? 2.421 -19.984 -18.508 1.00 87.31 408 PHE A N 1
ATOM 3323 C CA . PHE A 1 408 ? 1.618 -19.804 -19.715 1.00 87.31 408 PHE A CA 1
ATOM 3324 C C . PHE A 1 408 ? 2.122 -20.770 -20.786 1.00 87.31 408 PHE A C 1
ATOM 3326 O O . PHE A 1 408 ? 3.323 -21.014 -20.885 1.00 87.31 408 PHE A O 1
ATOM 3333 N N . SER A 1 409 ? 1.223 -21.318 -21.598 1.00 86.44 409 SER A N 1
ATOM 3334 C CA . SER A 1 409 ? 1.577 -22.169 -22.738 1.00 86.44 409 SER A CA 1
ATOM 3335 C C . SER A 1 409 ? 0.867 -21.646 -23.978 1.00 86.44 409 SER A C 1
ATOM 3337 O O . SER A 1 409 ? -0.364 -21.574 -23.983 1.00 86.44 409 SER A O 1
ATOM 3339 N N . ILE A 1 410 ? 1.634 -21.292 -25.012 1.00 83.56 410 ILE A N 1
ATOM 3340 C CA . ILE A 1 410 ? 1.136 -20.662 -26.245 1.00 83.56 410 ILE A CA 1
ATOM 3341 C C . ILE A 1 410 ? 0.045 -21.529 -26.885 1.00 83.56 410 ILE A C 1
ATOM 3343 O O . ILE A 1 410 ? -1.073 -21.062 -27.082 1.00 83.56 410 ILE A O 1
ATOM 3347 N N . HIS A 1 411 ? 0.288 -22.829 -27.060 1.00 81.38 411 HIS A N 1
ATOM 3348 C CA . HIS A 1 411 ? -0.692 -23.769 -27.627 1.00 81.38 411 HIS A CA 1
ATOM 3349 C C . HIS A 1 411 ? -1.976 -23.952 -26.794 1.00 81.38 411 HIS A C 1
ATOM 3351 O O . HIS A 1 411 ? -2.912 -24.607 -27.244 1.00 81.38 411 HIS A O 1
ATOM 3357 N N . LYS A 1 412 ? -2.026 -23.440 -25.556 1.00 83.69 412 LYS A N 1
ATOM 3358 C CA . LYS A 1 412 ? -3.184 -23.566 -24.651 1.00 83.69 412 LYS A CA 1
ATOM 3359 C C . LYS A 1 412 ? -3.818 -22.225 -24.282 1.00 83.69 412 LYS A C 1
ATOM 3361 O O . LYS A 1 412 ? -4.839 -22.248 -23.598 1.00 83.69 412 LYS A O 1
ATOM 3366 N N . GLN A 1 413 ? -3.205 -21.107 -24.689 1.00 81.44 413 GLN A N 1
ATOM 3367 C CA . GLN A 1 413 ? -3.633 -19.721 -24.444 1.00 81.44 413 GLN A CA 1
ATOM 3368 C C . GLN A 1 413 ? -4.079 -19.450 -22.991 1.00 81.44 413 GLN A C 1
ATOM 3370 O O . GLN A 1 413 ? -5.020 -18.702 -22.736 1.00 81.44 413 GLN A O 1
ATOM 3375 N N . LYS A 1 414 ? -3.435 -20.103 -22.010 1.00 81.00 414 LYS A N 1
ATOM 3376 C CA . LYS A 1 414 ? -3.800 -19.978 -20.592 1.00 81.00 414 LYS A CA 1
ATOM 3377 C C . LYS A 1 414 ? -2.646 -20.237 -19.637 1.00 81.00 414 LYS A C 1
ATOM 3379 O O . LYS A 1 414 ? -1.767 -21.060 -19.897 1.00 81.00 414 LYS A O 1
ATOM 3384 N N . TRP A 1 415 ? -2.724 -19.576 -18.487 1.00 84.00 415 TRP A N 1
ATOM 3385 C CA . TRP A 1 415 ? -1.887 -19.835 -17.324 1.00 84.00 415 TRP A CA 1
ATOM 3386 C C . TRP A 1 415 ? -2.291 -21.145 -16.633 1.00 84.00 415 TRP A C 1
ATOM 3388 O O . TRP A 1 415 ? -3.466 -21.376 -16.348 1.00 84.00 415 TRP A O 1
ATOM 3398 N N . LYS A 1 416 ? -1.306 -21.981 -16.295 1.00 88.19 416 LYS A N 1
ATOM 3399 C CA . LYS A 1 416 ? -1.397 -22.965 -15.211 1.00 88.19 416 LYS A CA 1
ATOM 3400 C C . LYS A 1 416 ? -0.555 -22.451 -14.049 1.00 88.19 416 LYS A C 1
ATOM 3402 O O . LYS A 1 416 ? 0.646 -22.263 -14.216 1.00 88.19 416 LYS A O 1
ATOM 3407 N N . ILE A 1 417 ? -1.168 -22.260 -12.886 1.00 87.50 417 ILE A N 1
ATOM 3408 C CA . ILE A 1 417 ? -0.452 -21.908 -11.656 1.00 87.50 417 ILE A CA 1
ATOM 3409 C C . ILE A 1 417 ? -0.019 -23.198 -10.944 1.00 87.50 417 ILE A C 1
ATOM 3411 O O . ILE A 1 417 ? -0.753 -24.190 -10.928 1.00 87.50 417 ILE A O 1
ATOM 3415 N N . ALA A 1 418 ? 1.182 -23.185 -10.378 1.00 85.56 418 ALA A N 1
ATOM 3416 C CA . ALA A 1 418 ? 1.695 -24.168 -9.435 1.00 85.56 418 ALA A CA 1
ATOM 3417 C C . ALA A 1 418 ? 2.304 -23.438 -8.228 1.00 85.56 418 ALA A C 1
ATOM 3419 O O . ALA A 1 418 ? 2.638 -22.260 -8.316 1.00 85.56 418 ALA A O 1
ATOM 3420 N N . GLN A 1 419 ? 2.459 -24.132 -7.105 1.00 83.69 419 GLN A N 1
ATOM 3421 C CA . GLN A 1 419 ? 3.248 -23.630 -5.981 1.00 83.69 419 GLN A CA 1
ATOM 3422 C C . GLN A 1 419 ? 4.743 -23.853 -6.245 1.00 83.69 419 GLN A C 1
ATOM 3424 O O . GLN A 1 419 ? 5.116 -24.843 -6.881 1.00 83.69 419 GLN A O 1
ATOM 3429 N N . ASN A 1 420 ? 5.587 -22.951 -5.745 1.00 79.31 420 ASN A N 1
ATOM 3430 C CA . ASN A 1 420 ? 7.035 -23.114 -5.710 1.00 79.31 420 ASN A CA 1
ATOM 3431 C C . ASN A 1 420 ? 7.373 -24.438 -4.991 1.00 79.31 420 ASN A C 1
ATOM 3433 O O . ASN A 1 420 ? 6.942 -24.607 -3.846 1.00 79.31 420 ASN A O 1
ATOM 3437 N N . PRO A 1 421 ? 8.124 -25.373 -5.613 1.00 72.12 421 PRO A N 1
ATOM 3438 C CA . PRO A 1 421 ? 8.496 -26.642 -4.981 1.00 72.12 421 PRO A CA 1
ATOM 3439 C C . PRO A 1 421 ? 9.147 -26.476 -3.603 1.00 72.12 421 PRO A C 1
ATOM 3441 O O . PRO A 1 421 ? 8.868 -27.260 -2.698 1.00 72.12 421 PRO A O 1
ATOM 3444 N N . ASP A 1 422 ? 9.935 -25.413 -3.429 1.00 71.56 422 ASP A N 1
ATOM 3445 C CA . ASP A 1 422 ? 10.670 -25.119 -2.194 1.00 71.56 422 ASP A CA 1
ATOM 3446 C C . ASP A 1 422 ? 9.783 -24.489 -1.101 1.00 71.56 422 ASP A C 1
ATOM 3448 O O . ASP A 1 422 ? 10.270 -24.188 -0.015 1.00 71.56 422 ASP A O 1
ATOM 3452 N N . LYS A 1 423 ? 8.503 -24.209 -1.400 1.00 70.00 423 LYS A N 1
ATOM 3453 C CA . LYS A 1 423 ? 7.506 -23.494 -0.570 1.00 70.00 423 LYS A CA 1
ATOM 3454 C C . LYS A 1 423 ? 7.895 -22.094 -0.068 1.00 70.00 423 LYS A C 1
ATOM 3456 O O . LYS A 1 423 ? 7.068 -21.429 0.545 1.00 70.00 423 LYS A O 1
ATOM 3461 N N . THR A 1 424 ? 9.107 -21.620 -0.343 1.00 78.25 424 THR A N 1
ATOM 3462 C CA . THR A 1 424 ? 9.536 -20.254 -0.022 1.00 78.25 424 THR A CA 1
ATOM 3463 C C . THR A 1 424 ? 8.863 -19.232 -0.934 1.00 78.25 424 THR A C 1
ATOM 3465 O O . THR A 1 424 ? 8.644 -19.493 -2.121 1.00 78.25 424 THR A O 1
ATOM 3468 N N . ASN A 1 425 ? 8.600 -18.040 -0.401 1.00 82.94 425 ASN A N 1
ATOM 3469 C CA . ASN A 1 425 ? 8.172 -16.916 -1.223 1.00 82.94 425 ASN A CA 1
ATOM 3470 C C . ASN A 1 425 ? 9.336 -16.409 -2.093 1.00 82.94 425 ASN A C 1
ATOM 3472 O O . ASN A 1 425 ? 10.517 -16.483 -1.715 1.00 82.94 425 ASN A O 1
ATOM 3476 N N . PHE A 1 426 ? 8.999 -15.870 -3.261 1.00 83.62 426 PHE A N 1
ATOM 3477 C CA . PHE A 1 426 ? 9.900 -15.033 -4.042 1.00 83.62 426 PHE A CA 1
ATOM 3478 C C . PHE A 1 426 ? 9.964 -13.631 -3.414 1.00 83.62 426 PHE A C 1
ATOM 3480 O O . PHE A 1 426 ? 8.978 -13.176 -2.829 1.00 83.62 426 PHE A O 1
ATOM 3487 N N . PRO A 1 427 ? 11.094 -12.912 -3.521 1.00 82.81 427 PRO A N 1
ATOM 3488 C CA . PRO A 1 427 ? 11.161 -11.530 -3.058 1.00 82.81 427 PRO A CA 1
ATOM 3489 C C . PRO A 1 427 ? 10.194 -10.618 -3.836 1.00 82.81 427 PRO A C 1
ATOM 3491 O O . PRO A 1 427 ? 9.666 -10.973 -4.889 1.00 82.81 427 PRO A O 1
ATOM 3494 N N . TYR A 1 428 ? 9.976 -9.403 -3.342 1.00 82.38 428 TYR A N 1
ATOM 3495 C CA . TYR A 1 428 ? 9.315 -8.357 -4.125 1.00 82.38 428 TYR A CA 1
ATOM 3496 C C . TYR A 1 428 ? 10.303 -7.731 -5.120 1.00 82.38 428 TYR A C 1
ATOM 3498 O O . TYR A 1 428 ? 11.442 -7.462 -4.752 1.00 82.38 428 TYR A O 1
ATOM 3506 N N . HIS A 1 429 ? 9.851 -7.455 -6.347 1.00 84.88 429 HIS A N 1
ATOM 3507 C CA . HIS A 1 429 ? 10.523 -6.595 -7.340 1.00 84.88 429 HIS A CA 1
ATOM 3508 C C . HIS A 1 429 ? 11.965 -6.979 -7.739 1.00 84.88 429 HIS A C 1
ATOM 3510 O O . HIS A 1 429 ? 12.771 -6.111 -8.100 1.00 84.88 429 HIS A O 1
ATOM 3516 N N . PHE A 1 430 ? 12.263 -8.280 -7.719 1.00 89.44 430 PHE A N 1
ATOM 3517 C CA . PHE A 1 430 ? 13.405 -8.862 -8.425 1.00 89.44 430 PHE A CA 1
ATOM 3518 C C . PHE A 1 430 ? 13.218 -8.782 -9.944 1.00 89.44 430 PHE A C 1
ATOM 3520 O O . PHE A 1 430 ? 12.103 -8.623 -10.443 1.00 89.44 430 PHE A O 1
ATOM 3527 N N . SER A 1 431 ? 14.313 -8.946 -10.673 1.00 91.44 431 SER A N 1
ATOM 3528 C CA . SER A 1 431 ? 14.332 -8.961 -12.134 1.00 91.44 431 SER A CA 1
ATOM 3529 C C . SER A 1 431 ? 14.468 -10.390 -12.655 1.00 91.44 431 SER A C 1
ATOM 3531 O O . SER A 1 431 ? 15.127 -11.224 -12.028 1.00 91.44 431 SER A O 1
ATOM 3533 N N . THR A 1 432 ? 13.873 -10.678 -13.813 1.00 91.19 432 THR A N 1
ATOM 3534 C CA . THR A 1 432 ? 14.071 -11.955 -14.517 1.00 91.19 432 THR A CA 1
ATOM 3535 C C . THR A 1 432 ? 14.812 -11.742 -15.828 1.00 91.19 432 THR A C 1
ATOM 3537 O O . THR A 1 432 ? 14.720 -10.671 -16.422 1.00 91.19 432 THR A O 1
ATOM 3540 N N . ILE A 1 433 ? 15.569 -12.752 -16.253 1.00 91.06 433 ILE A N 1
ATOM 3541 C CA . ILE A 1 433 ? 16.214 -12.803 -17.568 1.00 91.06 433 ILE A CA 1
ATOM 3542 C C . ILE A 1 433 ? 16.283 -14.259 -18.030 1.00 91.06 433 ILE A C 1
ATOM 3544 O O . ILE A 1 433 ? 16.645 -15.147 -17.248 1.00 91.06 433 ILE A O 1
ATOM 3548 N N . TYR A 1 434 ? 15.914 -14.521 -19.282 1.00 89.06 434 TYR A N 1
ATOM 3549 C CA . TYR A 1 434 ? 16.035 -15.848 -19.882 1.00 89.06 434 TYR A CA 1
ATOM 3550 C C . TYR A 1 434 ? 17.477 -16.155 -20.319 1.00 89.06 434 TYR A C 1
ATOM 3552 O O . TYR A 1 434 ? 18.158 -15.318 -20.911 1.00 89.06 434 TYR A O 1
ATOM 3560 N N . ILE A 1 435 ? 17.929 -17.385 -20.061 1.00 88.38 435 ILE A N 1
ATOM 3561 C CA . ILE A 1 435 ? 19.257 -17.905 -20.415 1.00 88.38 435 ILE A CA 1
ATOM 3562 C C . ILE A 1 435 ? 19.077 -19.032 -21.453 1.00 88.38 435 ILE A C 1
ATOM 3564 O O . ILE A 1 435 ? 18.725 -20.160 -21.075 1.00 88.38 435 ILE A O 1
ATOM 3568 N N . PRO A 1 436 ? 19.287 -18.766 -22.760 1.00 82.94 436 PRO A N 1
ATOM 3569 C CA . PRO A 1 436 ? 18.964 -19.700 -23.843 1.00 82.94 436 PRO A CA 1
ATOM 3570 C C . PRO A 1 436 ? 19.657 -21.063 -23.753 1.00 82.94 436 PRO A C 1
ATOM 3572 O O . PRO A 1 436 ? 19.032 -22.087 -24.030 1.00 82.94 436 PRO A O 1
ATOM 3575 N N . GLU A 1 437 ? 20.921 -21.097 -23.331 1.00 81.69 437 GLU A N 1
ATOM 3576 C CA . GLU A 1 437 ? 21.735 -22.315 -23.228 1.00 81.69 437 GLU A CA 1
ATOM 3577 C C . GLU A 1 437 ? 21.223 -23.254 -22.131 1.00 81.69 437 GLU A C 1
ATOM 3579 O O . GLU A 1 437 ? 21.334 -24.473 -22.250 1.00 81.69 437 GLU A O 1
ATOM 3584 N N . GLN A 1 438 ? 20.626 -22.690 -21.077 1.00 81.56 438 GLN A N 1
ATOM 3585 C CA . GLN A 1 438 ? 20.058 -23.437 -19.951 1.00 81.56 438 GLN A CA 1
ATOM 3586 C C . GLN A 1 438 ? 18.553 -23.698 -20.115 1.00 81.56 438 GLN A C 1
ATOM 3588 O O . GLN A 1 438 ? 17.980 -24.450 -19.329 1.00 81.56 438 GLN A O 1
ATOM 3593 N N . LYS A 1 439 ? 17.904 -23.085 -21.120 1.00 80.62 439 LYS A N 1
ATOM 3594 C CA . LYS A 1 439 ? 16.442 -23.099 -21.335 1.00 80.62 439 LYS A CA 1
ATOM 3595 C C . LYS A 1 439 ? 15.665 -22.764 -20.055 1.00 80.62 439 LYS A C 1
ATOM 3597 O O . LYS A 1 439 ? 14.693 -23.431 -19.690 1.00 80.62 439 LYS A O 1
ATOM 3602 N N . GLY A 1 440 ? 16.138 -21.742 -19.350 1.00 86.12 440 GLY A N 1
ATOM 3603 C CA . GLY A 1 440 ? 15.677 -21.379 -18.017 1.00 86.12 440 GLY A CA 1
ATOM 3604 C C . GLY A 1 440 ? 15.843 -19.895 -17.728 1.00 86.12 440 GLY A C 1
ATOM 3605 O O . GLY A 1 440 ? 16.279 -19.131 -18.583 1.00 86.12 440 GLY A O 1
ATOM 3606 N N . TYR A 1 441 ? 15.485 -19.495 -16.514 1.00 89.25 441 TYR A N 1
ATOM 3607 C CA . TYR A 1 441 ? 15.494 -18.104 -16.068 1.00 89.25 441 TYR A CA 1
ATOM 3608 C C . TYR A 1 441 ? 16.444 -17.926 -14.888 1.00 89.25 441 TYR A C 1
ATOM 3610 O O . TYR A 1 441 ? 16.519 -18.785 -14.003 1.00 89.25 441 TYR A O 1
ATOM 3618 N N . PHE A 1 442 ? 17.128 -16.787 -14.844 1.00 91.69 442 PHE A N 1
ATOM 3619 C CA . PHE A 1 442 ? 17.728 -16.281 -13.612 1.00 91.69 442 PHE A CA 1
ATOM 3620 C C . PHE A 1 442 ? 16.754 -15.299 -12.960 1.00 91.69 442 PHE A C 1
ATOM 3622 O O . PHE A 1 442 ? 16.184 -14.443 -13.637 1.00 91.69 442 PHE A O 1
ATOM 3629 N N . LEU A 1 443 ? 16.565 -15.441 -11.649 1.00 91.38 443 LEU A N 1
ATOM 3630 C CA . LEU A 1 443 ? 15.786 -14.538 -10.805 1.00 91.38 443 LEU A CA 1
ATOM 3631 C C . LEU A 1 443 ? 16.792 -13.778 -9.938 1.00 91.38 443 LEU A C 1
ATOM 3633 O O . LEU A 1 443 ? 17.526 -14.405 -9.170 1.00 91.38 443 LEU A O 1
ATOM 3637 N N . LEU A 1 444 ? 16.859 -12.457 -10.110 1.00 91.56 444 LEU A N 1
ATOM 3638 C CA . LEU A 1 444 ? 17.964 -11.615 -9.653 1.00 91.56 444 LEU A CA 1
ATOM 3639 C C . LEU A 1 444 ? 17.477 -10.476 -8.755 1.00 91.56 444 LEU A C 1
ATOM 3641 O O . LEU A 1 444 ? 16.648 -9.661 -9.160 1.00 91.56 444 LEU A O 1
ATOM 3645 N N . GLY A 1 445 ? 18.071 -10.357 -7.572 1.00 89.69 445 GLY A N 1
ATOM 3646 C CA . GLY A 1 445 ? 17.828 -9.254 -6.648 1.00 89.69 445 GLY A CA 1
ATOM 3647 C C . GLY A 1 445 ? 16.536 -9.416 -5.851 1.00 89.69 445 GLY A C 1
ATOM 3648 O O . GLY A 1 445 ? 15.998 -10.512 -5.706 1.00 89.69 445 GLY A O 1
ATOM 3649 N N . GLY A 1 446 ? 16.066 -8.320 -5.265 1.00 83.69 446 GLY A N 1
ATOM 3650 C CA . GLY A 1 446 ? 15.027 -8.336 -4.242 1.00 83.69 446 GLY A CA 1
ATOM 3651 C C . GLY A 1 446 ? 15.443 -7.554 -2.995 1.00 83.69 446 GLY A C 1
ATOM 3652 O O . GLY A 1 446 ? 16.371 -6.744 -3.001 1.00 83.69 446 GLY A O 1
ATOM 3653 N N . GLN A 1 447 ? 14.795 -7.860 -1.871 1.00 73.38 447 GLN A N 1
ATOM 3654 C CA . GLN A 1 447 ? 15.093 -7.280 -0.551 1.00 73.38 447 GLN A CA 1
ATOM 3655 C C . GLN A 1 447 ? 16.428 -7.758 0.065 1.00 73.38 447 GLN A C 1
ATOM 3657 O O . GLN A 1 447 ? 16.829 -7.267 1.115 1.00 73.38 447 GLN A O 1
ATOM 3662 N N . SER A 1 448 ? 17.130 -8.700 -0.573 1.00 72.50 448 SER A N 1
ATOM 3663 C CA . SER A 1 448 ? 18.455 -9.187 -0.161 1.00 72.50 448 SER A CA 1
ATOM 3664 C C . SER A 1 448 ? 19.245 -9.695 -1.371 1.00 72.50 448 SER A C 1
ATOM 3666 O O . SER A 1 448 ? 18.652 -10.126 -2.363 1.00 72.50 448 SER A O 1
ATOM 3668 N N . ASN A 1 449 ? 20.576 -9.662 -1.297 1.00 67.56 449 ASN A N 1
ATOM 3669 C CA . ASN A 1 449 ? 21.488 -10.020 -2.387 1.00 67.56 449 ASN A CA 1
ATOM 3670 C C . ASN A 1 449 ? 21.701 -11.531 -2.574 1.00 67.56 449 ASN A C 1
ATOM 3672 O O . ASN A 1 449 ? 22.164 -11.946 -3.636 1.00 67.56 449 ASN A O 1
ATOM 3676 N N . ILE A 1 450 ? 21.317 -12.352 -1.591 1.00 68.62 450 ILE A N 1
ATOM 3677 C CA . ILE A 1 450 ? 21.275 -13.823 -1.715 1.00 68.62 450 ILE A CA 1
ATOM 3678 C C . ILE A 1 450 ? 20.155 -14.313 -2.648 1.00 68.62 450 ILE A C 1
ATOM 3680 O O . ILE A 1 450 ? 20.053 -15.498 -2.943 1.00 68.62 450 ILE A O 1
ATOM 3684 N N . ASN A 1 451 ? 19.305 -13.410 -3.144 1.00 70.75 451 ASN A N 1
ATOM 3685 C CA . ASN A 1 451 ? 18.283 -13.724 -4.135 1.00 70.75 451 ASN A CA 1
ATOM 3686 C C . ASN A 1 451 ? 18.869 -13.746 -5.558 1.00 70.75 451 ASN A C 1
ATOM 3688 O O . ASN A 1 451 ? 18.484 -12.959 -6.418 1.00 70.75 451 ASN A O 1
ATOM 3692 N N . PHE A 1 452 ? 19.797 -14.670 -5.808 1.00 83.25 452 PHE A N 1
ATOM 3693 C CA . PHE A 1 452 ? 20.140 -15.105 -7.162 1.00 83.25 452 PHE A CA 1
ATOM 3694 C C . PHE A 1 452 ? 19.775 -16.581 -7.297 1.00 83.25 452 PHE A C 1
ATOM 3696 O O . PHE A 1 452 ? 20.599 -17.474 -7.100 1.00 83.25 452 PHE A O 1
ATOM 3703 N N . ARG A 1 453 ? 18.514 -16.836 -7.656 1.00 84.88 453 ARG A N 1
ATOM 3704 C CA . ARG A 1 453 ? 17.993 -18.191 -7.886 1.00 84.88 453 ARG A CA 1
ATOM 3705 C C . ARG A 1 453 ? 17.970 -18.509 -9.379 1.00 84.88 453 ARG A C 1
ATOM 3707 O O . ARG A 1 453 ? 17.883 -17.609 -10.216 1.00 84.88 453 ARG A O 1
ATOM 3714 N N . THR A 1 454 ? 18.001 -19.794 -9.717 1.00 86.38 454 THR A N 1
ATOM 3715 C CA . THR A 1 454 ? 17.855 -20.259 -11.105 1.00 86.38 454 THR A CA 1
ATOM 3716 C C . THR A 1 454 ? 16.612 -21.134 -11.242 1.00 86.38 454 THR A C 1
ATOM 3718 O O . THR A 1 454 ? 16.220 -21.816 -10.295 1.00 86.38 454 THR A O 1
ATOM 3721 N N . PHE A 1 455 ? 15.961 -21.092 -12.403 1.00 86.62 455 PHE A N 1
ATOM 3722 C CA . PHE A 1 455 ? 14.770 -21.885 -12.701 1.00 86.62 455 PHE A CA 1
ATOM 3723 C C . PHE A 1 455 ? 14.923 -22.568 -14.061 1.00 86.62 455 PHE A C 1
ATOM 3725 O O . PHE A 1 455 ? 14.917 -21.909 -15.100 1.00 86.62 455 PHE A O 1
ATOM 3732 N N . VAL A 1 456 ? 15.067 -23.892 -14.056 1.00 82.62 456 VAL A N 1
ATOM 3733 C CA . VAL A 1 456 ? 15.413 -24.706 -15.232 1.00 82.62 456 VAL A CA 1
ATOM 3734 C C . VAL A 1 456 ? 14.486 -25.918 -15.297 1.00 82.62 456 VAL A C 1
ATOM 3736 O O . VAL A 1 456 ? 14.214 -26.562 -14.285 1.00 82.62 456 VAL A O 1
ATOM 3739 N N . ASN A 1 457 ? 13.975 -26.243 -16.490 1.00 75.25 457 ASN A N 1
ATOM 3740 C CA . ASN A 1 457 ? 13.105 -27.408 -16.733 1.00 75.25 457 ASN A CA 1
ATOM 3741 C C . ASN A 1 457 ? 11.888 -27.530 -15.781 1.00 75.25 457 ASN A C 1
ATOM 3743 O O . ASN A 1 457 ? 11.406 -28.629 -15.509 1.00 75.25 457 ASN A O 1
ATOM 3747 N N . GLY A 1 458 ? 11.366 -26.402 -15.284 1.00 73.06 458 GLY A N 1
ATOM 3748 C CA . GLY A 1 458 ? 10.219 -26.373 -14.368 1.00 73.06 458 GLY A CA 1
ATOM 3749 C C . GLY A 1 458 ? 10.556 -26.570 -12.885 1.00 73.06 458 GLY A C 1
ATOM 3750 O O . GLY A 1 458 ? 9.634 -26.723 -12.087 1.00 73.06 458 GLY A O 1
ATOM 3751 N N . LYS A 1 459 ? 11.841 -26.573 -12.509 1.00 77.88 459 LYS A N 1
ATOM 3752 C CA . LYS A 1 459 ? 12.315 -26.660 -11.120 1.00 77.88 459 LYS A CA 1
ATOM 3753 C C . LYS A 1 459 ? 13.121 -25.417 -10.750 1.00 77.88 459 LYS A C 1
ATOM 3755 O O . LYS A 1 459 ? 13.887 -24.915 -11.572 1.00 77.88 459 LYS A O 1
ATOM 3760 N N . MET A 1 460 ? 12.983 -24.963 -9.506 1.00 81.38 460 MET A N 1
ATOM 3761 C CA . MET A 1 460 ? 13.977 -24.082 -8.893 1.00 81.38 460 MET A CA 1
ATOM 3762 C C . MET A 1 460 ? 15.278 -24.866 -8.662 1.00 81.38 460 MET A C 1
ATOM 3764 O O . MET A 1 460 ? 15.250 -26.079 -8.444 1.00 81.38 460 MET A O 1
ATOM 3768 N N . ALA A 1 461 ? 16.410 -24.173 -8.712 1.00 72.56 461 ALA A N 1
ATOM 3769 C CA . ALA A 1 461 ? 17.710 -24.688 -8.308 1.00 72.56 461 ALA A CA 1
ATOM 3770 C C . ALA A 1 461 ? 18.463 -23.648 -7.459 1.00 72.56 461 ALA A C 1
ATOM 3772 O O . ALA A 1 461 ? 18.180 -22.445 -7.512 1.00 72.56 461 ALA A O 1
ATOM 3773 N N . ILE A 1 462 ? 19.381 -24.167 -6.637 1.00 64.62 462 ILE A N 1
ATOM 3774 C CA . ILE A 1 462 ? 20.011 -23.497 -5.488 1.00 64.62 462 ILE A CA 1
ATOM 3775 C C . ILE A 1 462 ? 20.710 -22.186 -5.888 1.00 64.62 462 ILE A C 1
ATOM 3777 O O . ILE A 1 462 ? 21.102 -21.995 -7.040 1.00 64.62 462 ILE A O 1
ATOM 3781 N N . SER A 1 463 ? 20.828 -21.271 -4.917 1.00 61.88 463 SER A N 1
ATOM 3782 C CA . SER A 1 463 ? 21.449 -19.957 -5.093 1.00 61.88 463 SER A CA 1
ATOM 3783 C C . SER A 1 463 ? 22.806 -20.045 -5.788 1.00 61.88 463 SER A C 1
ATOM 3785 O O . SER A 1 463 ? 23.702 -20.758 -5.336 1.00 61.88 463 SER A O 1
ATOM 3787 N N . LYS A 1 464 ? 22.974 -19.239 -6.836 1.00 69.38 464 LYS A N 1
ATOM 3788 C CA . LYS A 1 464 ? 24.290 -18.878 -7.374 1.00 69.38 464 LYS A CA 1
ATOM 3789 C C . LYS A 1 464 ? 24.991 -17.917 -6.400 1.00 69.38 464 LYS A C 1
ATOM 3791 O O . LYS A 1 464 ? 24.390 -17.473 -5.416 1.00 69.38 464 LYS A O 1
ATOM 3796 N N . ASN A 1 465 ? 26.250 -17.570 -6.683 1.00 82.44 465 ASN A N 1
ATOM 3797 C CA . ASN A 1 465 ? 26.987 -16.563 -5.912 1.00 82.44 465 ASN A CA 1
ATOM 3798 C C . ASN A 1 465 ? 26.169 -15.258 -5.777 1.00 82.44 465 ASN A C 1
ATOM 3800 O O . ASN A 1 465 ? 25.682 -14.752 -6.795 1.00 82.44 465 ASN A O 1
ATOM 3804 N N . PRO A 1 466 ? 26.007 -14.712 -4.555 1.00 84.50 466 PRO A N 1
ATOM 3805 C CA . PRO A 1 466 ? 25.109 -13.592 -4.289 1.00 84.50 466 PRO A CA 1
ATOM 3806 C C . PRO A 1 466 ? 25.523 -12.335 -5.056 1.00 84.50 466 PRO A C 1
ATOM 3808 O O . PRO A 1 466 ? 26.698 -12.136 -5.374 1.00 84.50 466 PRO A O 1
ATOM 3811 N N . MET A 1 467 ? 24.553 -11.462 -5.328 1.00 89.19 467 MET A N 1
ATOM 3812 C CA . MET A 1 467 ? 24.830 -10.173 -5.962 1.00 89.19 467 MET A CA 1
ATOM 3813 C C . MET A 1 467 ? 25.747 -9.313 -5.066 1.00 89.19 467 MET A C 1
ATOM 3815 O O . MET A 1 467 ? 25.623 -9.345 -3.839 1.00 89.19 467 MET A O 1
ATOM 3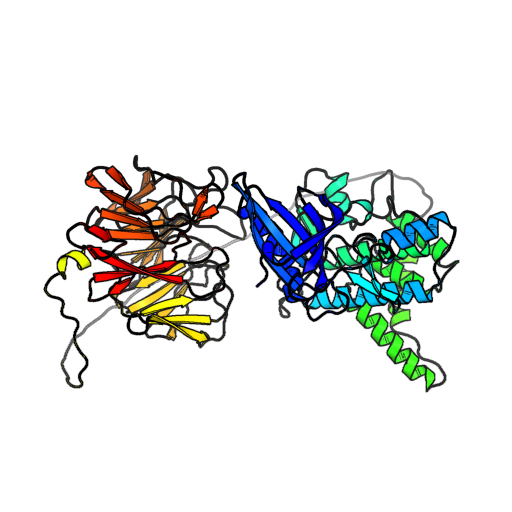819 N N . PRO A 1 468 ? 26.644 -8.493 -5.636 1.00 90.25 468 PRO A N 1
ATOM 3820 C CA . PRO A 1 468 ? 27.492 -7.603 -4.839 1.00 90.25 468 PRO A CA 1
ATOM 3821 C C . PRO A 1 468 ? 26.711 -6.416 -4.247 1.00 90.25 468 PRO A C 1
ATOM 3823 O O . PRO A 1 468 ? 27.168 -5.809 -3.286 1.00 90.25 468 PRO A O 1
ATOM 3826 N N . VAL A 1 469 ? 25.535 -6.091 -4.802 1.00 90.31 469 VAL A N 1
ATOM 3827 C CA . VAL A 1 469 ? 24.679 -4.966 -4.391 1.00 90.31 469 VAL A CA 1
ATOM 3828 C C . VAL A 1 469 ? 23.228 -5.439 -4.277 1.00 90.31 469 VAL A C 1
ATOM 3830 O O . VAL A 1 469 ? 22.715 -6.081 -5.198 1.00 90.31 469 VAL A O 1
ATOM 3833 N N . ILE A 1 470 ? 22.564 -5.116 -3.160 1.00 89.94 470 ILE A N 1
ATOM 3834 C CA . ILE A 1 470 ? 21.130 -5.373 -2.938 1.00 89.94 470 ILE A CA 1
ATOM 3835 C C . ILE A 1 470 ? 20.323 -4.368 -3.764 1.00 89.94 470 ILE A C 1
ATOM 3837 O O . ILE A 1 470 ? 20.502 -3.163 -3.604 1.00 89.94 470 ILE A O 1
ATOM 3841 N N . LYS A 1 471 ? 19.422 -4.839 -4.633 1.00 93.44 471 LYS A N 1
ATOM 3842 C CA . LYS A 1 471 ? 18.581 -3.947 -5.441 1.00 93.44 471 LYS A CA 1
ATOM 3843 C C . LYS A 1 471 ? 17.315 -4.589 -5.992 1.00 93.44 471 LYS A C 1
ATOM 3845 O O . LYS A 1 471 ? 17.223 -5.805 -6.141 1.00 93.44 471 LYS A O 1
ATOM 3850 N N . ASN A 1 472 ? 16.372 -3.714 -6.331 1.00 93.31 472 ASN A N 1
ATOM 3851 C CA . ASN A 1 472 ? 15.070 -3.988 -6.937 1.00 93.31 472 ASN A CA 1
ATOM 3852 C C . ASN A 1 472 ? 14.893 -3.157 -8.218 1.00 93.31 472 ASN A C 1
ATOM 3854 O O . ASN A 1 472 ? 15.577 -2.145 -8.384 1.00 93.31 472 ASN A O 1
ATOM 3858 N N . PHE A 1 473 ? 13.941 -3.520 -9.084 1.00 92.69 473 PHE A N 1
ATOM 3859 C CA . PHE A 1 473 ? 13.558 -2.736 -10.273 1.00 92.69 473 PHE A CA 1
ATOM 3860 C C . PHE A 1 473 ? 14.745 -2.299 -11.167 1.00 92.69 473 PHE A C 1
ATOM 3862 O O . PHE A 1 473 ? 14.921 -1.103 -11.425 1.00 92.69 473 PHE A O 1
ATOM 3869 N N . PHE A 1 474 ? 15.567 -3.238 -11.635 1.00 96.12 474 PHE A N 1
ATOM 3870 C CA . PHE A 1 474 ? 16.693 -2.967 -12.544 1.00 96.12 474 PHE A CA 1
ATOM 3871 C C . PHE A 1 474 ? 16.589 -3.821 -13.817 1.00 96.12 474 PHE A C 1
ATOM 3873 O O . PHE A 1 474 ? 16.216 -4.990 -13.721 1.00 96.12 474 PHE A O 1
ATOM 3880 N N . PRO A 1 475 ? 16.935 -3.310 -15.007 1.00 96.50 475 PRO A N 1
ATOM 3881 C CA . PRO A 1 475 ? 17.034 -4.151 -16.190 1.00 96.50 475 PRO A CA 1
ATOM 3882 C C . PRO A 1 475 ? 18.213 -5.128 -16.072 1.00 96.50 475 PRO A C 1
ATOM 3884 O O . PRO A 1 475 ? 19.290 -4.775 -15.579 1.00 96.50 475 PRO A O 1
ATOM 3887 N N . ALA A 1 476 ? 18.002 -6.345 -16.569 1.00 95.50 476 ALA A N 1
ATOM 3888 C CA . ALA A 1 476 ? 19.028 -7.358 -16.771 1.00 95.50 476 ALA A CA 1
ATOM 3889 C C . ALA A 1 476 ? 19.111 -7.691 -18.269 1.00 95.50 476 ALA A C 1
ATOM 3891 O O . ALA A 1 476 ? 18.083 -7.778 -18.935 1.00 95.50 476 ALA A O 1
ATOM 3892 N N . VAL A 1 477 ? 20.319 -7.861 -18.809 1.00 95.69 477 VAL A N 1
ATOM 3893 C CA . VAL A 1 477 ? 20.551 -8.144 -20.236 1.00 95.69 477 VAL A CA 1
ATOM 3894 C C . VAL A 1 477 ? 21.485 -9.341 -20.368 1.00 95.69 477 VAL A C 1
ATOM 3896 O O . VAL A 1 477 ? 22.587 -9.323 -19.820 1.00 95.69 477 VAL A O 1
ATOM 3899 N N . TYR A 1 478 ? 21.065 -10.372 -21.105 1.00 93.44 478 TYR A N 1
ATOM 3900 C CA . TYR A 1 478 ? 21.912 -11.523 -21.418 1.00 93.44 478 TYR A CA 1
ATOM 3901 C C . TYR A 1 478 ? 22.700 -11.321 -22.722 1.00 93.44 478 TYR A C 1
ATOM 3903 O O . TYR A 1 478 ? 22.132 -10.942 -23.748 1.00 93.44 478 TYR A O 1
ATOM 3911 N N . TYR A 1 479 ? 24.004 -11.609 -22.695 1.00 92.31 479 TYR A N 1
ATOM 3912 C CA . TYR A 1 479 ? 24.857 -11.663 -23.884 1.00 92.31 479 TYR A CA 1
ATOM 3913 C C . TYR A 1 479 ? 26.148 -12.447 -23.622 1.00 92.31 479 TYR A C 1
ATOM 3915 O O . TYR A 1 479 ? 26.775 -12.257 -22.586 1.00 92.31 479 TYR A O 1
ATOM 3923 N N . SER A 1 480 ? 26.582 -13.281 -24.575 1.00 89.94 480 SER A N 1
ATOM 3924 C CA . SER A 1 480 ? 27.907 -13.935 -24.586 1.00 89.94 480 SER A CA 1
ATOM 3925 C C . SER A 1 480 ? 28.315 -14.558 -23.234 1.00 89.94 480 SER A C 1
ATOM 3927 O O . SER A 1 480 ? 29.335 -14.216 -22.633 1.00 89.94 480 SER A O 1
ATOM 3929 N N . HIS A 1 481 ? 27.448 -15.431 -22.707 1.00 91.56 481 HIS A N 1
ATOM 3930 C CA . HIS A 1 481 ? 27.600 -16.119 -21.414 1.00 91.56 481 HIS A CA 1
ATOM 3931 C C . HIS A 1 481 ? 27.765 -15.189 -20.197 1.00 91.56 481 HIS A C 1
ATOM 3933 O O . HIS A 1 481 ? 28.295 -15.589 -19.154 1.00 91.56 481 HIS A O 1
ATOM 3939 N N . ARG A 1 482 ? 27.265 -13.953 -20.304 1.00 94.62 482 ARG A N 1
ATOM 3940 C CA . ARG A 1 482 ? 27.239 -12.942 -19.245 1.00 94.62 482 ARG A CA 1
ATOM 3941 C C . ARG A 1 482 ? 25.839 -12.360 -19.066 1.00 94.62 482 ARG A C 1
ATOM 3943 O O . ARG A 1 482 ? 25.092 -12.203 -20.029 1.00 94.62 482 ARG A O 1
ATOM 3950 N N . VAL A 1 483 ? 25.502 -12.003 -17.829 1.00 96.00 483 VAL A N 1
ATOM 3951 C CA . VAL A 1 483 ? 24.316 -11.198 -17.502 1.00 96.00 483 VAL A CA 1
ATOM 3952 C C . VAL A 1 483 ? 24.776 -9.850 -16.969 1.00 96.00 483 VAL A C 1
ATOM 3954 O O . VAL A 1 483 ? 25.530 -9.798 -16.000 1.00 96.00 483 VAL A O 1
ATOM 3957 N N . TYR A 1 484 ? 24.312 -8.775 -17.594 1.00 97.75 484 TYR A N 1
ATOM 3958 C CA . TYR A 1 484 ? 24.616 -7.397 -17.226 1.00 97.75 484 TYR A CA 1
ATOM 3959 C C . TYR A 1 484 ? 23.422 -6.791 -16.481 1.00 97.75 484 TYR A C 1
ATOM 3961 O O . TYR A 1 484 ? 22.291 -6.911 -16.952 1.00 97.75 484 TYR A O 1
ATOM 3969 N N . THR A 1 485 ? 23.658 -6.143 -15.342 1.00 97.50 485 THR A N 1
ATOM 3970 C CA . THR A 1 485 ? 22.640 -5.473 -14.516 1.00 97.50 485 THR A CA 1
ATOM 3971 C C . THR A 1 485 ? 22.986 -3.999 -14.347 1.00 97.50 485 THR A C 1
ATOM 3973 O O . THR A 1 485 ? 24.150 -3.673 -14.127 1.00 97.50 485 THR A O 1
ATOM 3976 N N . PHE A 1 486 ? 21.992 -3.107 -14.456 1.00 98.25 486 PHE A N 1
ATOM 3977 C CA . PHE A 1 486 ? 22.235 -1.658 -14.522 1.00 98.25 486 PHE A CA 1
ATOM 3978 C C . PHE A 1 486 ? 21.358 -0.855 -13.555 1.00 98.25 486 PHE A C 1
ATOM 3980 O O . PHE A 1 486 ? 20.132 -0.857 -13.680 1.00 98.25 486 PHE A O 1
ATOM 3987 N N . GLY A 1 487 ? 21.979 -0.116 -12.633 1.00 98.00 487 GLY A N 1
ATOM 3988 C CA . GLY A 1 487 ? 21.278 0.729 -11.665 1.00 98.00 487 GLY A CA 1
ATOM 3989 C C . GLY A 1 487 ? 20.328 -0.072 -10.773 1.00 98.00 487 GLY A C 1
ATOM 3990 O O . GLY A 1 487 ? 20.655 -1.167 -10.325 1.00 98.00 487 GLY A O 1
ATOM 3991 N N . GLY A 1 488 ? 19.141 0.467 -10.502 1.00 97.06 488 GLY A N 1
ATOM 3992 C CA . GLY A 1 488 ? 18.104 -0.142 -9.666 1.00 97.06 488 GLY A CA 1
ATOM 3993 C C . GLY A 1 488 ? 17.690 0.744 -8.495 1.00 97.06 488 GLY A C 1
ATOM 3994 O O . GLY A 1 488 ? 17.987 1.937 -8.454 1.00 97.06 488 GLY A O 1
ATOM 3995 N N . TYR A 1 489 ? 16.966 0.165 -7.541 1.00 95.56 489 TYR A N 1
ATOM 3996 C CA . TYR A 1 489 ? 16.528 0.823 -6.310 1.00 95.56 489 TYR A CA 1
ATOM 3997 C C . TYR A 1 489 ? 16.961 0.025 -5.078 1.00 95.56 489 TYR A C 1
ATOM 3999 O O . TYR A 1 489 ? 16.597 -1.148 -4.936 1.00 95.56 489 TYR A O 1
ATOM 4007 N N . ASP A 1 490 ? 17.691 0.682 -4.177 1.00 92.94 490 ASP A N 1
ATOM 4008 C CA . ASP A 1 490 ? 17.973 0.169 -2.838 1.00 92.94 490 ASP A CA 1
ATOM 4009 C C . ASP A 1 490 ? 16.822 0.574 -1.901 1.00 92.94 490 ASP A C 1
ATOM 4011 O O . ASP A 1 490 ? 16.535 1.759 -1.707 1.00 92.94 490 ASP A O 1
ATOM 4015 N N . SER A 1 491 ? 16.150 -0.422 -1.320 1.00 84.69 491 SER A N 1
ATOM 4016 C CA . SER A 1 491 ? 14.991 -0.222 -0.438 1.00 84.69 491 SER A CA 1
ATOM 4017 C C . SER A 1 491 ? 15.362 0.185 0.993 1.00 84.69 491 SER A C 1
ATOM 4019 O O . SER A 1 491 ? 14.526 0.768 1.688 1.00 84.69 491 SER A O 1
ATOM 4021 N N . ASN A 1 492 ? 16.597 -0.081 1.421 1.00 82.94 492 ASN A N 1
ATOM 4022 C CA . ASN A 1 492 ? 17.123 0.275 2.737 1.00 82.94 492 ASN A CA 1
ATOM 4023 C C . ASN A 1 492 ? 17.571 1.743 2.728 1.00 82.94 492 ASN A C 1
ATOM 4025 O O . ASN A 1 492 ? 17.101 2.548 3.535 1.00 82.94 492 ASN A O 1
ATOM 4029 N N . LEU A 1 493 ? 18.407 2.102 1.748 1.00 84.56 493 LEU A N 1
ATOM 4030 C CA . LEU A 1 493 ? 18.930 3.456 1.533 1.00 84.56 493 LEU A CA 1
ATOM 4031 C C . LEU A 1 493 ? 17.896 4.404 0.895 1.00 84.56 493 LEU A C 1
ATOM 4033 O O . LEU A 1 493 ? 18.006 5.622 1.032 1.00 84.56 493 LEU A O 1
ATOM 4037 N N . LYS A 1 494 ? 16.863 3.863 0.234 1.00 87.31 494 LYS A N 1
ATOM 4038 C CA . LYS A 1 494 ? 15.742 4.601 -0.389 1.00 87.31 494 LYS A CA 1
ATOM 4039 C C . LYS A 1 494 ? 16.207 5.572 -1.486 1.00 87.31 494 LYS A C 1
ATOM 4041 O O . LYS A 1 494 ? 15.736 6.716 -1.593 1.00 87.31 494 LYS A O 1
ATOM 4046 N N . VAL A 1 495 ? 17.134 5.085 -2.312 1.00 92.00 495 VAL A N 1
ATOM 4047 C CA . VAL A 1 495 ? 17.771 5.791 -3.437 1.00 92.00 495 VAL A CA 1
ATOM 4048 C C . VAL A 1 495 ? 17.749 4.944 -4.708 1.00 92.00 495 VAL A C 1
ATOM 4050 O O . VAL A 1 495 ? 17.701 3.715 -4.657 1.00 92.00 495 VAL A O 1
ATOM 4053 N N . GLN A 1 496 ? 17.807 5.608 -5.862 1.00 97.88 496 GLN A N 1
ATOM 4054 C CA . GLN A 1 496 ? 18.184 4.941 -7.104 1.00 97.88 496 GLN A CA 1
ATOM 4055 C C . GLN A 1 496 ? 19.700 4.772 -7.162 1.00 97.88 496 GLN A C 1
ATOM 4057 O O . GLN A 1 496 ? 20.442 5.657 -6.741 1.00 97.88 496 GLN A O 1
ATOM 4062 N N . LEU A 1 497 ? 20.137 3.643 -7.706 1.00 97.69 497 LEU A N 1
ATOM 4063 C CA . LEU A 1 497 ? 21.538 3.276 -7.843 1.00 97.69 497 LEU A CA 1
ATOM 4064 C C . LEU A 1 497 ? 22.064 3.645 -9.230 1.00 97.69 497 LEU A C 1
ATOM 4066 O O . LEU A 1 497 ? 21.331 3.610 -10.223 1.00 97.69 497 LEU A O 1
ATOM 4070 N N . SER A 1 498 ? 23.354 3.962 -9.287 1.00 97.88 498 SER A N 1
ATOM 4071 C CA . SER A 1 498 ? 24.153 3.993 -10.512 1.00 97.88 498 SER A CA 1
ATOM 4072 C C . SER A 1 498 ? 24.845 2.658 -10.793 1.00 97.88 498 SER A C 1
ATOM 4074 O O . SER A 1 498 ? 25.116 2.376 -11.958 1.00 97.88 498 SER A O 1
ATOM 4076 N N . SER A 1 499 ? 25.104 1.840 -9.762 1.00 97.38 499 SER A N 1
ATOM 4077 C CA . SER A 1 499 ? 26.004 0.687 -9.869 1.00 97.38 499 SER A CA 1
ATOM 4078 C C . SER A 1 499 ? 25.571 -0.297 -10.949 1.00 97.38 499 SER A C 1
ATOM 4080 O O . SER A 1 499 ? 24.391 -0.632 -11.088 1.00 97.38 499 SER A O 1
ATOM 4082 N N . CYS A 1 500 ? 26.547 -0.752 -11.727 1.00 98.12 500 CYS A N 1
ATOM 4083 C CA . CYS A 1 500 ? 26.347 -1.718 -12.790 1.00 98.12 500 CYS A CA 1
ATOM 4084 C C . CYS A 1 500 ? 27.311 -2.883 -12.631 1.00 98.12 500 CYS A C 1
ATOM 4086 O O . CYS A 1 500 ? 28.483 -2.716 -12.283 1.00 98.12 500 CYS A O 1
ATOM 4088 N N . GLU A 1 501 ? 26.825 -4.086 -12.910 1.00 97.19 501 GLU A N 1
ATOM 4089 C CA . GLU A 1 501 ? 27.567 -5.316 -12.666 1.00 97.19 501 GLU A CA 1
ATOM 4090 C C . GLU A 1 501 ? 27.373 -6.325 -13.797 1.00 97.19 501 GLU A C 1
ATOM 4092 O O . GLU A 1 501 ? 26.353 -6.357 -14.482 1.00 97.19 501 GLU A O 1
ATOM 4097 N N . CYS A 1 502 ? 28.374 -7.177 -13.983 1.00 96.69 502 CYS A N 1
ATOM 4098 C CA . CYS A 1 502 ? 28.369 -8.283 -14.923 1.00 96.69 502 CYS A CA 1
ATOM 4099 C C . CYS A 1 502 ? 28.574 -9.590 -14.153 1.00 96.69 502 CYS A C 1
ATOM 4101 O O . CYS A 1 502 ? 29.595 -9.768 -13.486 1.00 96.69 502 CYS A O 1
ATOM 4103 N N . TYR A 1 503 ? 27.648 -10.532 -14.300 1.00 96.00 503 TYR A N 1
ATOM 4104 C CA . TYR A 1 503 ? 27.831 -11.919 -13.891 1.00 96.00 503 TYR A CA 1
ATOM 4105 C C . TYR A 1 503 ? 28.353 -12.749 -15.063 1.00 96.00 503 TYR A C 1
ATOM 4107 O O . TYR A 1 503 ? 27.669 -12.874 -16.077 1.00 96.00 503 TYR A O 1
ATOM 4115 N N . ASN A 1 504 ? 29.540 -13.339 -14.935 1.00 94.38 504 ASN A N 1
ATOM 4116 C CA . ASN A 1 504 ? 30.024 -14.353 -15.872 1.00 94.38 504 ASN A CA 1
ATOM 4117 C C . ASN A 1 504 ? 29.448 -15.721 -15.469 1.00 94.38 504 ASN A C 1
ATOM 4119 O O . ASN A 1 504 ? 29.709 -16.195 -14.364 1.00 94.38 504 ASN A O 1
ATOM 4123 N N . ILE A 1 505 ? 28.686 -16.357 -16.365 1.00 91.44 505 ILE A N 1
ATOM 4124 C CA . ILE A 1 505 ? 27.983 -17.620 -16.089 1.00 91.44 505 ILE A CA 1
ATOM 4125 C C . ILE A 1 505 ? 28.949 -18.809 -15.990 1.00 91.44 505 ILE A C 1
ATOM 4127 O O . ILE A 1 505 ? 28.688 -19.723 -15.213 1.00 91.44 505 ILE A O 1
ATOM 4131 N N . GLN A 1 506 ? 30.049 -18.801 -16.748 1.00 90.56 506 GLN A N 1
ATOM 4132 C CA . GLN A 1 506 ? 31.033 -19.893 -16.790 1.00 90.56 506 GLN A CA 1
ATOM 4133 C C . GLN A 1 506 ? 32.014 -19.834 -15.612 1.00 90.56 506 GLN A C 1
ATOM 4135 O O . GLN A 1 506 ? 32.330 -20.857 -15.019 1.00 90.56 506 GLN A O 1
ATOM 4140 N N . ALA A 1 507 ? 32.474 -18.631 -15.253 1.00 91.56 507 ALA A N 1
ATOM 4141 C CA . ALA A 1 507 ? 33.349 -18.400 -14.098 1.00 91.56 507 ALA A CA 1
ATOM 4142 C C . ALA A 1 507 ? 32.575 -18.198 -12.776 1.00 91.56 507 ALA A C 1
ATOM 4144 O O . ALA A 1 507 ? 33.174 -17.877 -11.753 1.00 91.56 507 ALA A O 1
ATOM 4145 N N . GLU A 1 508 ? 31.244 -18.297 -12.831 1.00 91.06 508 GLU A N 1
ATOM 4146 C CA . GLU A 1 508 ? 30.273 -18.055 -11.756 1.00 91.06 508 GLU A CA 1
ATOM 4147 C C . GLU A 1 508 ? 30.485 -16.778 -10.918 1.00 91.06 508 GLU A C 1
ATOM 4149 O O . GLU A 1 508 ? 30.096 -16.716 -9.747 1.00 91.06 508 GLU A O 1
ATOM 4154 N N . LYS A 1 509 ? 31.085 -15.736 -11.506 1.00 92.88 509 LYS A N 1
ATOM 4155 C CA . LYS A 1 509 ? 31.630 -14.581 -10.780 1.00 92.88 509 LYS A CA 1
ATOM 4156 C C . LYS A 1 509 ? 30.974 -13.263 -11.188 1.00 92.88 509 LYS A C 1
ATOM 4158 O O . LYS A 1 509 ? 30.870 -12.953 -12.374 1.00 92.88 509 LYS A O 1
ATOM 4163 N N . TRP A 1 510 ? 30.609 -12.463 -10.185 1.00 95.00 510 TRP A N 1
ATOM 4164 C CA . TRP A 1 510 ? 30.224 -11.058 -10.343 1.00 95.00 510 TRP A CA 1
ATOM 4165 C C . TRP A 1 510 ? 31.450 -10.141 -10.447 1.00 95.00 510 TRP A C 1
ATOM 4167 O O . TRP A 1 510 ? 32.456 -10.335 -9.761 1.00 95.00 510 TRP A O 1
ATOM 4177 N N . GLN A 1 511 ? 31.329 -9.104 -11.268 1.00 95.62 511 GLN A N 1
ATOM 4178 C CA . GLN A 1 511 ? 32.295 -8.022 -11.445 1.00 95.62 511 GLN A CA 1
ATOM 4179 C C . GLN A 1 511 ? 31.533 -6.693 -11.556 1.00 95.62 511 GLN A C 1
ATOM 4181 O O . GLN A 1 511 ? 30.539 -6.630 -12.275 1.00 95.62 511 GLN A O 1
ATOM 4186 N N . SER A 1 512 ? 31.994 -5.630 -10.886 1.00 96.38 512 SER A N 1
ATOM 4187 C CA . SER A 1 512 ? 31.511 -4.269 -11.177 1.00 96.38 512 SER A CA 1
ATOM 4188 C C . SER A 1 512 ? 32.052 -3.810 -12.532 1.00 96.38 512 SER A C 1
ATOM 4190 O O . SER A 1 512 ? 33.235 -4.009 -12.819 1.00 96.38 512 SER A O 1
ATOM 4192 N N . ILE A 1 513 ? 31.188 -3.213 -13.352 1.00 97.25 513 ILE A N 1
ATOM 4193 C CA . ILE A 1 513 ? 31.527 -2.675 -14.681 1.00 97.25 513 ILE A CA 1
ATOM 4194 C C . ILE A 1 513 ? 31.492 -1.140 -14.719 1.00 97.25 513 ILE A C 1
ATOM 4196 O O . ILE A 1 513 ? 31.698 -0.555 -15.778 1.00 97.25 513 ILE A O 1
ATOM 4200 N N . GLY A 1 514 ? 31.268 -0.486 -13.574 1.00 95.56 514 GLY A N 1
ATOM 4201 C CA . GLY A 1 514 ? 31.163 0.968 -13.443 1.00 95.56 514 GLY A CA 1
ATOM 4202 C C . GLY A 1 514 ? 29.760 1.426 -13.041 1.00 95.56 514 GLY A C 1
ATOM 4203 O O . GLY A 1 514 ? 28.984 0.663 -12.466 1.00 95.56 514 GLY A O 1
ATOM 4204 N N . ASP A 1 515 ? 29.450 2.681 -13.354 1.00 97.75 515 ASP A N 1
ATOM 4205 C CA . ASP A 1 515 ? 28.265 3.400 -12.885 1.00 97.75 515 ASP A CA 1
ATOM 4206 C C . ASP A 1 515 ? 27.522 4.092 -14.040 1.00 97.75 515 ASP A C 1
ATOM 4208 O O . ASP A 1 515 ? 28.146 4.694 -14.916 1.00 97.75 515 ASP A O 1
ATOM 4212 N N . LEU A 1 516 ? 26.183 4.069 -14.001 1.00 97.81 516 LEU A N 1
ATOM 4213 C CA . LEU A 1 516 ? 25.339 4.945 -14.821 1.00 97.81 516 LEU A CA 1
ATOM 4214 C C . LEU A 1 516 ? 25.549 6.415 -14.442 1.00 97.81 516 LEU A C 1
ATOM 4216 O O . LEU A 1 516 ? 25.602 6.780 -13.266 1.00 97.81 516 LEU A O 1
ATOM 4220 N N . ILE A 1 517 ? 25.535 7.271 -15.457 1.00 96.00 517 ILE A N 1
ATOM 4221 C CA . ILE A 1 517 ? 25.685 8.726 -15.360 1.00 96.00 517 ILE A CA 1
ATOM 4222 C C . ILE A 1 517 ? 24.421 9.356 -14.741 1.00 96.00 517 ILE A C 1
ATOM 4224 O O . ILE A 1 517 ? 24.487 10.404 -14.093 1.00 96.00 517 ILE A O 1
ATOM 4228 N N . ILE A 1 518 ? 23.256 8.714 -14.889 1.00 95.44 518 ILE A N 1
ATOM 4229 C CA . ILE A 1 518 ? 22.027 9.046 -14.158 1.00 95.44 518 ILE A CA 1
ATOM 4230 C C . ILE A 1 518 ? 21.571 7.820 -13.345 1.00 95.44 518 ILE A C 1
ATOM 4232 O O . ILE A 1 518 ? 21.009 6.891 -13.936 1.00 95.44 518 ILE A O 1
ATOM 4236 N N . PRO A 1 519 ? 21.713 7.840 -12.000 1.00 97.88 519 PRO A N 1
ATOM 4237 C CA . PRO A 1 519 ? 21.163 6.813 -11.116 1.00 97.88 519 PRO A CA 1
ATOM 4238 C C . PRO A 1 519 ? 19.659 6.647 -11.345 1.00 97.88 519 PRO A C 1
ATOM 4240 O O . PRO A 1 519 ? 18.905 7.627 -11.273 1.00 97.88 519 PRO A O 1
ATOM 4243 N N . ARG A 1 520 ? 19.210 5.423 -11.638 1.00 98.06 520 ARG A N 1
ATOM 4244 C CA . ARG A 1 520 ? 17.834 5.154 -12.086 1.00 98.06 520 ARG A CA 1
ATOM 4245 C C . ARG A 1 520 ? 17.340 3.766 -11.686 1.00 98.06 520 ARG A C 1
ATOM 4247 O O . ARG A 1 520 ? 18.122 2.827 -11.617 1.00 98.06 520 ARG A O 1
ATOM 4254 N N . SER A 1 521 ? 16.032 3.633 -11.486 1.00 97.75 521 SER A N 1
ATOM 4255 C CA . SER A 1 521 ? 15.325 2.348 -11.356 1.00 97.75 521 SER A CA 1
ATOM 4256 C C . SER A 1 521 ? 14.160 2.267 -12.344 1.00 97.75 521 SER A C 1
ATOM 4258 O O . SER A 1 521 ? 13.825 3.261 -12.983 1.00 97.75 521 SER A O 1
ATOM 4260 N N . GLN A 1 522 ? 13.517 1.105 -12.486 1.00 95.81 522 GLN A N 1
ATOM 4261 C CA . GLN A 1 522 ? 12.371 0.891 -13.392 1.00 95.81 522 GLN A CA 1
ATOM 4262 C C . GLN A 1 522 ? 12.674 1.214 -14.876 1.00 95.81 522 GLN A C 1
ATOM 4264 O O . GLN A 1 522 ? 11.753 1.467 -15.655 1.00 95.81 522 GLN A O 1
ATOM 4269 N N . SER A 1 523 ? 13.953 1.241 -15.260 1.00 97.50 523 SER A N 1
ATOM 4270 C CA . SER A 1 523 ? 14.446 1.399 -16.633 1.00 97.50 523 SER A CA 1
ATOM 4271 C C . SER A 1 523 ? 14.392 0.081 -17.407 1.00 97.50 523 SER A C 1
ATOM 4273 O O . SER A 1 523 ? 14.372 -0.996 -16.815 1.00 97.50 523 SER A O 1
ATOM 4275 N N . ALA A 1 524 ? 14.418 0.175 -18.735 1.00 97.25 524 ALA A N 1
ATOM 4276 C CA . ALA A 1 524 ? 14.607 -0.970 -19.622 1.00 97.25 524 ALA A CA 1
ATOM 4277 C C . ALA A 1 524 ? 16.064 -1.033 -20.108 1.00 97.25 524 ALA A C 1
ATOM 4279 O O . ALA A 1 524 ? 16.738 -0.004 -20.195 1.00 97.25 524 ALA A O 1
ATOM 4280 N N . GLY A 1 525 ? 16.553 -2.226 -20.441 1.00 96.00 525 GLY A N 1
ATOM 4281 C CA . GLY A 1 525 ? 17.897 -2.437 -20.978 1.00 96.00 525 GLY A CA 1
ATOM 4282 C C . GLY A 1 525 ? 17.838 -3.373 -22.174 1.00 96.00 525 GLY A C 1
ATOM 4283 O O . GLY A 1 525 ? 17.168 -4.397 -22.107 1.00 96.00 525 GLY A O 1
ATOM 4284 N N . CYS A 1 526 ? 18.518 -3.027 -23.264 1.00 94.94 526 CYS A N 1
ATOM 4285 C CA . CYS A 1 526 ? 18.522 -3.832 -24.482 1.00 94.94 526 CYS A CA 1
ATOM 4286 C C . CYS A 1 526 ? 19.887 -3.768 -25.167 1.00 94.94 526 CYS A C 1
ATOM 4288 O O . CYS A 1 526 ? 20.422 -2.688 -25.421 1.00 94.94 526 CYS A O 1
ATOM 4290 N N . ARG A 1 527 ? 20.442 -4.931 -25.515 1.00 94.50 527 ARG A N 1
ATOM 4291 C CA . ARG A 1 527 ? 21.600 -5.030 -26.411 1.00 94.50 527 ARG A CA 1
ATOM 4292 C C . ARG A 1 527 ? 21.186 -4.568 -27.809 1.00 94.50 527 ARG A C 1
ATOM 4294 O O . ARG A 1 527 ? 20.190 -5.072 -28.316 1.00 94.50 527 ARG A O 1
ATOM 4301 N N . ILE A 1 528 ? 21.921 -3.645 -28.433 1.00 93.94 528 ILE A N 1
ATOM 4302 C CA . ILE A 1 528 ? 21.553 -3.072 -29.746 1.00 93.94 528 ILE A CA 1
ATOM 4303 C C . ILE A 1 528 ? 22.426 -3.609 -30.892 1.00 93.94 528 ILE A C 1
ATOM 4305 O O . ILE A 1 528 ? 21.908 -3.944 -31.955 1.00 93.94 528 ILE A O 1
ATOM 4309 N N . ASN A 1 529 ? 23.715 -3.840 -30.633 1.00 90.56 529 ASN A N 1
ATOM 4310 C CA . ASN A 1 529 ? 24.670 -4.513 -31.524 1.00 90.56 529 ASN A CA 1
ATOM 4311 C C . ASN A 1 529 ? 25.597 -5.440 -30.704 1.00 90.56 529 ASN A C 1
ATOM 4313 O O . ASN A 1 529 ? 25.277 -5.784 -29.564 1.00 90.56 529 ASN A O 1
ATOM 4317 N N . ASP A 1 530 ? 26.705 -5.911 -31.273 1.00 88.81 530 ASP A N 1
ATOM 4318 C CA . ASP A 1 530 ? 27.607 -6.873 -30.616 1.00 88.81 530 ASP A CA 1
ATOM 4319 C C . ASP A 1 530 ? 28.592 -6.238 -29.605 1.00 88.81 530 ASP A C 1
ATOM 4321 O O . ASP A 1 530 ? 29.268 -6.968 -28.877 1.00 88.81 530 ASP A O 1
ATOM 4325 N N . ASN A 1 531 ? 28.625 -4.901 -29.502 1.00 93.06 531 ASN A N 1
ATOM 4326 C CA . ASN A 1 531 ? 29.439 -4.132 -28.548 1.00 93.06 531 ASN A CA 1
ATOM 4327 C C . ASN A 1 531 ? 28.616 -3.211 -27.618 1.00 93.06 531 ASN A C 1
ATOM 4329 O O . ASN A 1 531 ? 29.144 -2.745 -26.615 1.00 93.06 531 ASN A O 1
ATOM 4333 N N . GLU A 1 532 ? 27.346 -2.921 -27.913 1.00 95.38 532 GLU A N 1
ATOM 4334 C CA . GLU A 1 532 ? 26.577 -1.882 -27.211 1.00 95.38 532 GLU A CA 1
ATOM 4335 C C . GLU A 1 532 ? 25.309 -2.416 -26.527 1.00 95.38 532 GLU A C 1
ATOM 4337 O O . GLU A 1 532 ? 24.467 -3.085 -27.140 1.00 95.38 532 GLU A O 1
ATOM 4342 N N . ILE A 1 533 ? 25.136 -2.041 -25.255 1.00 97.88 533 ILE A N 1
ATOM 4343 C CA . ILE A 1 533 ? 23.878 -2.171 -24.503 1.00 97.88 533 ILE A CA 1
ATOM 4344 C C . ILE A 1 533 ? 23.338 -0.770 -24.222 1.00 97.88 533 ILE A C 1
ATOM 4346 O O . ILE A 1 533 ? 24.058 0.083 -23.712 1.00 97.88 533 ILE A O 1
ATOM 4350 N N . LEU A 1 534 ? 22.067 -0.540 -24.541 1.00 98.19 534 LEU A N 1
ATOM 4351 C CA . LEU A 1 534 ? 21.359 0.714 -24.297 1.00 98.19 534 LEU A CA 1
ATOM 4352 C C . LEU A 1 534 ? 20.463 0.587 -23.059 1.00 98.19 534 LEU A C 1
ATOM 4354 O O . LEU A 1 534 ? 19.758 -0.411 -22.895 1.00 98.19 534 LEU A O 1
ATOM 4358 N N . ILE A 1 535 ? 20.476 1.611 -22.204 1.00 98.38 535 ILE A N 1
ATOM 4359 C CA . ILE A 1 535 ? 19.700 1.705 -20.965 1.00 98.38 535 ILE A CA 1
ATOM 4360 C C . ILE A 1 535 ? 18.720 2.873 -21.106 1.00 98.38 535 ILE A C 1
ATOM 4362 O O . ILE A 1 535 ? 19.113 4.041 -21.136 1.00 98.38 535 ILE A O 1
ATOM 4366 N N . PHE A 1 536 ? 17.431 2.551 -21.201 1.00 98.25 536 PHE A N 1
ATOM 4367 C CA . PHE A 1 536 ? 16.363 3.473 -21.578 1.00 98.25 536 PHE A CA 1
ATOM 4368 C C . PHE A 1 536 ? 15.541 3.917 -20.364 1.00 98.25 536 PHE A C 1
ATOM 4370 O O . PHE A 1 536 ? 15.077 3.086 -19.577 1.00 98.25 536 PHE A O 1
ATOM 4377 N N . GLY A 1 537 ? 15.267 5.222 -20.273 1.00 97.88 537 GLY A N 1
ATOM 4378 C CA . GLY A 1 537 ? 14.231 5.780 -19.400 1.00 97.88 537 GLY A CA 1
ATOM 4379 C C . GLY A 1 537 ? 14.368 5.370 -17.929 1.00 97.88 537 GLY A C 1
ATOM 4380 O O . GLY A 1 537 ? 15.460 5.392 -17.363 1.00 97.88 537 GLY A O 1
ATOM 4381 N N . GLY A 1 538 ? 13.253 5.016 -17.299 1.00 97.56 538 GLY A N 1
ATOM 4382 C CA . GLY A 1 538 ? 13.164 4.674 -15.883 1.00 97.56 538 GLY A CA 1
ATOM 4383 C C . GLY A 1 538 ? 12.745 5.854 -15.011 1.00 97.56 538 GLY A C 1
ATOM 4384 O O . GLY A 1 538 ? 12.106 6.805 -15.461 1.00 97.56 538 GLY A O 1
ATOM 4385 N N . TYR A 1 539 ? 13.077 5.779 -13.730 1.00 96.94 539 TYR A N 1
ATOM 4386 C CA . TYR A 1 539 ? 12.754 6.758 -12.703 1.00 96.94 539 TYR A CA 1
ATOM 4387 C C . TYR A 1 539 ? 14.007 7.178 -11.947 1.00 96.94 539 TYR A C 1
ATOM 4389 O O . TYR A 1 539 ? 14.838 6.342 -11.607 1.00 96.94 539 TYR A O 1
ATOM 4397 N N . ASN A 1 540 ? 14.085 8.461 -11.616 1.00 96.25 540 ASN A N 1
ATOM 4398 C CA . ASN A 1 540 ? 15.035 9.044 -10.680 1.00 96.25 540 ASN A CA 1
ATOM 4399 C C . ASN A 1 540 ? 14.262 9.989 -9.737 1.00 96.25 540 ASN A C 1
ATOM 4401 O O . ASN A 1 540 ? 13.377 10.719 -10.180 1.00 96.25 540 ASN A O 1
ATOM 4405 N N . LYS A 1 541 ? 14.584 9.985 -8.440 1.00 86.38 541 LYS A N 1
ATOM 4406 C CA . LYS A 1 541 ? 13.869 10.740 -7.390 1.00 86.38 541 LYS A CA 1
ATOM 4407 C C . LYS A 1 541 ? 13.817 12.257 -7.609 1.00 86.38 541 LYS A C 1
ATOM 4409 O O . LYS A 1 541 ? 12.870 12.890 -7.154 1.00 86.38 541 LYS A O 1
ATOM 4414 N N . GLU A 1 542 ? 14.802 12.829 -8.298 1.00 86.50 542 GLU A N 1
ATOM 4415 C CA . GLU A 1 542 ? 14.907 14.271 -8.564 1.00 86.50 542 GLU A CA 1
ATOM 4416 C C . GLU A 1 542 ? 14.332 14.636 -9.939 1.00 86.50 542 GLU A C 1
ATOM 4418 O O . GLU A 1 542 ? 13.601 15.613 -10.080 1.00 86.50 542 GLU A O 1
ATOM 4423 N N . LYS A 1 543 ? 14.638 13.825 -10.960 1.00 88.75 543 LYS A N 1
ATOM 4424 C CA . LYS A 1 543 ? 14.274 14.073 -12.369 1.00 88.75 543 LYS A CA 1
ATOM 4425 C C . LYS A 1 543 ? 12.910 13.482 -12.764 1.00 88.75 543 LYS A C 1
ATOM 4427 O O . LYS A 1 543 ? 12.388 13.788 -13.835 1.00 88.75 543 LYS A O 1
ATOM 4432 N N . GLY A 1 544 ? 12.313 12.651 -11.909 1.00 91.62 544 GLY A N 1
ATOM 4433 C CA . GLY A 1 544 ? 11.061 11.942 -12.164 1.00 91.62 544 GLY A CA 1
ATOM 4434 C C . GLY A 1 544 ? 11.228 10.786 -13.155 1.00 91.62 544 GLY A C 1
ATOM 4435 O O . GLY A 1 544 ? 12.243 10.095 -13.164 1.00 91.62 544 GLY A O 1
ATOM 4436 N N . THR A 1 545 ? 10.210 10.549 -13.988 1.00 95.81 545 THR A N 1
ATOM 4437 C CA . THR A 1 545 ? 10.301 9.581 -15.098 1.00 95.81 545 THR A CA 1
ATOM 4438 C C . THR A 1 545 ? 11.166 10.153 -16.226 1.00 95.81 545 THR A C 1
ATOM 4440 O O . THR A 1 545 ? 10.927 11.283 -16.662 1.00 95.81 545 THR A O 1
ATOM 4443 N N . LEU A 1 546 ? 12.151 9.372 -16.675 1.00 96.94 546 LEU A N 1
ATOM 4444 C CA . LEU A 1 546 ? 13.226 9.767 -17.587 1.00 96.94 546 LEU A CA 1
ATOM 4445 C C . LEU A 1 546 ? 12.892 9.484 -19.061 1.00 96.94 546 LEU A C 1
ATOM 4447 O O . LEU A 1 546 ? 12.256 8.486 -19.393 1.00 96.94 546 LEU A O 1
ATOM 4451 N N . ASP A 1 547 ? 13.379 10.358 -19.941 1.00 97.19 547 ASP A N 1
ATOM 4452 C CA . ASP A 1 547 ? 13.435 10.206 -21.403 1.00 97.19 547 ASP A CA 1
ATOM 4453 C C . ASP A 1 547 ? 14.828 9.768 -21.904 1.00 97.19 547 ASP A C 1
ATOM 4455 O O . ASP A 1 547 ? 14.971 9.332 -23.045 1.00 97.19 547 ASP A O 1
ATOM 4459 N N . SER A 1 548 ? 15.858 9.898 -21.063 1.00 97.06 548 SER A N 1
ATOM 4460 C CA . SER A 1 548 ? 17.264 9.739 -21.431 1.00 97.06 548 SER A CA 1
ATOM 4461 C C . SER A 1 548 ? 17.680 8.289 -21.673 1.00 97.06 548 SER A C 1
ATOM 4463 O O . SER A 1 548 ? 17.344 7.382 -20.900 1.00 97.06 548 SER A O 1
ATOM 4465 N N . ILE A 1 549 ? 18.496 8.098 -22.711 1.00 97.81 549 ILE A N 1
ATOM 4466 C CA . ILE A 1 549 ? 19.110 6.819 -23.068 1.00 97.81 549 ILE A CA 1
ATOM 4467 C C . ILE A 1 549 ? 20.625 6.930 -22.850 1.00 97.81 549 ILE A C 1
ATOM 4469 O O . ILE A 1 549 ? 21.285 7.806 -23.413 1.00 97.81 549 ILE A O 1
ATOM 4473 N N . GLU A 1 550 ? 21.171 6.051 -22.016 1.00 97.50 550 GLU A N 1
ATOM 4474 C CA . GLU A 1 550 ? 22.619 5.858 -21.844 1.00 97.50 550 GLU A CA 1
ATOM 4475 C C . GLU A 1 550 ? 23.065 4.599 -22.594 1.00 97.50 550 GLU A C 1
ATOM 4477 O O . GLU A 1 550 ? 22.252 3.706 -22.844 1.00 97.50 550 GLU A O 1
ATOM 4482 N N . ARG A 1 551 ? 24.352 4.513 -22.937 1.00 96.88 551 ARG A N 1
ATOM 4483 C CA . ARG A 1 551 ? 24.957 3.314 -23.523 1.00 96.88 551 ARG A CA 1
ATOM 4484 C C . ARG A 1 551 ? 26.122 2.802 -22.691 1.00 96.88 551 ARG A C 1
ATOM 4486 O O . ARG A 1 551 ? 26.879 3.584 -22.124 1.00 96.88 551 ARG A O 1
ATOM 4493 N N . TYR A 1 552 ? 26.267 1.485 -22.676 1.00 98.31 552 TYR A N 1
ATOM 4494 C CA . TYR A 1 552 ? 27.419 0.766 -22.157 1.00 98.31 552 TYR A CA 1
ATOM 4495 C C . TYR A 1 552 ? 28.164 0.103 -23.320 1.00 98.31 552 TYR A C 1
ATOM 4497 O O . TYR A 1 552 ? 27.586 -0.703 -24.056 1.00 98.31 552 TYR A O 1
ATOM 4505 N N . LEU A 1 553 ? 29.438 0.460 -23.472 1.00 97.44 553 LEU A N 1
ATOM 4506 C CA . LEU A 1 553 ? 30.367 -0.087 -24.456 1.00 97.44 553 LEU A CA 1
ATOM 4507 C C . LEU A 1 553 ? 31.061 -1.306 -23.833 1.00 97.44 553 LEU A C 1
ATOM 4509 O O . LEU A 1 553 ? 31.868 -1.168 -22.911 1.00 97.44 553 LEU A O 1
ATOM 4513 N N . ILE A 1 554 ? 30.731 -2.503 -24.318 1.00 95.88 554 ILE A N 1
ATOM 4514 C CA . ILE A 1 554 ? 31.124 -3.783 -23.713 1.00 95.88 554 ILE A CA 1
ATOM 4515 C C . ILE A 1 554 ? 32.640 -3.983 -23.762 1.00 95.88 554 ILE A C 1
ATOM 4517 O O . ILE A 1 554 ? 33.229 -4.352 -22.747 1.00 95.88 554 ILE A O 1
ATOM 4521 N N . ASN A 1 555 ? 33.266 -3.720 -24.912 1.00 94.75 555 ASN A N 1
ATOM 4522 C CA . ASN A 1 555 ? 34.702 -3.937 -25.110 1.00 94.75 555 ASN A CA 1
ATOM 4523 C C . ASN A 1 555 ? 35.571 -2.862 -24.430 1.00 94.75 555 ASN A C 1
ATOM 4525 O O . ASN A 1 555 ? 36.722 -3.130 -24.102 1.00 94.75 555 ASN A O 1
ATOM 4529 N N . GLU A 1 556 ? 35.025 -1.662 -24.200 1.00 96.19 556 GLU A N 1
ATOM 4530 C CA . GLU A 1 556 ? 35.705 -0.558 -23.499 1.00 96.19 556 GLU A CA 1
ATOM 4531 C C . GLU A 1 556 ? 35.440 -0.550 -21.981 1.00 96.19 556 GLU A C 1
ATOM 4533 O O . GLU A 1 556 ? 36.118 0.175 -21.257 1.00 96.19 556 GLU A O 1
ATOM 4538 N N . ASN A 1 557 ? 34.456 -1.321 -21.492 1.00 95.38 557 ASN A N 1
ATOM 4539 C CA . ASN A 1 557 ? 33.932 -1.257 -20.119 1.00 95.38 557 ASN A CA 1
ATOM 4540 C C . ASN A 1 557 ? 33.605 0.198 -19.705 1.00 95.38 557 ASN A C 1
ATOM 4542 O O . ASN A 1 557 ? 34.136 0.733 -18.729 1.00 95.38 557 ASN A O 1
ATOM 4546 N N . LYS A 1 558 ? 32.768 0.875 -20.499 1.00 95.88 558 LYS A N 1
ATOM 4547 C CA . LYS A 1 558 ? 32.588 2.334 -20.422 1.00 95.88 558 LYS A CA 1
ATOM 4548 C C . LYS A 1 558 ? 31.137 2.758 -20.634 1.00 95.88 558 LYS A C 1
ATOM 4550 O O . LYS A 1 558 ? 30.461 2.240 -21.518 1.00 95.88 558 LYS A O 1
ATOM 4555 N N . PHE A 1 559 ? 30.683 3.729 -19.841 1.00 97.56 559 PHE A N 1
ATOM 4556 C CA . PHE A 1 559 ? 29.360 4.346 -19.953 1.00 97.56 559 PHE A CA 1
ATOM 4557 C C . PHE A 1 559 ? 29.426 5.692 -20.679 1.00 97.56 559 PHE A C 1
ATOM 4559 O O . PHE A 1 559 ? 30.346 6.479 -20.458 1.00 97.56 559 PHE A O 1
ATOM 4566 N N . GLU A 1 560 ? 28.431 5.972 -21.520 1.00 95.00 560 GLU A N 1
ATOM 4567 C CA . GLU A 1 560 ? 28.281 7.244 -22.233 1.00 95.00 560 GLU A CA 1
ATOM 4568 C C . GLU A 1 560 ? 26.808 7.676 -22.317 1.00 95.00 560 GLU A C 1
ATOM 4570 O O . GLU A 1 560 ? 25.897 6.851 -22.426 1.00 95.00 560 GLU A O 1
ATOM 4575 N N . VAL A 1 561 ? 26.561 8.989 -22.325 1.00 88.38 561 VAL A N 1
ATOM 4576 C CA . VAL A 1 561 ? 25.233 9.548 -22.625 1.00 88.38 561 VAL A CA 1
ATOM 4577 C C . VAL A 1 561 ? 25.011 9.509 -24.136 1.00 88.38 561 VAL A C 1
ATOM 4579 O O . VAL A 1 561 ? 25.873 9.953 -24.892 1.00 88.38 561 VAL A O 1
ATOM 4582 N N . THR A 1 562 ? 23.852 9.028 -24.592 1.00 92.25 562 THR A N 1
ATOM 4583 C CA . THR A 1 562 ? 23.472 9.163 -26.006 1.00 92.25 562 THR A CA 1
ATOM 4584 C C . THR A 1 562 ? 22.690 10.459 -26.227 1.00 92.25 562 THR A C 1
ATOM 4586 O O . THR A 1 562 ? 21.950 10.912 -25.354 1.00 92.25 562 THR A O 1
ATOM 4589 N N . ASN A 1 563 ? 22.787 11.032 -27.429 1.00 91.31 563 ASN A N 1
ATOM 4590 C CA . ASN A 1 563 ? 21.947 12.168 -27.828 1.00 91.31 563 ASN A CA 1
ATOM 4591 C C . ASN A 1 563 ? 20.504 11.748 -28.186 1.00 91.31 563 ASN A C 1
ATOM 4593 O O . ASN A 1 563 ? 19.692 12.599 -28.542 1.00 91.31 563 ASN A O 1
ATOM 4597 N N . ILE A 1 564 ? 20.184 10.450 -28.111 1.00 95.19 564 ILE A N 1
ATOM 4598 C CA . ILE A 1 564 ? 18.860 9.900 -28.412 1.00 95.19 564 ILE A CA 1
ATOM 4599 C C . ILE A 1 564 ? 18.001 9.962 -27.143 1.00 95.19 564 ILE A C 1
ATOM 4601 O O . ILE A 1 564 ? 18.461 9.685 -26.032 1.00 95.19 564 ILE A O 1
ATOM 4605 N N . LYS A 1 565 ? 16.725 10.309 -27.308 1.00 96.12 565 LYS A N 1
ATOM 4606 C CA . LYS A 1 565 ? 15.734 10.354 -26.231 1.00 96.12 565 LYS A CA 1
ATOM 4607 C C . LYS A 1 565 ? 14.460 9.639 -26.641 1.00 96.12 565 LYS A C 1
ATOM 4609 O O . LYS A 1 565 ? 14.058 9.703 -27.799 1.00 96.12 565 LYS A O 1
ATOM 4614 N N . LEU A 1 566 ? 13.800 9.016 -25.670 1.00 97.25 566 LEU A N 1
ATOM 4615 C CA . LEU A 1 566 ? 12.441 8.509 -25.836 1.00 97.25 566 LEU A CA 1
ATOM 4616 C C . LEU A 1 566 ? 11.481 9.679 -26.150 1.00 97.25 566 LEU A C 1
ATOM 4618 O O . LEU A 1 566 ? 11.516 10.675 -25.421 1.00 97.25 566 LEU A O 1
ATOM 4622 N N . PRO A 1 567 ? 10.582 9.568 -27.152 1.00 96.38 567 PRO A N 1
ATOM 4623 C CA . PRO A 1 567 ? 9.597 10.614 -27.463 1.00 96.38 567 PRO A CA 1
ATOM 4624 C C . PRO A 1 567 ? 8.665 10.956 -26.292 1.00 96.38 567 PRO A C 1
ATOM 4626 O O . PRO A 1 567 ? 8.180 12.081 -26.182 1.00 96.38 567 PRO A O 1
ATOM 4629 N N . ILE A 1 568 ? 8.442 9.995 -25.389 1.00 94.94 568 ILE A N 1
ATOM 4630 C CA . ILE A 1 568 ? 7.793 10.198 -24.092 1.00 94.94 568 ILE A CA 1
ATOM 4631 C C . ILE A 1 568 ? 8.631 9.549 -22.976 1.00 94.94 568 ILE A C 1
ATOM 4633 O O . ILE A 1 568 ? 9.174 8.465 -23.183 1.00 94.94 568 ILE A O 1
ATOM 4637 N N . PRO A 1 569 ? 8.728 10.150 -21.775 1.00 97.00 569 PRO A N 1
ATOM 4638 C CA . PRO A 1 569 ? 9.398 9.520 -20.639 1.00 97.00 569 PRO A CA 1
ATOM 4639 C C . PRO A 1 569 ? 8.638 8.274 -20.159 1.00 97.00 569 PRO A C 1
ATOM 4641 O O . PRO A 1 569 ? 7.445 8.374 -19.856 1.00 97.00 569 PRO A O 1
ATOM 4644 N N . LEU A 1 570 ? 9.328 7.134 -20.037 1.00 96.56 570 LEU A N 1
ATOM 4645 C CA . LEU A 1 570 ? 8.747 5.827 -19.683 1.00 96.56 570 LEU A CA 1
ATOM 4646 C C . LEU A 1 570 ? 9.495 5.138 -18.537 1.00 96.56 570 LEU A C 1
ATOM 4648 O O . LEU A 1 570 ? 10.695 5.334 -18.360 1.00 96.56 570 LEU A O 1
ATOM 4652 N N . ARG A 1 571 ? 8.786 4.286 -17.788 1.00 95.44 571 ARG A N 1
ATOM 4653 C CA . ARG A 1 571 ? 9.329 3.342 -16.793 1.00 95.44 571 ARG A CA 1
ATOM 4654 C C . ARG A 1 571 ? 8.452 2.086 -16.675 1.00 95.44 571 ARG A C 1
ATOM 4656 O O . ARG A 1 571 ? 7.277 2.152 -17.027 1.00 95.44 571 ARG A O 1
ATOM 4663 N N . ARG A 1 572 ? 8.997 0.966 -16.182 1.00 93.06 572 ARG A N 1
ATOM 4664 C CA . ARG A 1 572 ? 8.331 -0.362 -16.161 1.00 93.06 572 ARG A CA 1
ATOM 4665 C C . ARG A 1 572 ? 7.797 -0.774 -17.554 1.00 93.06 572 ARG A C 1
ATOM 4667 O O . ARG A 1 572 ? 6.630 -1.131 -17.709 1.00 93.06 572 ARG A O 1
ATOM 4674 N N . PHE A 1 573 ? 8.639 -0.624 -18.576 1.00 94.88 573 PHE A N 1
ATOM 4675 C CA . PHE A 1 573 ? 8.357 -0.900 -19.993 1.00 94.88 573 PHE A CA 1
ATOM 4676 C C . PHE A 1 573 ? 9.353 -1.923 -20.540 1.00 94.88 573 PHE A C 1
ATOM 4678 O O . PHE A 1 573 ? 10.439 -2.077 -19.981 1.00 94.88 573 PHE A O 1
ATOM 4685 N N . MET A 1 574 ? 9.012 -2.563 -21.659 1.00 93.06 574 MET A N 1
ATOM 4686 C CA . MET A 1 574 ? 9.902 -3.507 -22.333 1.00 93.06 574 MET A CA 1
ATOM 4687 C C . MET A 1 574 ? 10.622 -2.839 -23.507 1.00 93.06 574 MET A C 1
ATOM 4689 O O . MET A 1 574 ? 10.043 -2.007 -24.211 1.00 93.06 574 MET A O 1
ATOM 4693 N N . VAL A 1 575 ? 11.874 -3.235 -23.745 1.00 95.00 575 VAL A N 1
ATOM 4694 C CA . VAL A 1 575 ? 12.597 -2.945 -24.990 1.00 95.00 575 VAL A CA 1
ATOM 4695 C C . VAL A 1 575 ? 13.195 -4.242 -25.512 1.00 95.00 575 VAL A C 1
ATOM 4697 O O . VAL A 1 575 ? 13.959 -4.891 -24.805 1.00 95.00 575 VAL A O 1
ATOM 4700 N N . VAL A 1 576 ? 12.850 -4.614 -26.744 1.00 91.31 576 VAL A N 1
ATOM 4701 C CA . VAL A 1 576 ? 13.280 -5.870 -27.373 1.00 91.31 576 VAL A CA 1
ATOM 4702 C C . VAL A 1 576 ? 13.991 -5.588 -28.694 1.00 91.31 576 VAL A C 1
ATOM 4704 O O . VAL A 1 576 ? 13.504 -4.816 -29.522 1.00 91.31 576 VAL A O 1
ATOM 4707 N N . ARG A 1 577 ? 15.156 -6.207 -28.910 1.00 90.88 577 ARG A N 1
ATOM 4708 C CA . ARG A 1 577 ? 15.907 -6.085 -30.164 1.00 90.88 577 ARG A CA 1
ATOM 4709 C C . ARG A 1 577 ? 15.247 -6.950 -31.232 1.00 90.88 577 ARG A C 1
ATOM 4711 O O . ARG A 1 577 ? 15.065 -8.150 -31.029 1.00 90.88 577 ARG A O 1
ATOM 4718 N N . VAL A 1 578 ? 14.926 -6.347 -32.373 1.00 86.62 578 VAL A N 1
ATOM 4719 C CA . VAL A 1 578 ? 14.256 -7.017 -33.502 1.00 86.62 578 VAL A CA 1
ATOM 4720 C C . VAL A 1 578 ? 15.227 -7.439 -34.607 1.00 86.62 578 VAL A C 1
ATOM 4722 O O . VAL A 1 578 ? 15.009 -8.465 -35.243 1.00 86.62 578 VAL A O 1
ATOM 4725 N N . SER A 1 579 ? 16.324 -6.703 -34.783 1.00 83.94 579 SER A N 1
ATOM 4726 C CA . SER A 1 579 ? 17.475 -7.053 -35.631 1.00 83.94 579 SER A CA 1
ATOM 4727 C C . SER A 1 579 ? 18.708 -6.263 -35.162 1.00 83.94 579 SER A C 1
ATOM 4729 O O . SER A 1 579 ? 18.622 -5.518 -34.180 1.00 83.94 579 SER A O 1
ATOM 4731 N N . ASN A 1 580 ? 19.871 -6.392 -35.817 1.00 84.12 580 ASN A N 1
ATOM 4732 C CA . ASN A 1 580 ? 20.981 -5.464 -35.558 1.00 84.12 580 ASN A CA 1
ATOM 4733 C C . ASN A 1 580 ? 20.526 -3.998 -35.695 1.00 84.12 580 ASN A C 1
ATOM 4735 O O . ASN A 1 580 ? 19.787 -3.647 -36.616 1.00 84.12 580 ASN A O 1
ATOM 4739 N N . ASN A 1 581 ? 20.952 -3.150 -34.754 1.00 89.56 581 ASN A N 1
ATOM 4740 C CA . ASN A 1 581 ? 20.667 -1.711 -34.709 1.00 89.56 581 ASN A CA 1
ATOM 4741 C C . ASN A 1 581 ? 19.175 -1.305 -34.679 1.00 89.56 581 ASN A C 1
ATOM 4743 O O . ASN A 1 581 ? 18.865 -0.120 -34.799 1.00 89.56 581 ASN A O 1
ATOM 4747 N N . ASN A 1 582 ? 18.245 -2.243 -34.454 1.00 91.12 582 ASN A N 1
ATOM 4748 C CA . ASN A 1 582 ? 16.807 -1.966 -34.397 1.00 91.12 582 ASN A CA 1
ATOM 4749 C C . ASN A 1 582 ? 16.157 -2.592 -33.151 1.00 91.12 582 ASN A C 1
ATOM 4751 O O . ASN A 1 582 ? 16.335 -3.780 -32.868 1.00 91.12 582 ASN A O 1
ATOM 4755 N N . ALA A 1 583 ? 15.346 -1.815 -32.430 1.00 93.62 583 ALA A N 1
ATOM 4756 C CA . ALA A 1 583 ? 14.621 -2.284 -31.244 1.00 93.62 583 ALA A CA 1
ATOM 4757 C C . ALA A 1 583 ? 13.196 -1.716 -31.166 1.00 93.62 583 ALA A C 1
ATOM 4759 O O . ALA A 1 583 ? 12.960 -0.571 -31.553 1.00 93.62 583 ALA A O 1
ATOM 4760 N N . LEU A 1 584 ? 12.261 -2.501 -30.627 1.00 93.50 584 LEU A N 1
ATOM 4761 C CA . LEU A 1 584 ? 10.908 -2.057 -30.286 1.00 93.50 584 LEU A CA 1
ATOM 4762 C C . LEU A 1 584 ? 10.832 -1.686 -28.804 1.00 93.50 584 LEU A C 1
ATOM 4764 O O . LEU A 1 584 ? 11.285 -2.441 -27.946 1.00 93.50 584 LEU A O 1
ATOM 4768 N N . ILE A 1 585 ? 10.231 -0.535 -28.519 1.00 95.56 585 ILE A N 1
ATOM 4769 C CA . ILE A 1 585 ? 9.998 0.037 -27.189 1.00 95.56 585 ILE A CA 1
ATOM 4770 C C . ILE A 1 585 ? 8.492 -0.036 -26.934 1.00 95.56 585 ILE A C 1
ATOM 4772 O O . ILE A 1 585 ? 7.719 0.560 -27.684 1.00 95.56 585 ILE A O 1
ATOM 4776 N N . LEU A 1 586 ? 8.070 -0.778 -25.910 1.00 93.12 586 LEU A N 1
ATOM 4777 C CA . LEU A 1 586 ? 6.692 -1.256 -25.762 1.00 93.12 586 LEU A CA 1
ATOM 4778 C C . LEU A 1 586 ? 6.096 -0.883 -24.394 1.00 93.12 586 LEU A C 1
ATOM 4780 O O . LEU A 1 586 ? 6.562 -1.346 -23.350 1.00 93.12 586 LEU A O 1
ATOM 4784 N N . GLY A 1 587 ? 5.013 -0.098 -24.418 1.00 91.44 587 GLY A N 1
ATOM 4785 C CA . GLY A 1 587 ? 4.105 0.102 -23.285 1.00 91.44 587 GLY A CA 1
ATOM 4786 C C . GLY A 1 587 ? 4.711 0.805 -22.063 1.00 91.44 587 GLY A C 1
ATOM 4787 O O . GLY A 1 587 ? 5.392 1.824 -22.177 1.00 91.44 587 GLY A O 1
ATOM 4788 N N . GLY A 1 588 ? 4.397 0.285 -20.874 1.00 91.94 588 GLY A N 1
ATOM 4789 C CA . GLY A 1 588 ? 4.843 0.769 -19.567 1.00 91.94 588 GLY A CA 1
ATOM 4790 C C . GLY A 1 588 ? 4.081 1.968 -19.010 1.00 91.94 588 GLY A C 1
ATOM 4791 O O . GLY A 1 588 ? 2.922 2.211 -19.340 1.00 91.94 588 GLY A O 1
ATOM 4792 N N . LEU A 1 589 ? 4.730 2.709 -18.111 1.00 88.69 589 LEU A N 1
ATOM 4793 C CA . LEU A 1 589 ? 4.155 3.825 -17.359 1.00 88.69 589 LEU A CA 1
ATOM 4794 C C . LEU A 1 589 ? 4.829 5.147 -17.729 1.00 88.69 589 LEU A C 1
ATOM 4796 O O . LEU A 1 589 ? 6.052 5.274 -17.653 1.00 88.69 589 LEU A O 1
ATOM 4800 N N . THR A 1 590 ? 4.028 6.163 -18.049 1.00 89.00 590 THR A N 1
ATOM 4801 C CA . THR A 1 590 ? 4.527 7.526 -18.288 1.00 89.00 590 THR A CA 1
ATOM 4802 C C . THR A 1 590 ? 4.716 8.308 -16.974 1.00 89.00 590 THR A C 1
ATOM 4804 O O . THR A 1 590 ? 4.549 7.782 -15.862 1.00 89.00 590 THR A O 1
ATOM 4807 N N . LYS A 1 591 ? 5.046 9.605 -17.074 1.00 79.50 591 LYS A N 1
ATOM 4808 C CA . LYS A 1 591 ? 4.879 10.565 -15.964 1.00 79.50 591 LYS A CA 1
ATOM 4809 C C . LYS A 1 591 ? 3.452 10.460 -15.386 1.00 79.50 591 LYS A C 1
ATOM 4811 O O . LYS A 1 591 ? 2.490 10.290 -16.126 1.00 79.50 591 LYS A O 1
ATOM 4816 N N . PHE A 1 592 ? 3.319 10.548 -14.059 1.00 68.88 592 PHE A N 1
ATOM 4817 C CA . PHE A 1 592 ? 2.053 10.337 -13.318 1.00 68.88 592 PHE A CA 1
ATOM 4818 C C . PHE A 1 592 ? 1.434 8.928 -13.456 1.00 68.88 592 PHE A C 1
ATOM 4820 O O . PHE A 1 592 ? 0.230 8.747 -13.269 1.00 68.88 592 PHE A O 1
ATOM 4827 N N . SER A 1 593 ? 2.263 7.937 -13.812 1.00 77.62 593 SER A N 1
ATOM 4828 C CA . SER A 1 593 ? 1.928 6.503 -13.814 1.00 77.62 593 SER A CA 1
ATOM 4829 C C . SER A 1 593 ? 0.744 6.115 -14.701 1.00 77.62 593 SER A C 1
ATOM 4831 O O . SER A 1 593 ? 0.107 5.088 -14.469 1.00 77.62 593 SER A O 1
ATOM 4833 N N . LYS A 1 594 ? 0.444 6.908 -15.737 1.00 82.31 594 LYS A N 1
ATOM 4834 C CA . LYS A 1 594 ? -0.539 6.516 -16.746 1.00 82.31 594 LYS A CA 1
ATOM 4835 C C . LYS A 1 594 ? 0.035 5.375 -17.588 1.00 82.31 594 LYS A C 1
ATOM 4837 O O . LYS A 1 594 ? 1.136 5.507 -18.129 1.00 82.31 594 LYS A O 1
ATOM 4842 N N . GLU A 1 595 ? -0.729 4.292 -17.699 1.00 88.81 595 GLU A N 1
ATOM 4843 C CA . GLU A 1 595 ? -0.434 3.151 -18.567 1.00 88.81 595 GLU A CA 1
ATOM 4844 C C . GLU A 1 595 ? -0.355 3.610 -20.036 1.00 88.81 595 GLU A C 1
ATOM 4846 O O . GLU A 1 595 ? -1.231 4.320 -20.537 1.00 88.81 595 GLU A O 1
ATOM 4851 N N . SER A 1 596 ? 0.732 3.245 -20.711 1.00 88.88 596 SER A N 1
ATOM 4852 C CA . SER A 1 596 ? 1.035 3.611 -22.092 1.00 88.88 596 SER A CA 1
ATOM 4853 C C . SER A 1 596 ? 0.620 2.493 -23.044 1.00 88.88 596 SER A C 1
ATOM 4855 O O . SER A 1 596 ? 1.008 1.343 -22.856 1.00 88.88 596 SER A O 1
ATOM 4857 N N . GLN A 1 597 ? -0.127 2.845 -24.090 1.00 91.25 597 GLN A N 1
ATOM 4858 C CA . GLN A 1 597 ? -0.368 1.996 -25.266 1.00 91.25 597 GLN A CA 1
ATOM 4859 C C . GLN A 1 597 ? 0.696 2.198 -26.358 1.00 91.25 597 GLN A C 1
ATOM 4861 O O . GLN A 1 597 ? 0.713 1.470 -27.345 1.00 91.25 597 GLN A O 1
ATOM 4866 N N . LYS A 1 598 ? 1.561 3.210 -26.223 1.00 91.62 598 LYS A N 1
ATOM 4867 C CA . LYS A 1 598 ? 2.473 3.626 -27.292 1.00 91.62 598 LYS A CA 1
ATOM 4868 C C . LYS A 1 598 ? 3.554 2.579 -27.544 1.00 91.62 598 LYS A C 1
ATOM 4870 O O . LYS A 1 598 ? 4.091 1.988 -26.603 1.00 91.62 598 LYS A O 1
ATOM 4875 N N . VAL A 1 599 ? 3.889 2.419 -28.821 1.00 92.69 599 VAL A N 1
ATOM 4876 C CA . VAL A 1 599 ? 4.999 1.596 -29.296 1.00 92.69 599 VAL A CA 1
ATOM 4877 C C . VAL A 1 599 ? 5.889 2.453 -30.176 1.00 92.69 599 VAL A C 1
ATOM 4879 O O . VAL A 1 599 ? 5.397 3.229 -30.995 1.00 92.69 599 VAL A O 1
ATOM 4882 N N . PHE A 1 600 ? 7.199 2.303 -30.018 1.00 94.88 600 PHE A N 1
ATOM 4883 C CA . PHE A 1 600 ? 8.176 2.994 -30.847 1.00 94.88 600 PHE A CA 1
ATOM 4884 C C . PHE A 1 600 ? 9.207 2.020 -31.408 1.00 94.88 600 PHE A C 1
ATOM 4886 O O . PHE A 1 600 ? 9.571 1.050 -30.743 1.00 94.88 600 PHE A O 1
ATOM 4893 N N . LYS A 1 601 ? 9.724 2.312 -32.600 1.00 94.44 601 LYS A N 1
ATOM 4894 C CA . LYS A 1 601 ? 10.893 1.655 -33.182 1.00 94.44 601 LYS A CA 1
ATOM 4895 C C . LYS A 1 601 ? 12.102 2.581 -33.068 1.00 94.44 601 LYS A C 1
ATOM 4897 O O . LYS A 1 601 ? 12.069 3.690 -33.591 1.00 94.44 601 LYS A O 1
ATOM 4902 N N . LEU A 1 602 ? 13.166 2.121 -32.416 1.00 95.25 602 LEU A N 1
ATOM 4903 C CA . LEU A 1 602 ? 14.499 2.718 -32.516 1.00 95.25 602 LEU A CA 1
ATOM 4904 C C . LEU A 1 602 ? 15.171 2.223 -33.801 1.00 95.25 602 LEU A C 1
ATOM 4906 O O . LEU A 1 602 ? 15.310 1.012 -33.982 1.00 95.25 602 LEU A O 1
ATOM 4910 N N . GLU A 1 603 ? 15.648 3.150 -34.629 1.00 94.25 603 GLU A N 1
ATOM 4911 C CA . GLU A 1 603 ? 16.552 2.884 -35.755 1.00 94.25 603 GLU A CA 1
ATOM 4912 C C . GLU A 1 603 ? 17.915 3.518 -35.430 1.00 94.25 603 GLU A C 1
ATOM 4914 O O . GLU A 1 603 ? 18.152 4.706 -35.664 1.00 94.25 603 GLU A O 1
ATOM 4919 N N . TYR A 1 604 ? 18.796 2.739 -34.793 1.00 93.81 604 TYR A N 1
ATOM 4920 C CA . TYR A 1 604 ? 19.946 3.264 -34.047 1.00 93.81 604 TYR A CA 1
ATOM 4921 C C . TYR A 1 604 ? 20.981 3.972 -34.931 1.00 93.81 604 TYR A C 1
ATOM 4923 O O . TYR A 1 604 ? 21.467 5.036 -34.553 1.00 93.81 604 TYR A O 1
ATOM 4931 N N . ASP A 1 605 ? 21.242 3.453 -36.136 1.00 91.62 605 ASP A N 1
ATOM 4932 C CA . ASP A 1 605 ? 22.178 4.063 -37.095 1.00 91.62 605 ASP A CA 1
ATOM 4933 C C . ASP A 1 605 ? 21.721 5.454 -37.559 1.00 91.62 605 ASP A C 1
ATOM 4935 O O . ASP A 1 605 ? 22.535 6.369 -37.706 1.00 91.62 605 ASP A O 1
ATOM 4939 N N . LYS A 1 606 ? 20.403 5.641 -37.726 1.00 93.31 606 LYS A N 1
ATOM 4940 C CA . LYS A 1 606 ? 19.792 6.945 -38.031 1.00 93.31 606 LYS A CA 1
ATOM 4941 C C . LYS A 1 606 ? 19.687 7.853 -36.805 1.00 93.31 606 LYS A C 1
ATOM 4943 O O . LYS A 1 606 ? 19.570 9.064 -36.956 1.00 93.31 606 LYS A O 1
ATOM 4948 N N . LYS A 1 607 ? 19.750 7.271 -35.600 1.00 92.94 607 LYS A N 1
ATOM 4949 C CA . LYS A 1 607 ? 19.502 7.910 -34.293 1.00 92.94 607 LYS A CA 1
ATOM 4950 C C . LYS A 1 607 ? 18.048 8.372 -34.115 1.00 92.94 607 LYS A C 1
ATOM 4952 O O . LYS A 1 607 ? 17.769 9.258 -33.310 1.00 92.94 607 LYS A O 1
ATOM 4957 N N . GLU A 1 608 ? 17.127 7.746 -34.846 1.00 93.69 608 GLU A N 1
ATOM 4958 C CA . GLU A 1 608 ? 15.702 8.083 -34.877 1.00 93.69 608 GLU A CA 1
ATOM 4959 C C . GLU A 1 608 ? 14.877 7.133 -34.000 1.00 93.69 608 GLU A C 1
ATOM 4961 O O . GLU A 1 608 ? 15.179 5.942 -33.888 1.00 93.69 608 GLU A O 1
ATOM 4966 N N . ILE A 1 609 ? 13.801 7.654 -33.401 1.00 96.25 609 ILE A N 1
ATOM 4967 C CA . ILE A 1 609 ? 12.764 6.848 -32.750 1.00 96.25 609 ILE A CA 1
ATOM 4968 C C . ILE A 1 609 ? 11.413 7.196 -33.382 1.00 96.25 609 ILE A C 1
ATOM 4970 O O . ILE A 1 609 ? 10.920 8.314 -33.240 1.00 96.25 609 ILE A O 1
ATOM 4974 N N . ILE A 1 610 ? 10.832 6.225 -34.082 1.00 94.06 610 ILE A N 1
ATOM 4975 C CA . ILE A 1 610 ? 9.610 6.350 -34.884 1.00 94.06 610 ILE A CA 1
ATOM 4976 C C . ILE A 1 610 ? 8.437 5.778 -34.080 1.00 94.06 610 ILE A C 1
ATOM 4978 O O . ILE A 1 610 ? 8.553 4.687 -33.526 1.00 94.06 610 ILE A O 1
ATOM 4982 N N . GLU A 1 611 ? 7.304 6.479 -34.001 1.00 93.94 611 GLU A N 1
ATOM 4983 C CA . GLU A 1 611 ? 6.083 5.919 -33.401 1.00 93.94 611 GLU A CA 1
ATOM 4984 C C . GLU A 1 611 ? 5.420 4.918 -34.363 1.00 93.94 611 GLU A C 1
ATOM 4986 O O . GLU A 1 611 ? 5.279 5.195 -35.553 1.00 93.94 611 GLU A O 1
ATOM 4991 N N . LEU A 1 612 ? 5.025 3.752 -33.845 1.00 90.19 612 LEU A N 1
ATOM 4992 C CA . LEU A 1 612 ? 4.270 2.733 -34.577 1.00 90.19 612 LEU A CA 1
ATOM 4993 C C . LEU A 1 612 ? 2.786 2.750 -34.168 1.00 90.19 612 LEU A C 1
ATOM 4995 O O . LEU A 1 612 ? 2.355 3.546 -33.332 1.00 90.19 612 LEU A O 1
ATOM 4999 N N . GLU A 1 613 ? 1.993 1.830 -34.723 1.00 87.50 613 GLU A N 1
ATOM 5000 C CA . GLU A 1 613 ? 0.646 1.562 -34.214 1.00 87.50 613 GLU A CA 1
ATOM 5001 C C . GLU A 1 613 ? 0.687 1.248 -32.701 1.00 87.50 613 GLU A C 1
ATOM 5003 O O . GLU A 1 613 ? 1.691 0.761 -32.173 1.00 87.50 613 GLU A O 1
ATOM 5008 N N . SER A 1 614 ? -0.381 1.577 -31.973 1.00 89.06 614 SER A N 1
ATOM 5009 C CA . SER A 1 614 ? -0.438 1.462 -30.507 1.00 89.06 614 SER A CA 1
ATOM 5010 C C . SER A 1 614 ? -1.122 0.171 -30.053 1.00 89.06 614 SER A C 1
ATOM 5012 O O . SER A 1 614 ? -2.087 -0.267 -30.671 1.00 89.06 614 SER A O 1
ATOM 5014 N N . LEU A 1 615 ? -0.659 -0.392 -28.933 1.00 87.06 615 LEU A N 1
ATOM 5015 C CA . LEU A 1 615 ? -1.225 -1.589 -28.307 1.00 87.06 615 LEU A CA 1
ATOM 5016 C C . LEU A 1 615 ? -2.719 -1.393 -28.006 1.00 87.06 615 LEU A C 1
ATOM 5018 O O . LEU A 1 615 ? -3.120 -0.333 -27.517 1.00 87.06 615 LEU A O 1
ATOM 5022 N N . GLU A 1 616 ? -3.523 -2.448 -28.167 1.00 84.00 616 GLU A N 1
ATOM 5023 C CA . GLU A 1 616 ? -4.950 -2.461 -27.790 1.00 84.00 616 GLU A CA 1
ATOM 5024 C C . GLU A 1 616 ? -5.169 -1.956 -26.356 1.00 84.00 616 GLU A C 1
ATOM 5026 O O . GLU A 1 616 ? -6.113 -1.223 -26.061 1.00 84.00 616 GLU A O 1
ATOM 5031 N N . LYS A 1 617 ? -4.252 -2.325 -25.458 1.00 81.94 617 LYS A N 1
ATOM 5032 C CA . LYS A 1 617 ? -4.296 -2.056 -24.025 1.00 81.94 617 LYS A CA 1
ATOM 5033 C C . LYS A 1 617 ? -2.910 -1.634 -23.538 1.00 81.94 617 LYS A C 1
ATOM 5035 O O . LYS A 1 617 ? -1.910 -2.256 -23.884 1.00 81.94 617 LYS A O 1
ATOM 5040 N N . GLY A 1 618 ? -2.864 -0.589 -22.714 1.00 83.38 618 GLY A N 1
ATOM 5041 C CA . GLY A 1 618 ? -1.644 -0.174 -22.027 1.00 83.38 618 GLY A CA 1
ATOM 5042 C C . GLY A 1 618 ? -1.392 -0.991 -20.761 1.00 83.38 618 GLY A C 1
ATOM 5043 O O . GLY A 1 618 ? -2.280 -1.677 -20.257 1.00 83.38 618 GLY A O 1
ATOM 5044 N N . GLY A 1 619 ? -0.177 -0.915 -20.231 1.00 85.44 619 GLY A N 1
ATOM 5045 C CA . GLY A 1 619 ? 0.177 -1.591 -18.985 1.00 85.44 619 GLY A CA 1
ATOM 5046 C C . GLY A 1 619 ? 1.680 -1.741 -18.819 1.00 85.44 619 GLY A C 1
ATOM 5047 O O . GLY A 1 619 ? 2.454 -1.369 -19.701 1.00 85.44 619 GLY A O 1
ATOM 5048 N N . VAL A 1 620 ? 2.088 -2.296 -17.683 1.00 88.56 620 VAL A N 1
ATOM 5049 C CA . VAL A 1 620 ? 3.487 -2.657 -17.438 1.00 88.56 620 VAL A CA 1
ATOM 5050 C C . VAL A 1 620 ? 3.845 -3.895 -18.258 1.00 88.56 620 VAL A C 1
ATOM 5052 O O . VAL A 1 620 ? 3.053 -4.830 -18.341 1.00 88.56 620 VAL A O 1
ATOM 5055 N N . ILE A 1 621 ? 5.043 -3.916 -18.844 1.00 88.62 621 ILE A N 1
ATOM 5056 C CA . ILE A 1 621 ? 5.598 -5.101 -19.512 1.00 88.62 621 ILE A CA 1
ATOM 5057 C C . ILE A 1 621 ? 6.984 -5.347 -18.914 1.00 88.62 621 ILE A C 1
ATOM 5059 O O . ILE A 1 621 ? 7.944 -4.662 -19.255 1.00 88.62 621 ILE A O 1
ATOM 5063 N N . GLU A 1 622 ? 7.059 -6.298 -17.984 1.00 83.06 622 GLU A N 1
ATOM 5064 C CA . GLU A 1 622 ? 8.304 -6.748 -17.331 1.00 83.06 622 GLU A CA 1
ATOM 5065 C C . GLU A 1 622 ? 8.581 -8.245 -17.568 1.00 83.06 622 GLU A C 1
ATOM 5067 O O . GLU A 1 622 ? 9.649 -8.741 -17.221 1.00 83.06 622 GLU A O 1
ATOM 5072 N N . ASN A 1 623 ? 7.643 -8.957 -18.204 1.00 83.38 623 ASN A N 1
ATOM 5073 C CA . ASN A 1 623 ? 7.821 -10.331 -18.662 1.00 83.38 623 ASN A CA 1
ATOM 5074 C C . ASN A 1 623 ? 8.363 -10.358 -20.100 1.00 83.38 623 ASN A C 1
ATOM 5076 O O . ASN A 1 623 ? 7.982 -9.532 -20.931 1.00 83.38 623 ASN A O 1
ATOM 5080 N N . GLU A 1 624 ? 9.212 -11.346 -20.391 1.00 82.69 624 GLU A N 1
ATOM 5081 C CA . GLU A 1 624 ? 9.812 -11.565 -21.712 1.00 82.69 624 GLU A CA 1
ATOM 5082 C C . GLU A 1 624 ? 8.767 -11.686 -22.835 1.00 82.69 624 GLU A C 1
ATOM 5084 O O . GLU A 1 624 ? 7.712 -12.312 -22.668 1.00 82.69 624 GLU A O 1
ATOM 5089 N N . ILE A 1 625 ? 9.105 -11.150 -24.010 1.00 86.62 625 ILE A N 1
ATOM 5090 C CA . ILE A 1 625 ? 8.287 -11.256 -25.221 1.00 86.62 625 ILE A CA 1
ATOM 5091 C C . ILE A 1 625 ? 8.645 -12.546 -25.959 1.00 86.62 625 ILE A C 1
ATOM 5093 O O . ILE A 1 625 ? 9.794 -12.758 -26.360 1.00 86.62 625 ILE A O 1
ATOM 5097 N N . LEU A 1 626 ? 7.639 -13.397 -26.159 1.00 85.69 626 LEU A N 1
ATOM 5098 C CA . LEU A 1 626 ? 7.786 -14.637 -26.918 1.00 85.69 626 LEU A CA 1
ATOM 5099 C C . LEU A 1 626 ? 7.329 -14.437 -28.362 1.00 85.69 626 LEU A C 1
ATOM 5101 O O . LEU A 1 626 ? 6.431 -13.634 -28.619 1.00 85.69 626 LEU A O 1
ATOM 5105 N N . VAL A 1 627 ? 7.894 -15.217 -29.281 1.00 82.88 627 VAL A N 1
ATOM 5106 C CA . VAL A 1 627 ? 7.376 -15.360 -30.649 1.00 82.88 627 VAL A CA 1
ATOM 5107 C C . VAL A 1 627 ? 7.155 -16.841 -3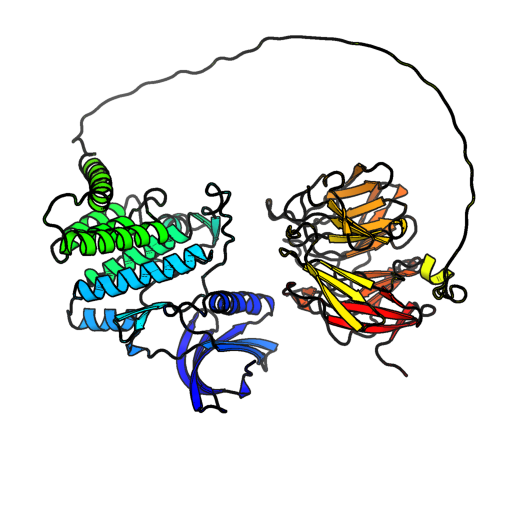0.946 1.00 82.88 627 VAL A C 1
ATOM 5109 O O . VAL A 1 627 ? 7.972 -17.677 -30.546 1.00 82.88 627 VAL A O 1
ATOM 5112 N N . ASP A 1 628 ? 6.028 -17.169 -31.578 1.00 80.69 628 ASP A N 1
ATOM 5113 C CA . ASP A 1 628 ? 5.688 -18.536 -31.979 1.00 80.69 628 ASP A CA 1
ATOM 5114 C C . ASP A 1 628 ? 6.100 -18.861 -33.429 1.00 80.69 628 ASP A C 1
ATOM 5116 O O . ASP A 1 628 ? 6.754 -18.075 -34.111 1.00 80.69 628 ASP A O 1
ATOM 5120 N N . ASN A 1 629 ? 5.770 -20.071 -33.890 1.00 74.88 629 ASN A N 1
ATOM 5121 C CA . ASN A 1 629 ? 6.144 -20.550 -35.226 1.00 74.88 629 ASN A CA 1
ATOM 5122 C C . ASN A 1 629 ? 5.211 -20.035 -36.345 1.00 74.88 629 ASN A C 1
ATOM 5124 O O . ASN A 1 629 ? 5.396 -20.412 -37.500 1.00 74.88 629 ASN A O 1
ATOM 5128 N N . GLU A 1 630 ? 4.201 -19.231 -36.004 1.00 74.62 630 GLU A N 1
ATOM 5129 C CA . GLU A 1 630 ? 3.263 -18.566 -36.921 1.00 74.62 630 GLU A CA 1
ATOM 5130 C C . GLU A 1 630 ? 3.530 -17.041 -36.963 1.00 74.62 630 GLU A C 1
ATOM 5132 O O . GLU A 1 630 ? 2.672 -16.259 -37.369 1.00 74.62 630 GLU A O 1
ATOM 5137 N N . ASP A 1 631 ? 4.727 -16.629 -36.519 1.00 77.50 631 ASP A N 1
ATOM 5138 C CA . ASP A 1 631 ? 5.195 -15.246 -36.375 1.00 77.50 631 ASP A CA 1
ATOM 5139 C C . ASP A 1 631 ? 4.288 -14.359 -35.481 1.00 77.50 631 ASP A C 1
ATOM 5141 O O . ASP A 1 631 ? 4.281 -13.132 -35.608 1.00 77.50 631 ASP A O 1
ATOM 5145 N N . TYR A 1 632 ? 3.547 -14.930 -34.516 1.00 83.44 632 TYR A N 1
ATOM 5146 C CA . TYR A 1 632 ? 2.831 -14.127 -33.514 1.00 83.44 632 TYR A CA 1
ATOM 5147 C C . TYR A 1 632 ? 3.737 -13.725 -32.348 1.00 83.44 632 TYR A C 1
ATOM 5149 O O . TYR A 1 632 ? 4.332 -14.559 -31.667 1.00 83.44 632 TYR A O 1
ATOM 5157 N N . MET A 1 633 ? 3.763 -12.427 -32.050 1.00 86.69 633 MET A N 1
ATOM 5158 C CA . MET A 1 633 ? 4.379 -11.850 -30.860 1.00 86.69 633 MET A CA 1
ATOM 5159 C C . MET A 1 633 ? 3.410 -11.911 -29.673 1.00 86.69 633 MET A C 1
ATOM 5161 O O . MET A 1 633 ? 2.323 -11.331 -29.715 1.00 86.69 633 MET A O 1
ATOM 5165 N N . HIS A 1 634 ? 3.813 -12.577 -28.591 1.00 88.38 634 HIS A N 1
ATOM 5166 C CA . HIS A 1 634 ? 3.045 -12.709 -27.353 1.00 88.38 634 HIS A CA 1
ATOM 5167 C C . HIS A 1 634 ? 3.535 -11.706 -26.309 1.00 88.38 634 HIS A C 1
ATOM 5169 O O . HIS A 1 634 ? 4.669 -11.795 -25.832 1.00 88.38 634 HIS A O 1
ATOM 5175 N N . ILE A 1 635 ? 2.656 -10.781 -25.924 1.00 88.81 635 ILE A N 1
ATOM 5176 C CA . ILE A 1 635 ? 2.934 -9.730 -24.943 1.00 88.81 635 ILE A CA 1
ATOM 5177 C C . ILE A 1 635 ? 2.148 -10.007 -23.660 1.00 88.81 635 ILE A C 1
ATOM 5179 O O . ILE A 1 635 ? 0.958 -10.330 -23.691 1.00 88.81 635 ILE A O 1
ATOM 5183 N N . PHE A 1 636 ? 2.826 -9.866 -22.522 1.00 88.00 636 PHE A N 1
ATOM 5184 C CA . PHE A 1 636 ? 2.285 -10.108 -21.187 1.00 88.00 636 PHE A CA 1
ATOM 5185 C C . PHE A 1 636 ? 2.190 -8.777 -20.432 1.00 88.00 636 PHE A C 1
ATOM 5187 O O . PHE A 1 636 ? 3.191 -8.229 -19.976 1.00 88.00 636 PHE A O 1
ATOM 5194 N N . LEU A 1 637 ? 0.971 -8.240 -20.355 1.00 83.81 637 LEU A N 1
ATOM 5195 C CA . LEU A 1 637 ? 0.658 -6.963 -19.716 1.00 83.81 637 LEU A CA 1
ATOM 5196 C C . LEU A 1 637 ? 0.292 -7.168 -18.244 1.00 83.81 637 LEU A C 1
ATOM 5198 O O . LEU A 1 637 ? -0.741 -7.764 -17.915 1.00 83.81 637 LEU A O 1
ATOM 5202 N N . GLU A 1 638 ? 1.117 -6.615 -17.365 1.00 76.56 638 GLU A N 1
ATOM 5203 C CA . GLU A 1 638 ? 0.848 -6.481 -15.943 1.00 76.56 638 GLU A CA 1
ATOM 5204 C C . GLU A 1 638 ? -0.057 -5.268 -15.676 1.00 76.56 638 GLU A C 1
ATOM 5206 O O . GLU A 1 638 ? 0.244 -4.136 -16.061 1.00 76.56 638 GLU A O 1
ATOM 5211 N N . HIS A 1 639 ? -1.151 -5.500 -14.947 1.00 57.75 639 HIS A N 1
ATOM 5212 C CA . HIS A 1 639 ? -1.871 -4.430 -14.261 1.00 57.75 639 HIS A CA 1
ATOM 5213 C C . HIS A 1 639 ? -1.032 -3.936 -13.081 1.00 57.75 639 HIS A C 1
ATOM 5215 O O . HIS A 1 639 ? -0.597 -4.757 -12.276 1.00 57.75 639 HIS A O 1
ATOM 5221 N N . ALA A 1 640 ? -0.891 -2.616 -12.919 1.00 48.31 640 ALA A N 1
ATOM 5222 C CA . ALA A 1 640 ? 0.055 -1.958 -12.001 1.00 48.31 640 ALA A CA 1
ATOM 5223 C C . ALA A 1 640 ? 0.077 -2.416 -10.515 1.00 48.31 640 ALA A C 1
ATOM 5225 O O . ALA A 1 640 ? 0.969 -2.011 -9.773 1.00 48.31 640 ALA A O 1
ATOM 5226 N N . ASN A 1 641 ? -0.877 -3.243 -10.072 1.00 46.19 641 ASN A N 1
ATOM 5227 C CA . ASN A 1 641 ? -0.939 -3.865 -8.747 1.00 46.19 641 ASN A CA 1
ATOM 5228 C C . ASN A 1 641 ? -0.112 -5.170 -8.590 1.00 46.19 641 ASN A C 1
ATOM 5230 O O . ASN A 1 641 ? 0.057 -5.600 -7.456 1.00 46.19 641 ASN A O 1
ATOM 5234 N N . GLY A 1 642 ? 0.385 -5.804 -9.661 1.00 48.84 642 GLY A N 1
ATOM 5235 C CA . GLY A 1 642 ? 1.416 -6.868 -9.618 1.00 48.84 642 GLY A CA 1
ATOM 5236 C C . GLY A 1 642 ? 1.064 -8.248 -9.022 1.00 48.84 642 GLY A C 1
ATOM 5237 O O . GLY A 1 642 ? 1.857 -9.177 -9.146 1.00 48.84 642 GLY A O 1
ATOM 5238 N N . THR A 1 643 ? -0.104 -8.434 -8.402 1.00 50.06 643 THR A N 1
ATOM 5239 C CA . THR A 1 643 ? -0.460 -9.647 -7.627 1.00 50.06 643 THR A CA 1
ATOM 5240 C C . THR A 1 643 ? -1.265 -10.709 -8.396 1.00 50.06 643 THR A C 1
ATOM 5242 O O . THR A 1 643 ? -2.064 -11.439 -7.810 1.00 50.06 643 THR A O 1
ATOM 5245 N N . SER A 1 644 ? -1.124 -10.792 -9.721 1.00 56.09 644 SER A N 1
ATOM 5246 C CA . SER A 1 644 ? -1.874 -11.757 -10.542 1.00 56.09 644 SER A CA 1
ATOM 5247 C C . SER A 1 644 ? -1.182 -12.045 -11.878 1.00 56.09 644 SER A C 1
ATOM 5249 O O . SER A 1 644 ? -0.568 -11.120 -12.419 1.00 56.09 644 SER A O 1
ATOM 5251 N N . PRO A 1 645 ? -1.345 -13.250 -12.466 1.00 61.44 645 PRO A N 1
ATOM 5252 C CA . PRO A 1 645 ? -0.788 -13.572 -13.777 1.00 61.44 645 PRO A CA 1
ATOM 5253 C C . PRO A 1 645 ? -1.202 -12.555 -14.844 1.00 61.44 645 PRO A C 1
ATOM 5255 O O . PRO A 1 645 ? -2.359 -12.133 -14.907 1.00 61.44 645 PRO A O 1
ATOM 5258 N N . HIS A 1 646 ? -0.248 -12.166 -15.684 1.00 77.00 646 HIS A N 1
ATOM 5259 C CA . HIS A 1 646 ? -0.415 -11.071 -16.637 1.00 77.00 646 HIS A CA 1
ATOM 5260 C C . HIS A 1 646 ? -1.500 -11.349 -17.683 1.00 77.00 646 HIS A C 1
ATOM 5262 O O . HIS A 1 646 ? -1.672 -12.482 -18.145 1.00 77.00 646 HIS A O 1
ATOM 5268 N N . SER A 1 647 ? -2.202 -10.292 -18.101 1.00 78.75 647 SER A N 1
ATOM 5269 C CA . SER A 1 647 ? -3.103 -10.364 -19.254 1.00 78.75 647 SER A CA 1
ATOM 5270 C C . SER A 1 647 ? -2.282 -10.529 -20.529 1.00 78.75 647 SER A C 1
ATOM 5272 O O . SER A 1 647 ? -1.403 -9.716 -20.804 1.00 78.75 647 SER A O 1
ATOM 5274 N N . HIS A 1 648 ? -2.555 -11.587 -21.286 1.00 86.25 648 HIS A N 1
ATOM 5275 C CA . HIS A 1 648 ? -1.862 -11.899 -22.532 1.00 86.25 648 HIS A CA 1
ATOM 5276 C C . HIS A 1 648 ? -2.599 -11.285 -23.731 1.00 86.25 648 HIS A C 1
ATOM 5278 O O . HIS A 1 648 ? -3.826 -11.347 -23.794 1.00 86.25 648 HIS A O 1
ATOM 5284 N N . ILE A 1 649 ? -1.842 -10.706 -24.666 1.00 83.81 649 ILE A N 1
ATOM 5285 C CA . ILE A 1 649 ? -2.303 -10.293 -26.001 1.00 83.81 649 ILE A CA 1
ATOM 5286 C C . ILE A 1 649 ? -1.319 -10.865 -27.031 1.00 83.81 649 ILE A C 1
ATOM 5288 O O . ILE A 1 649 ? -0.116 -10.954 -26.757 1.00 83.81 649 ILE A O 1
ATOM 5292 N N . LYS A 1 650 ? -1.809 -11.278 -28.207 1.00 85.75 650 LYS A N 1
ATOM 5293 C CA . LYS A 1 650 ? -0.955 -11.654 -29.343 1.00 85.75 650 LYS A CA 1
ATOM 5294 C C . LYS A 1 650 ? -1.152 -10.704 -30.520 1.00 85.75 650 LYS A C 1
ATOM 5296 O O . LYS A 1 650 ? -2.276 -10.298 -30.791 1.00 85.75 650 LYS A O 1
ATOM 5301 N N . TYR A 1 651 ? -0.073 -10.428 -31.238 1.00 84.94 651 TYR A N 1
ATOM 5302 C CA . TYR A 1 651 ? -0.064 -9.614 -32.453 1.00 84.94 651 TYR A CA 1
ATOM 5303 C C . TYR A 1 651 ? 0.699 -10.340 -33.552 1.00 84.94 651 TYR A C 1
ATOM 5305 O O . TYR A 1 651 ? 1.638 -11.069 -33.241 1.00 84.94 651 TYR A O 1
ATOM 5313 N N . TYR A 1 652 ? 0.341 -10.140 -34.819 1.00 82.44 652 TYR A N 1
ATOM 5314 C CA . TYR A 1 652 ? 1.192 -10.619 -35.909 1.00 82.44 652 TYR A CA 1
ATOM 5315 C C . TYR A 1 652 ? 2.455 -9.751 -35.983 1.00 82.44 652 TYR A C 1
ATOM 5317 O O . TYR A 1 652 ? 2.375 -8.523 -35.880 1.00 82.44 652 TYR A O 1
ATOM 5325 N N . TYR A 1 653 ? 3.618 -10.379 -36.133 1.00 81.12 653 TYR A N 1
ATOM 5326 C CA . TYR A 1 653 ? 4.902 -9.713 -36.307 1.00 81.12 653 TYR A CA 1
ATOM 5327 C C . TYR A 1 653 ? 5.430 -9.988 -37.716 1.00 81.12 653 TYR A C 1
ATOM 5329 O O . TYR A 1 653 ? 5.416 -11.114 -38.192 1.00 81.12 653 TYR A O 1
ATOM 5337 N N . ASP A 1 654 ? 5.891 -8.940 -38.390 1.00 77.94 654 ASP A N 1
ATOM 5338 C CA . ASP A 1 654 ? 6.486 -8.981 -39.723 1.00 77.94 654 ASP A CA 1
ATOM 5339 C C . ASP A 1 654 ? 8.012 -8.851 -39.556 1.00 77.94 654 ASP A C 1
ATOM 5341 O O . ASP A 1 654 ? 8.511 -7.735 -39.348 1.00 77.94 654 ASP A O 1
ATOM 5345 N N . PRO A 1 655 ? 8.786 -9.959 -39.628 1.00 70.06 655 PRO A N 1
ATOM 5346 C CA . PRO A 1 655 ? 10.225 -9.921 -39.377 1.00 70.06 655 PRO A CA 1
ATOM 5347 C C . PRO A 1 655 ? 10.997 -9.135 -40.441 1.00 70.06 655 PRO A C 1
ATOM 5349 O O . PRO A 1 655 ? 12.097 -8.659 -40.167 1.00 70.06 655 PRO A O 1
ATOM 5352 N N . LYS A 1 656 ? 10.427 -8.983 -41.647 1.00 67.94 656 LYS A N 1
ATOM 5353 C CA . LYS A 1 656 ? 11.060 -8.285 -42.776 1.00 67.94 656 LYS A CA 1
ATOM 5354 C C . LYS A 1 656 ? 10.907 -6.774 -42.643 1.00 67.94 656 LYS A C 1
ATOM 5356 O O . LYS A 1 656 ? 11.873 -6.048 -42.849 1.00 67.94 656 LYS A O 1
ATOM 5361 N N . ALA A 1 657 ? 9.719 -6.301 -42.266 1.00 65.75 657 ALA A N 1
ATOM 5362 C CA . ALA A 1 657 ? 9.482 -4.885 -41.992 1.00 65.75 657 ALA A CA 1
ATOM 5363 C C . ALA A 1 657 ? 9.816 -4.479 -40.542 1.00 65.75 657 ALA A C 1
ATOM 5365 O O . ALA A 1 657 ? 9.734 -3.298 -40.205 1.00 65.75 657 ALA A O 1
ATOM 5366 N N . THR A 1 658 ? 10.230 -5.415 -39.677 1.00 68.94 658 THR A N 1
ATOM 5367 C CA . THR A 1 658 ? 10.591 -5.189 -38.257 1.00 68.94 658 THR A CA 1
ATOM 5368 C C . THR A 1 658 ? 9.487 -4.496 -37.445 1.00 68.94 658 THR A C 1
ATOM 5370 O O . THR A 1 658 ? 9.754 -3.678 -36.562 1.00 68.94 658 THR A O 1
ATOM 5373 N N . ARG A 1 659 ? 8.227 -4.807 -37.768 1.00 69.81 659 ARG A N 1
ATOM 5374 C CA . ARG A 1 659 ? 7.020 -4.181 -37.204 1.00 69.81 659 ARG A CA 1
ATOM 5375 C C . ARG A 1 659 ? 6.050 -5.245 -36.707 1.00 69.81 659 ARG A C 1
ATOM 5377 O O . ARG A 1 659 ? 6.057 -6.371 -37.190 1.00 69.81 659 ARG A O 1
ATOM 5384 N N . TYR A 1 660 ? 5.180 -4.858 -35.789 1.00 72.69 660 TYR A N 1
ATOM 5385 C CA . TYR A 1 660 ? 4.001 -5.636 -35.422 1.00 72.69 660 TYR A CA 1
ATOM 5386 C C . TYR A 1 660 ? 2.747 -4.991 -36.035 1.00 72.69 660 TYR A C 1
ATOM 5388 O O . TYR A 1 660 ? 2.792 -3.819 -36.418 1.00 72.69 660 TYR A O 1
ATOM 5396 N N . VAL A 1 661 ? 1.659 -5.749 -36.158 1.00 66.50 661 VAL A N 1
ATOM 5397 C CA . VAL A 1 661 ? 0.395 -5.301 -36.765 1.00 66.50 661 VAL A CA 1
ATOM 5398 C C . VAL A 1 661 ? -0.756 -5.603 -35.801 1.00 66.50 661 VAL A C 1
ATOM 5400 O O . VAL A 1 661 ? -0.863 -6.733 -35.314 1.00 66.50 661 VAL A O 1
ATOM 5403 N N . THR A 1 662 ? -1.609 -4.614 -35.495 1.00 59.69 662 THR A N 1
ATOM 5404 C CA . THR A 1 662 ? -2.703 -4.803 -34.514 1.00 59.69 662 THR A CA 1
ATOM 5405 C C . THR A 1 662 ? -3.979 -5.396 -35.103 1.00 59.69 662 THR A C 1
ATOM 5407 O O . THR A 1 662 ? -4.824 -5.892 -34.362 1.00 59.69 662 THR A O 1
ATOM 5410 N N . LYS A 1 663 ? -4.117 -5.383 -36.430 1.00 55.06 663 LYS A N 1
ATOM 5411 C CA . LYS A 1 663 ? -5.247 -5.960 -37.163 1.00 55.06 663 LYS A CA 1
ATOM 5412 C C . LYS A 1 663 ? -4.732 -6.963 -38.182 1.00 55.06 663 LYS A C 1
ATOM 5414 O O . LYS A 1 663 ? -3.706 -6.732 -38.813 1.00 55.06 663 LYS A O 1
ATOM 5419 N N . GLN A 1 664 ? -5.464 -8.057 -38.352 1.00 42.84 664 GLN A N 1
ATOM 5420 C CA . GLN A 1 664 ? -5.359 -8.851 -39.571 1.00 42.84 664 GLN A CA 1
ATOM 5421 C C . GLN A 1 664 ? -6.053 -8.062 -40.692 1.00 42.84 664 GLN A C 1
ATOM 5423 O O . GLN A 1 664 ? -7.173 -7.586 -40.486 1.00 42.84 664 GLN A O 1
ATOM 5428 N N . GLU A 1 665 ? -5.359 -7.886 -41.818 1.00 34.22 665 GLU A N 1
ATOM 5429 C CA . GLU A 1 665 ? -5.933 -7.435 -43.097 1.00 34.22 665 GLU A CA 1
ATOM 5430 C C . GLU A 1 665 ? -6.539 -8.629 -43.855 1.00 34.22 665 GLU A C 1
ATOM 5432 O O . GLU A 1 665 ? -5.952 -9.734 -43.761 1.00 34.22 665 GLU A O 1
#

Secondary structure (DSSP, 8-state):
---GGGEEEEEEEEE-STTEEEEEEEETTT--EEEEEEEEESSHHHHHHHHHHHHHHHHTTT-TTBPPEEEEEEEE-TTS-EEEEEEEE---GGGBHHHHHHHHHHTT-PPPHHHHHHHHHHHHHHHHHHHTTTEE-S--SGGGEEE-TTS-EEE--GGG-EE----TT-TTTSSEEEEEP-S-GGG--HHHHIIIIIS---SEEEEEHHHHHHHHHHHHHHHHHHSS--TTTT-EETTEEHHHHHHHHHHHHTTTS-HHHHHHHHHHT-SSTTTSPPHHHHHHHHHHHHHHHHHHTTS-S----HHHHHHHHHHHHHHHHHH--PPP--------------------------------------------PPPP-TTTTTTGGGS--EE-SEEEEE-BTS-EEEEEEGGGTEEEEEE-TT-PPBPSS-EEEEETTTTEEEEE-SSSTT-EEEEETTEEE---SPPSS--BS--EEEETTEEEEEEEEETTTTEEEEEEEEEETTTTEEEEEEE-SS--BS-EEEE-SSSEEEEE--EETTTEE--EEEEEETTTTEEEEEEEE-SS--BS-EEEEEETTEEEEE--B-GGGPBP--EEEEETTTTEEEE-PPPSS--B--SPPEE-TT-EEEEEEB-TT--SPPEEEEEEEETTTTEEESS--

pLDDT: mean 78.25, std 21.65, range [21.95, 98.38]

InterPro domains:
  IPR000719 Protein kinase domain [PF00069] (8-282)
  IPR000719 Protein kinase domain [PS50011] (7-287)
  IPR000719 Protein kinase domain [SM00220] (7-287)
  IPR006652 Kelch repeat type 1 [PF01344] (474-515)
  IPR006652 Kelch repeat type 1 [SM00612] (482-530)
  IPR006652 Kelch repeat type 1 [SM00612] (532-580)
  IPR008271 Serine/threonine-protein kinase, active site [PS00108] (135-147)
  IPR011009 Protein kinase-like domain superfamily [SSF56112] (5-295)
  IPR015915 Kelch-type beta-propeller [G3DSA:2.120.10.80] (333-628)
  IPR015915 Kelch-type beta-propeller [SSF117281] (404-653)
  IPR053083 Transcription factor and kinase domain-containing protein [PTHR44305] (13-381)

Radius of gyration: 32.35 Å; chains: 1; bounding box: 90×68×93 Å

Foldseek 3Di:
DDDPVQKDFDAFPDADPQQWTWTWIARNVPRDIWIKTKHKALFVVVVVLQCVQVVLLVLCCVPPQEWHWPDWDWDADPVRIIIIITITHDDDPCQQQVNVLVVCLVVVHADDPVLLVQALLLLLVSLLVCVVQQKFQLADASRQWGADPVSHIHGHDSSVMDHFDDDPVCPPPGFWDFAFLDYDQQLFALQSNCQVPPVPPRRTDTDGRQLGVLSSSLQRSLCRRVSDGLHQLSYDDPVGDNVVVLVVSLVVSVVPDPPLSSLSSVLSSPRDSVSRDGSNVSSVLVVVVVVVVVVCVVPPDDDPPDNVPSSVVVVVVVVVVVVPDDDDDDDDDDDDDDDDDDDDDDDDDDDDDDDDDDDDDDDDDDDDDDDDDDQDCPPCVVQVVQWPAAADQWFWDAAAQAFKIWIDGNVVRDTDIDGAPVRDHQAHAWAWDADVVQRWIWTQAHLFQQRGWIAGPRHIDHTQDGDPDHFGQWEWDDDDQKIKTAWHAHPVVGFIFQWIWIQRNVVSDIDTLDGHPARFGQWYWEDQANFKIKIAWGQGPVVGTFQWIKIQGRVVSDIDTDPAGHPFRFGLWYWIGSGHQKIKTAWGAGGSRDTFQWIWMGNRVVSDIHTDDGHPDGAGFRTHWHAYSQQKIKTFHDDPVRRDGGDIDIWHADSVVSDTDPDDD